Protein AF-A0A9W8V872-F1 (afdb_monomer_lite)

pLDDT: mean 75.43, std 20.85, range [24.31, 98.62]

Sequence (753 aa):
MRGVEAVGLILSAVPIFLGGSGSAHVAAKWCKRWFFRNIEVLFTDGIFVMLLLNIIPGGHAAMQRIEKAISSSDEELSRLREPLSSSLNMVAVAGAIVAQIAITGLSLNSMTQAHWTAPAFLVASLVFGTISVYVSFVLQQEINGLFKPVDFVGWLSRLNSDEASRVPVWVPRRFAPPLRRIATGLSVSTVQQATSNTQLEQGMVNREPSPVAAIMLAAPSGLLGLSLNAFLIGFGIYLGCVHGGNLIPEYGKRGSLGILIFYIVAVIVVRRVKCDEARPACTRCTSTGRKCDGYQMNIPSPDSSSPKSAISSPASIISTYTTGPEARSFQFFIEKTLVNFQTFFPDDLWNTRVLQVAQSAECIKNAVVALAYYHELYLSHQQWQQLESVPALKHYNLAIKELLSPSSETLSQGHILVLSCLIFICIELLQGKTDSAISLFKYGCNMIQQFRKSAASTRKSGACRYSDAEVTLRLAEACLKRIAAQLLMLMGDVDPDLWLSFHTTFNDKLILPETSFASLADAREALVPILVKQASPGLKGKPTRDIMAHSAEIDKWGRSFDGLMTEYNRNERVLSDAESRAIALLQLHRRYLEVNVAKYIHGQGDPCFWDCFTAEFDEIVSYAVIAAGLDKNYTQRNWSTDSSPKAYFHVDLGFTSVLVSIIARCRDPFVRRRAIAVMLADRVQEGVFNGSQSARVAARVMELEEGRSGKEVKCSSDIPERARVRTIRVHLTGSENRMARIVYGFDRGCWEE

Radius of gyration: 34.21 Å; chains: 1; bounding box: 108×70×79 Å

InterPro domains:
  IPR001138 Zn(2)Cys(6) fungal-type DNA-binding domain [PF00172] (271-296)
  IPR001138 Zn(2)Cys(6) fungal-type DNA-binding domain [cd00067] (274-292)
  IPR021858 Fungal transcription factor [PF11951] (346-463)
  IPR036864 Zn(2)-C6 fungal-type DNA-binding domain superfamily [G3DSA:4.10.240.10] (270-322)
  IPR036864 Zn(2)-C6 fungal-type DNA-binding domain superfamily [SSF57701] (270-296)

Structure (mmCIF, N/CA/C/O backbone):
data_AF-A0A9W8V872-F1
#
_entry.id   AF-A0A9W8V872-F1
#
loop_
_atom_site.group_PDB
_atom_site.id
_atom_site.type_symbol
_atom_site.label_atom_id
_atom_site.label_alt_id
_atom_site.label_comp_id
_atom_site.label_asym_id
_atom_site.label_entity_id
_atom_site.label_seq_id
_atom_site.pdbx_PDB_ins_code
_atom_site.Cartn_x
_atom_site.Cartn_y
_atom_site.Cartn_z
_atom_site.occupancy
_atom_site.B_iso_or_equiv
_atom_site.auth_seq_id
_atom_site.auth_comp_id
_atom_site.auth_asym_id
_atom_site.auth_atom_id
_atom_site.pdbx_PDB_model_num
ATOM 1 N N . MET A 1 1 ? -68.019 9.175 -13.696 1.00 35.34 1 MET A N 1
ATOM 2 C CA . MET A 1 1 ? -67.177 8.033 -13.281 1.00 35.34 1 MET A CA 1
ATOM 3 C C . MET A 1 1 ? -66.368 8.476 -12.079 1.00 35.34 1 MET A C 1
ATOM 5 O O . MET A 1 1 ? -65.720 9.513 -12.143 1.00 35.34 1 MET A O 1
ATOM 9 N N . ARG A 1 2 ? -66.583 7.827 -10.932 1.00 33.34 2 ARG A N 1
ATOM 10 C CA . ARG A 1 2 ? -66.155 8.309 -9.607 1.00 33.34 2 ARG A CA 1
ATOM 11 C C . ARG A 1 2 ? -64.792 7.704 -9.271 1.00 33.34 2 ARG A C 1
ATOM 13 O O . ARG A 1 2 ? -64.582 6.524 -9.518 1.00 33.34 2 ARG A O 1
ATOM 20 N N . GLY A 1 3 ? -63.900 8.486 -8.655 1.00 35.06 3 GLY A N 1
ATOM 21 C CA . GLY A 1 3 ? -62.513 8.111 -8.315 1.00 35.06 3 GLY A CA 1
ATOM 22 C C . GLY A 1 3 ? -62.331 6.840 -7.468 1.00 35.06 3 GLY A C 1
ATOM 23 O O . GLY A 1 3 ? -61.211 6.373 -7.306 1.00 35.06 3 GLY A O 1
ATOM 24 N N . VAL A 1 4 ? -63.419 6.237 -6.989 1.00 36.41 4 VAL A N 1
ATOM 25 C CA . VAL A 1 4 ? -63.431 4.929 -6.322 1.00 36.41 4 VAL A CA 1
ATOM 26 C C . VAL A 1 4 ? -63.150 3.784 -7.310 1.00 36.41 4 VAL A C 1
ATOM 28 O O . VAL A 1 4 ? -62.477 2.826 -6.945 1.00 36.41 4 VAL A O 1
ATOM 31 N N . GLU A 1 5 ? -63.556 3.905 -8.580 1.00 36.28 5 GLU A N 1
ATOM 32 C CA . GLU A 1 5 ? -63.258 2.900 -9.618 1.00 36.28 5 GLU A CA 1
ATOM 33 C C . GLU A 1 5 ? -61.771 2.910 -10.011 1.00 36.28 5 GLU A C 1
ATOM 35 O O . GLU A 1 5 ? -61.194 1.859 -10.274 1.00 36.28 5 GLU A O 1
ATOM 40 N N . ALA A 1 6 ? -61.113 4.075 -9.955 1.00 39.91 6 ALA A N 1
ATOM 41 C CA . ALA A 1 6 ? -59.677 4.199 -10.213 1.00 39.91 6 ALA A CA 1
ATOM 42 C C . ALA A 1 6 ? -58.831 3.582 -9.085 1.00 39.91 6 ALA A C 1
ATOM 44 O O . ALA A 1 6 ? -57.831 2.920 -9.349 1.00 39.91 6 ALA A O 1
ATOM 45 N N . VAL A 1 7 ? -59.254 3.743 -7.828 1.00 37.81 7 VAL A N 1
ATOM 46 C CA . VAL A 1 7 ? -58.581 3.136 -6.667 1.00 37.81 7 VAL A CA 1
ATOM 47 C C . VAL A 1 7 ? -58.827 1.622 -6.615 1.00 37.81 7 VAL A C 1
ATOM 49 O O . VAL A 1 7 ? -57.908 0.869 -6.295 1.00 37.81 7 VAL A O 1
ATOM 52 N N . GLY A 1 8 ? -60.016 1.165 -7.024 1.00 33.62 8 GLY A N 1
ATOM 53 C CA . GLY A 1 8 ? -60.328 -0.255 -7.202 1.00 33.62 8 GLY A CA 1
ATOM 54 C C . GLY A 1 8 ? -59.460 -0.935 -8.266 1.00 33.62 8 GLY A C 1
ATOM 55 O O . GLY A 1 8 ? -58.935 -2.012 -8.008 1.00 33.62 8 GLY A O 1
ATOM 56 N N . LEU A 1 9 ? -59.224 -0.275 -9.407 1.00 38.53 9 LEU A N 1
ATOM 57 C CA . LEU A 1 9 ? -58.341 -0.762 -10.481 1.00 38.53 9 LEU A CA 1
ATOM 58 C C . LEU A 1 9 ? -56.862 -0.826 -10.066 1.00 38.53 9 LEU A C 1
ATOM 60 O O . LEU A 1 9 ? -56.135 -1.730 -10.478 1.00 38.53 9 LEU A O 1
ATOM 64 N N . ILE A 1 10 ? -56.416 0.116 -9.229 1.00 42.28 10 ILE A N 1
ATOM 65 C CA . ILE A 1 10 ? -55.046 0.140 -8.699 1.00 42.28 10 ILE A CA 1
ATOM 66 C C . ILE A 1 10 ? -54.851 -0.970 -7.656 1.00 42.28 10 ILE A C 1
ATOM 68 O O . ILE A 1 10 ? -53.816 -1.631 -7.665 1.00 42.28 10 ILE A O 1
ATOM 72 N N . LEU A 1 11 ? -55.846 -1.230 -6.801 1.00 41.88 11 LEU A N 1
ATOM 73 C CA . LEU A 1 11 ? -55.778 -2.281 -5.779 1.00 41.88 11 LEU A CA 1
ATOM 74 C C . LEU A 1 11 ? -56.014 -3.692 -6.341 1.00 41.88 11 LEU A C 1
ATOM 76 O O . LEU A 1 11 ? -55.416 -4.639 -5.835 1.00 41.88 11 LEU A O 1
ATOM 80 N N . SER A 1 12 ? -56.798 -3.852 -7.413 1.00 39.84 12 SER A N 1
ATOM 81 C CA . SER A 1 12 ? -56.994 -5.153 -8.072 1.00 39.84 12 SER A CA 1
ATOM 82 C C . SER A 1 12 ? -55.789 -5.603 -8.904 1.00 39.84 12 SER A C 1
ATOM 84 O O . SER A 1 12 ? -55.660 -6.787 -9.201 1.00 39.84 12 SER A O 1
ATOM 86 N N . ALA A 1 13 ? -54.891 -4.687 -9.282 1.00 39.47 13 ALA A N 1
ATOM 87 C CA . ALA A 1 13 ? -53.683 -5.020 -10.034 1.00 39.47 13 ALA A CA 1
ATOM 88 C C . ALA A 1 13 ? -52.567 -5.607 -9.146 1.00 39.47 13 ALA A C 1
ATOM 90 O O . ALA A 1 13 ? -51.764 -6.410 -9.617 1.00 39.47 13 ALA A O 1
ATOM 91 N N . VAL A 1 14 ? -52.520 -5.264 -7.855 1.00 41.81 14 VAL A N 1
ATOM 92 C CA . VAL A 1 14 ? -51.423 -5.668 -6.952 1.00 41.81 14 VAL A CA 1
ATOM 93 C C . VAL A 1 14 ? -51.333 -7.193 -6.744 1.00 41.81 14 VAL A C 1
ATOM 95 O O . VAL A 1 14 ? -50.216 -7.711 -6.779 1.00 41.81 14 VAL A O 1
ATOM 98 N N . PRO A 1 15 ? -52.440 -7.955 -6.627 1.00 38.81 15 PRO A N 1
ATOM 99 C CA . PRO A 1 15 ? -52.364 -9.414 -6.518 1.00 38.81 15 PRO A CA 1
ATOM 100 C C . PRO A 1 15 ? -52.105 -10.125 -7.857 1.00 38.81 15 PRO A C 1
ATOM 102 O O . PRO A 1 15 ? -51.553 -11.221 -7.862 1.00 38.81 15 PRO A O 1
ATOM 105 N N . ILE A 1 16 ? -52.455 -9.515 -8.998 1.00 40.69 16 ILE A N 1
ATOM 106 C CA . ILE A 1 16 ? -52.297 -10.133 -10.330 1.00 40.69 16 ILE A CA 1
ATOM 107 C C . ILE A 1 16 ? -50.828 -10.083 -10.800 1.00 40.69 16 ILE A C 1
ATOM 109 O O . ILE A 1 16 ? -50.376 -10.970 -11.521 1.00 40.69 16 ILE A O 1
ATOM 113 N N . PHE A 1 17 ? -50.034 -9.112 -10.334 1.00 38.41 17 PHE A N 1
ATOM 114 C CA . PHE A 1 17 ? -48.611 -8.992 -10.690 1.00 38.41 17 PHE A CA 1
ATOM 115 C C . PHE A 1 17 ? -47.646 -9.809 -9.815 1.00 38.41 17 PHE A C 1
ATOM 117 O O . PHE A 1 17 ? -46.477 -9.952 -10.175 1.00 38.41 17 PHE A O 1
ATOM 124 N N . LEU A 1 18 ? -48.113 -10.384 -8.701 1.00 40.47 18 LEU A N 1
ATOM 125 C CA . LEU A 1 18 ? -47.295 -11.232 -7.820 1.00 40.47 18 LEU A CA 1
ATOM 126 C C . LEU A 1 18 ? -47.223 -12.704 -8.275 1.00 40.47 18 LEU A C 1
ATOM 128 O O . LEU A 1 18 ? -46.506 -13.493 -7.668 1.00 40.47 18 LEU A O 1
ATOM 132 N N . GLY A 1 19 ? -47.897 -13.063 -9.375 1.00 35.84 19 GLY A N 1
ATOM 133 C CA . GLY A 1 19 ? -47.873 -14.408 -9.965 1.00 35.84 19 GLY A CA 1
ATOM 134 C C . GLY A 1 19 ? -46.786 -14.672 -11.021 1.00 35.84 19 GLY A C 1
ATOM 135 O O . GLY A 1 19 ? -46.760 -15.761 -11.584 1.00 35.84 19 GLY A O 1
ATOM 136 N N . GLY A 1 20 ? -45.893 -13.721 -11.325 1.00 36.81 20 GLY A N 1
ATOM 137 C CA . GLY A 1 20 ? -44.875 -13.887 -12.376 1.00 36.81 20 GLY A CA 1
ATOM 138 C C . GLY A 1 20 ? -43.500 -13.364 -11.963 1.00 36.81 20 GLY A C 1
ATOM 139 O O . GLY A 1 20 ? -43.292 -12.154 -11.868 1.00 36.81 20 GLY A O 1
ATOM 140 N N . SER A 1 21 ? -42.536 -14.267 -11.773 1.00 45.03 21 SER A N 1
ATOM 141 C CA . SER A 1 21 ? -41.204 -14.013 -11.191 1.00 45.03 21 SER A CA 1
ATOM 142 C C . SER A 1 21 ? -40.259 -13.092 -11.993 1.00 45.03 21 SER A C 1
ATOM 144 O O . SER A 1 21 ? -39.114 -12.906 -11.594 1.00 45.03 21 SER A O 1
ATOM 146 N N . GLY A 1 22 ? -40.715 -12.451 -13.078 1.00 45.28 22 GLY A N 1
ATOM 147 C CA . GLY A 1 22 ? -39.917 -11.517 -13.890 1.00 45.28 22 GLY A CA 1
ATOM 148 C C . GLY A 1 22 ? -40.335 -10.037 -13.843 1.00 45.28 22 GLY A C 1
ATOM 149 O O . GLY A 1 22 ? -39.565 -9.177 -14.265 1.00 45.28 22 GLY A O 1
ATOM 150 N N . SER A 1 23 ? -41.529 -9.693 -13.335 1.00 43.84 23 SER A N 1
ATOM 151 C CA . SER A 1 23 ? -42.115 -8.344 -13.520 1.00 43.84 23 SER A CA 1
ATOM 152 C C . SER A 1 23 ? -41.910 -7.367 -12.350 1.00 43.84 23 SER A C 1
ATOM 154 O O . SER A 1 23 ? -42.121 -6.160 -12.509 1.00 43.84 23 SER A O 1
ATOM 156 N N . ALA A 1 24 ? -41.483 -7.838 -11.175 1.00 45.00 24 ALA A N 1
ATOM 157 C CA . ALA A 1 24 ? -41.385 -7.006 -9.970 1.00 45.00 24 ALA A CA 1
ATOM 158 C C . ALA A 1 24 ? -40.355 -5.866 -10.106 1.00 45.00 24 ALA A C 1
ATOM 160 O O . ALA A 1 24 ? -40.574 -4.751 -9.631 1.00 45.00 24 ALA A O 1
ATOM 161 N N . HIS A 1 25 ? -39.251 -6.111 -10.818 1.00 44.12 25 HIS A N 1
ATOM 162 C CA . HIS A 1 25 ? -38.168 -5.137 -10.973 1.00 44.12 25 HIS A CA 1
ATOM 163 C C . HIS A 1 25 ? -38.536 -3.983 -11.923 1.00 44.12 25 HIS A C 1
ATOM 165 O O . HIS A 1 25 ? -38.169 -2.828 -11.693 1.00 44.12 25 HIS A O 1
ATOM 171 N N . VAL A 1 26 ? -39.311 -4.275 -12.973 1.00 46.44 26 VAL A N 1
ATOM 172 C CA . VAL A 1 26 ? -39.798 -3.272 -13.932 1.00 46.44 26 VAL A CA 1
ATOM 173 C C . VAL A 1 26 ? -40.909 -2.435 -13.304 1.00 46.44 26 VAL A C 1
ATOM 175 O O . VAL A 1 26 ? -40.857 -1.209 -13.398 1.00 46.44 26 VAL A O 1
ATOM 178 N N . ALA A 1 27 ? -41.844 -3.069 -12.588 1.00 43.53 27 ALA A N 1
ATOM 179 C CA . ALA A 1 27 ? -42.910 -2.386 -11.857 1.00 43.53 27 ALA A CA 1
ATOM 180 C C . ALA A 1 27 ? -42.353 -1.455 -10.766 1.00 43.53 27 ALA A C 1
ATOM 182 O O . ALA A 1 27 ? -42.753 -0.296 -10.696 1.00 43.53 27 ALA A O 1
ATOM 183 N N . ALA A 1 28 ? -41.350 -1.896 -9.996 1.00 44.94 28 ALA A N 1
ATOM 184 C CA . ALA A 1 28 ? -40.676 -1.056 -9.004 1.00 44.94 28 ALA A CA 1
ATOM 185 C C . ALA A 1 28 ? -39.990 0.165 -9.644 1.00 44.94 28 ALA A C 1
ATOM 187 O O . ALA A 1 28 ? -40.086 1.280 -9.133 1.00 44.94 28 ALA A O 1
ATOM 188 N N . LYS A 1 29 ? -39.343 -0.010 -10.803 1.00 45.91 29 LYS A N 1
ATOM 189 C CA . LYS A 1 29 ? -38.682 1.079 -11.543 1.00 45.91 29 LYS A CA 1
ATOM 190 C C . LYS A 1 29 ? -39.689 2.068 -12.143 1.00 45.91 29 LYS A C 1
ATOM 192 O O . LYS A 1 29 ? -39.406 3.267 -12.198 1.00 45.91 29 LYS A O 1
ATOM 197 N N . TRP A 1 30 ? -40.854 1.576 -12.564 1.00 46.50 30 TRP A N 1
ATOM 198 C CA . TRP A 1 30 ? -41.953 2.382 -13.098 1.00 46.50 30 TRP A CA 1
ATOM 199 C C . TRP A 1 30 ? -42.690 3.150 -11.998 1.00 46.50 30 TRP A C 1
ATOM 201 O O . TRP A 1 30 ? -42.836 4.361 -12.126 1.00 46.50 30 TRP A O 1
ATOM 211 N N . CYS A 1 31 ? -43.048 2.500 -10.884 1.00 42.91 31 CYS A N 1
ATOM 212 C CA . CYS A 1 31 ? -43.596 3.157 -9.692 1.00 42.91 31 CYS A CA 1
ATOM 213 C C . CYS A 1 31 ? -42.636 4.214 -9.153 1.00 42.91 31 CYS A C 1
ATOM 215 O O . CYS A 1 31 ? -43.066 5.329 -8.884 1.00 42.91 31 CYS A O 1
ATOM 217 N N . LYS A 1 32 ? -41.331 3.911 -9.082 1.00 45.72 32 LYS A N 1
ATOM 218 C CA . LYS A 1 32 ? -40.300 4.882 -8.699 1.00 45.72 32 LYS A CA 1
ATOM 219 C C . LYS A 1 32 ? -40.330 6.096 -9.634 1.00 45.72 32 LYS A C 1
ATOM 221 O O . LYS A 1 32 ? -40.511 7.215 -9.172 1.00 45.72 32 LYS A O 1
ATOM 226 N N . ARG A 1 33 ? -40.242 5.897 -10.956 1.00 43.12 33 ARG A N 1
ATOM 227 C CA . ARG A 1 33 ? -40.287 6.999 -11.942 1.00 43.12 33 ARG A CA 1
ATOM 228 C C . ARG A 1 33 ? -41.593 7.797 -11.915 1.00 43.12 33 ARG A C 1
ATOM 230 O O . ARG A 1 33 ? -41.545 9.015 -12.035 1.00 43.12 33 ARG A O 1
ATOM 237 N N . TRP A 1 34 ? -42.737 7.136 -11.778 1.00 46.38 34 TRP A N 1
ATOM 238 C CA . TRP A 1 34 ? -44.051 7.778 -11.746 1.00 46.38 34 TRP A CA 1
ATOM 239 C C . TRP A 1 34 ? -44.266 8.569 -10.450 1.00 46.38 34 TRP A C 1
ATOM 241 O O . TRP A 1 34 ? -44.738 9.701 -10.504 1.00 46.38 34 TRP A O 1
ATOM 251 N N . PHE A 1 35 ? -43.860 8.021 -9.303 1.00 44.03 35 PHE A N 1
ATOM 252 C CA . PHE A 1 35 ? -43.928 8.691 -8.003 1.00 44.03 35 PHE A CA 1
ATOM 253 C C . PHE A 1 35 ? -43.065 9.959 -7.985 1.00 44.03 35 PHE A C 1
ATOM 255 O O . PHE A 1 35 ? -43.566 11.025 -7.643 1.00 44.03 35 PHE A O 1
ATOM 262 N N . PHE A 1 36 ? -41.812 9.877 -8.452 1.00 43.28 36 PHE A N 1
ATOM 263 C CA . PHE A 1 36 ? -40.919 11.040 -8.526 1.00 43.28 36 PHE A CA 1
ATOM 264 C C . PHE A 1 36 ? -41.412 12.106 -9.515 1.00 43.28 36 PHE A C 1
ATOM 266 O O . PHE A 1 36 ? -41.433 13.282 -9.168 1.00 43.28 36 PHE A O 1
ATOM 273 N N . ARG A 1 37 ? -41.892 11.709 -10.704 1.00 41.09 37 ARG A N 1
ATOM 274 C CA . ARG A 1 37 ? -42.377 12.658 -11.721 1.00 41.09 37 ARG A CA 1
ATOM 275 C C . ARG A 1 37 ? -43.648 13.395 -11.292 1.00 41.09 37 ARG A C 1
ATOM 277 O O . ARG A 1 37 ? -43.801 14.563 -11.619 1.00 41.09 37 ARG A O 1
ATOM 284 N N . ASN A 1 38 ? -44.565 12.732 -10.587 1.00 40.91 38 ASN A N 1
ATOM 285 C CA . ASN A 1 38 ? -45.789 13.389 -10.120 1.00 40.91 38 ASN A CA 1
ATOM 286 C C . ASN A 1 38 ? -45.558 14.219 -8.855 1.00 40.91 38 ASN A C 1
ATOM 288 O O . ASN A 1 38 ? -46.161 15.274 -8.736 1.00 40.91 38 ASN A O 1
ATOM 292 N N . ILE A 1 39 ? -44.657 13.812 -7.955 1.00 46.28 39 ILE A N 1
ATOM 293 C CA . ILE A 1 39 ? -44.241 14.653 -6.824 1.00 46.28 39 ILE A CA 1
ATOM 294 C C . ILE A 1 39 ? -43.630 15.957 -7.340 1.00 46.28 39 ILE A C 1
ATOM 296 O O . ILE A 1 39 ? -44.093 17.026 -6.973 1.00 46.28 39 ILE A O 1
ATOM 300 N N . GLU A 1 40 ? -42.673 15.902 -8.261 1.00 41.56 40 GLU A N 1
ATOM 301 C CA . GLU A 1 40 ? -42.023 17.108 -8.787 1.00 41.56 40 GLU A CA 1
ATOM 302 C C . GLU A 1 40 ? -43.022 18.084 -9.442 1.00 41.56 40 GLU A C 1
ATOM 304 O O . GLU A 1 40 ? -42.952 19.284 -9.200 1.00 41.56 40 GLU A O 1
ATOM 309 N N . VAL A 1 41 ? -44.032 17.570 -10.158 1.00 44.91 41 VAL A N 1
ATOM 310 C CA . VAL A 1 41 ? -45.127 18.377 -10.730 1.00 44.91 41 VAL A CA 1
ATOM 311 C C . VAL A 1 41 ? -46.064 18.935 -9.647 1.00 44.91 41 VAL A C 1
ATOM 313 O O . VAL A 1 41 ? -46.418 20.108 -9.707 1.00 44.91 41 VAL A O 1
ATOM 316 N N . LEU A 1 42 ? -46.408 18.164 -8.609 1.00 43.75 42 LEU A N 1
ATOM 317 C CA . LEU A 1 42 ? -47.233 18.634 -7.482 1.00 43.75 42 LEU A CA 1
ATOM 318 C C . LEU A 1 42 ? -46.551 19.718 -6.620 1.00 43.75 42 LEU A C 1
ATOM 320 O O . LEU A 1 42 ? -47.241 20.472 -5.937 1.00 43.75 42 LEU A O 1
ATOM 324 N N . PHE A 1 43 ? -45.218 19.808 -6.635 1.00 45.78 43 PHE A N 1
ATOM 325 C CA . PHE A 1 43 ? -44.431 20.747 -5.821 1.00 45.78 43 PHE A CA 1
ATOM 326 C C . PHE A 1 43 ? -44.021 22.042 -6.553 1.00 45.78 43 PHE A C 1
ATOM 328 O O . PHE A 1 43 ? -43.358 22.892 -5.952 1.00 45.78 43 PHE A O 1
ATOM 335 N N . THR A 1 44 ? -44.425 22.216 -7.818 1.00 46.56 44 THR A N 1
ATOM 336 C CA . THR A 1 44 ? -44.165 23.446 -8.597 1.00 46.56 44 THR A CA 1
ATOM 337 C C . THR A 1 44 ? -45.138 24.591 -8.290 1.00 46.56 44 THR A C 1
ATOM 339 O O . THR A 1 44 ? -44.749 25.753 -8.403 1.00 46.56 44 THR A O 1
ATOM 342 N N . ASP A 1 45 ? -46.340 24.297 -7.780 1.00 49.38 45 ASP A N 1
ATOM 343 C CA . ASP A 1 45 ? -47.321 25.311 -7.373 1.00 49.38 45 ASP A CA 1
ATOM 344 C C . ASP A 1 45 ? -47.154 25.695 -5.891 1.00 49.38 45 ASP A C 1
ATOM 346 O O . ASP A 1 45 ? -47.460 24.922 -4.979 1.00 49.38 45 ASP A O 1
ATOM 350 N N . GLY A 1 46 ? -46.703 26.927 -5.624 1.00 54.03 46 GLY A N 1
ATOM 351 C CA . GLY A 1 46 ? -46.406 27.420 -4.268 1.00 54.03 46 GLY A CA 1
ATOM 352 C C . GLY A 1 46 ? -47.571 27.332 -3.266 1.00 54.03 46 GLY A C 1
ATOM 353 O O . GLY A 1 46 ? -47.341 27.182 -2.066 1.00 54.03 46 GLY A O 1
ATOM 354 N N . ILE A 1 47 ? -48.821 27.343 -3.742 1.00 57.22 47 ILE A N 1
ATOM 355 C CA . ILE A 1 47 ? -50.028 27.209 -2.908 1.00 57.22 47 ILE A CA 1
ATOM 356 C C . ILE A 1 47 ? -50.159 25.785 -2.347 1.00 57.22 47 ILE A C 1
ATOM 358 O O . ILE A 1 47 ? -50.506 25.603 -1.180 1.00 57.22 47 ILE A O 1
ATOM 362 N N . PHE A 1 48 ? -49.841 24.765 -3.147 1.00 57.66 48 PHE A N 1
ATOM 363 C CA . PHE A 1 48 ? -49.986 23.366 -2.745 1.00 57.66 48 PHE A CA 1
ATOM 364 C C . PHE A 1 48 ? -48.929 22.955 -1.710 1.00 57.66 48 PHE A C 1
ATOM 366 O O . PHE A 1 48 ? -49.224 22.234 -0.757 1.00 57.66 48 PHE A O 1
ATOM 373 N N . VAL A 1 49 ? -47.713 23.496 -1.834 1.00 62.28 49 VAL A N 1
ATOM 374 C CA . VAL A 1 49 ? -46.625 23.310 -0.860 1.00 62.28 49 VAL A CA 1
ATOM 375 C C . VAL A 1 49 ? -46.994 23.900 0.507 1.00 62.28 49 VAL A C 1
ATOM 377 O O . VAL A 1 49 ? -46.785 23.255 1.535 1.00 62.28 49 VAL A O 1
ATOM 380 N N . MET A 1 50 ? -47.615 25.083 0.532 1.00 59.97 50 MET A N 1
ATOM 381 C CA . MET A 1 50 ? -48.098 25.707 1.773 1.00 59.97 50 MET A CA 1
ATOM 382 C C . MET A 1 50 ? -49.283 24.952 2.392 1.00 59.97 50 MET A C 1
ATOM 384 O O . MET A 1 50 ? -49.394 24.855 3.616 1.00 59.97 50 MET A O 1
ATOM 388 N N . LEU A 1 51 ? -50.147 24.357 1.565 1.00 61.41 51 LEU A N 1
ATOM 389 C CA . LEU A 1 51 ? -51.234 23.498 2.031 1.00 61.41 51 LEU A CA 1
ATOM 390 C C . LEU A 1 51 ? -50.689 22.207 2.673 1.00 61.41 51 LEU A C 1
ATOM 392 O O . LEU A 1 51 ? -51.113 21.824 3.762 1.00 61.41 51 LEU A O 1
ATOM 396 N N . LEU A 1 52 ? -49.699 21.565 2.047 1.00 62.56 52 LEU A N 1
ATOM 397 C CA . LEU A 1 52 ? -49.062 20.351 2.566 1.00 62.56 52 LEU A CA 1
ATOM 398 C C . LEU A 1 52 ? -48.265 20.585 3.856 1.00 62.56 52 LEU A C 1
ATOM 400 O O . LEU A 1 52 ? -48.320 19.742 4.752 1.00 62.56 52 LEU A O 1
ATOM 404 N N . LEU A 1 53 ? -47.579 21.726 3.994 1.00 61.88 53 LEU A N 1
ATOM 405 C CA . LEU A 1 53 ? -46.911 22.114 5.247 1.00 61.88 53 LEU A CA 1
ATOM 406 C C . LEU A 1 53 ? -47.887 22.228 6.429 1.00 61.88 53 LEU A C 1
ATOM 408 O O . LEU A 1 53 ? -47.496 21.980 7.573 1.00 61.88 53 LEU A O 1
ATOM 412 N N . ASN A 1 54 ? -49.142 22.598 6.157 1.00 63.19 54 ASN A N 1
ATOM 413 C CA . ASN A 1 54 ? -50.212 22.673 7.153 1.00 63.19 54 ASN A CA 1
ATOM 414 C C . ASN A 1 54 ? -50.862 21.312 7.440 1.00 63.19 54 ASN A C 1
ATOM 416 O O . ASN A 1 54 ? -51.254 21.050 8.574 1.00 63.19 54 ASN A O 1
ATOM 420 N N . ILE A 1 55 ? -50.969 20.440 6.433 1.00 66.81 55 ILE A N 1
ATOM 421 C CA . ILE A 1 55 ? -51.614 19.124 6.568 1.00 66.81 55 ILE A CA 1
ATOM 422 C C . ILE A 1 55 ? -50.692 18.103 7.249 1.00 66.81 55 ILE A C 1
ATOM 424 O O . ILE A 1 55 ? -51.170 17.266 8.016 1.00 66.81 55 ILE A O 1
ATOM 428 N N . ILE A 1 56 ? -49.381 18.145 6.991 1.00 67.12 56 ILE A N 1
ATOM 429 C CA . ILE A 1 56 ? -48.429 17.182 7.560 1.00 67.12 56 ILE A CA 1
ATOM 430 C C . ILE A 1 56 ? -48.110 17.560 9.015 1.00 67.12 56 ILE A C 1
ATOM 432 O O . ILE A 1 56 ? -47.540 18.630 9.263 1.00 67.12 56 ILE A O 1
ATOM 436 N N . PRO A 1 57 ? -48.393 16.678 9.996 1.00 68.56 57 PRO A N 1
ATOM 437 C CA . PRO A 1 57 ? -48.072 16.943 11.392 1.00 68.56 57 PRO A CA 1
ATOM 438 C C . PRO A 1 57 ? -46.570 17.202 11.576 1.00 68.56 57 PRO A C 1
ATOM 440 O O . PRO A 1 57 ? -45.745 16.334 11.306 1.00 68.56 57 PRO A O 1
ATOM 443 N N . GLY A 1 58 ? -46.211 18.397 12.052 1.00 67.06 58 GLY A N 1
ATOM 444 C CA . GLY A 1 58 ? -44.817 18.783 12.304 1.00 67.06 58 GLY A CA 1
ATOM 445 C C . GLY A 1 58 ? -44.079 19.446 11.133 1.00 67.06 58 GLY A C 1
ATOM 446 O O . GLY A 1 58 ? -42.916 19.802 11.314 1.00 67.06 58 GLY A O 1
ATOM 447 N N . GLY A 1 59 ? -44.730 19.686 9.985 1.00 67.44 59 GLY A N 1
ATOM 448 C CA . GLY A 1 59 ? -44.118 20.362 8.826 1.00 67.44 59 GLY A CA 1
ATOM 449 C C . GLY A 1 59 ? -43.544 21.749 9.151 1.00 67.44 59 GLY A C 1
ATOM 450 O O . GLY A 1 59 ? -42.397 22.042 8.826 1.00 67.44 59 GLY A O 1
ATOM 451 N N . HIS A 1 60 ? -44.288 22.569 9.897 1.00 70.38 60 HIS A N 1
ATOM 452 C CA . HIS A 1 60 ? -43.836 23.897 10.338 1.00 70.38 60 HIS A CA 1
ATOM 453 C C . HIS A 1 60 ? -42.648 23.837 11.312 1.00 70.38 60 HIS A C 1
ATOM 455 O O . HIS A 1 60 ? -41.724 24.640 11.222 1.00 70.38 60 HIS A O 1
ATOM 461 N N . ALA A 1 61 ? -42.633 22.850 12.212 1.00 70.44 61 ALA A N 1
ATOM 462 C CA . ALA A 1 61 ? -41.521 22.652 13.139 1.00 70.44 61 ALA A CA 1
ATOM 463 C C . ALA A 1 61 ? -40.250 22.184 12.409 1.00 70.44 61 ALA A C 1
ATOM 465 O O . ALA A 1 61 ? -39.147 22.571 12.784 1.00 70.44 61 ALA A O 1
ATOM 466 N N . ALA A 1 62 ? -40.392 21.373 11.355 1.00 70.88 62 ALA A N 1
ATOM 467 C CA . ALA A 1 62 ? -39.277 21.001 10.487 1.00 70.88 62 ALA A CA 1
ATOM 468 C C . ALA A 1 62 ? -38.742 22.213 9.709 1.00 70.88 62 ALA A C 1
ATOM 470 O O . ALA A 1 62 ? -37.531 22.392 9.638 1.00 70.88 62 ALA A O 1
ATOM 471 N N . MET A 1 63 ? -39.625 23.085 9.214 1.00 73.75 63 MET A N 1
ATOM 472 C CA . MET A 1 63 ? -39.241 24.321 8.526 1.00 73.75 63 MET A CA 1
ATOM 473 C C . MET A 1 63 ? -38.425 25.257 9.433 1.00 73.75 63 MET A C 1
ATOM 475 O O . MET A 1 63 ? -37.329 25.661 9.060 1.00 73.75 63 MET A O 1
ATOM 479 N N . GLN A 1 64 ? -38.886 25.501 10.665 1.00 71.62 64 GLN A N 1
ATOM 480 C CA . GLN A 1 64 ? -38.157 26.311 11.656 1.00 71.62 64 GLN A CA 1
ATOM 481 C C . GLN A 1 64 ? -36.795 25.707 12.036 1.00 71.62 64 GLN A C 1
ATOM 483 O O . GLN A 1 64 ? -35.834 26.428 12.298 1.00 71.62 64 GLN A O 1
ATOM 488 N N . ARG A 1 65 ? -36.687 24.371 12.063 1.00 70.69 65 ARG A N 1
ATOM 489 C CA . ARG A 1 65 ? -35.412 23.678 12.306 1.00 70.69 65 ARG A CA 1
ATOM 490 C C . ARG A 1 65 ? -34.429 23.876 11.157 1.00 70.69 65 ARG A C 1
ATOM 492 O O . ARG A 1 65 ? -33.251 24.081 11.426 1.00 70.69 65 ARG A O 1
ATOM 499 N N . ILE A 1 66 ? -34.902 23.831 9.912 1.00 71.94 66 ILE A N 1
ATOM 500 C CA . ILE A 1 66 ? -34.073 24.075 8.724 1.00 71.94 66 ILE A CA 1
ATOM 501 C C . ILE A 1 66 ? -33.635 25.540 8.669 1.00 71.94 66 ILE A C 1
ATOM 503 O O . ILE A 1 66 ? -32.471 25.807 8.410 1.00 71.94 66 ILE A O 1
ATOM 507 N N . GLU A 1 67 ? -34.525 26.481 8.977 1.00 71.94 67 GLU A N 1
ATOM 508 C CA . GLU A 1 67 ? -34.209 27.913 9.036 1.00 71.94 67 GLU A CA 1
ATOM 509 C C . GLU A 1 67 ? -33.127 28.212 10.086 1.00 71.94 67 GLU A C 1
ATOM 511 O O . GLU A 1 67 ? -32.108 28.831 9.779 1.00 71.94 67 GLU A O 1
ATOM 516 N N . LYS A 1 68 ? -33.278 27.662 11.300 1.00 71.00 68 LYS A N 1
ATOM 517 C CA . LYS A 1 68 ? -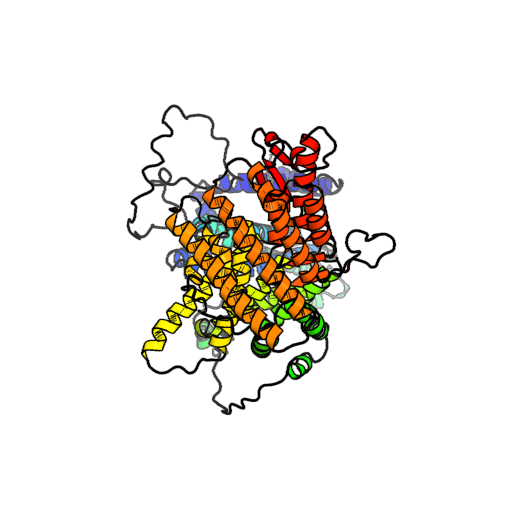32.259 27.770 12.353 1.00 71.00 68 LYS A CA 1
ATOM 518 C C . LYS A 1 68 ? -30.936 27.119 11.941 1.00 71.00 68 LYS A C 1
ATOM 520 O O . LYS A 1 68 ? -29.874 27.665 12.225 1.00 71.00 68 LYS A O 1
ATOM 525 N N . ALA A 1 69 ? -30.993 25.980 11.255 1.00 66.75 69 ALA A N 1
ATOM 526 C CA . ALA A 1 69 ? -29.812 25.293 10.753 1.00 66.75 69 ALA A CA 1
ATOM 527 C C . ALA A 1 69 ? -29.086 26.131 9.685 1.00 66.75 69 ALA A C 1
ATOM 529 O O . ALA A 1 69 ? -27.887 26.351 9.795 1.00 66.75 69 ALA A O 1
ATOM 530 N N . ILE A 1 70 ? -29.795 26.679 8.698 1.00 66.88 70 ILE A N 1
ATOM 531 C CA . ILE A 1 70 ? -29.196 27.492 7.625 1.00 66.88 70 ILE A CA 1
ATOM 532 C C . ILE A 1 70 ? -28.581 28.794 8.165 1.00 66.88 70 ILE A C 1
ATOM 534 O O . ILE A 1 70 ? -27.615 29.288 7.590 1.00 66.88 70 ILE A O 1
ATOM 538 N N . SER A 1 71 ? -29.087 29.316 9.290 1.00 61.50 71 SER A N 1
ATOM 539 C CA . SER A 1 71 ? -28.499 30.466 9.995 1.00 61.50 71 SER A CA 1
ATOM 540 C C . SER A 1 71 ? -27.252 30.145 10.843 1.00 61.50 71 SER A C 1
ATOM 542 O O . SER A 1 71 ? -26.616 31.063 11.356 1.00 61.50 71 SER A O 1
ATOM 544 N N . SER A 1 72 ? -26.908 28.861 11.012 1.00 61.94 72 SER A N 1
ATOM 545 C CA . SER A 1 72 ? -25.760 28.383 11.802 1.00 61.94 72 SER A CA 1
ATOM 546 C C . SER A 1 72 ? -24.529 28.079 10.931 1.00 61.94 72 SER A C 1
ATOM 548 O O . SER A 1 72 ? -24.627 28.049 9.705 1.00 61.94 72 SER A O 1
ATOM 550 N N . SER A 1 73 ? -23.349 27.887 11.536 1.00 59.25 73 SER A N 1
ATOM 551 C CA . SER A 1 73 ? -22.110 27.632 10.780 1.00 59.25 73 SER A CA 1
ATOM 552 C C . SER A 1 73 ? -22.177 26.310 9.992 1.00 59.25 73 SER A C 1
ATOM 554 O O . SER A 1 73 ? -22.819 25.349 10.421 1.00 59.25 73 SER A O 1
ATOM 556 N N . ASP A 1 74 ? -21.473 26.220 8.853 1.00 57.53 74 ASP A N 1
ATOM 557 C CA . ASP A 1 74 ? -21.452 25.012 7.999 1.00 57.53 74 ASP A CA 1
ATOM 558 C C . ASP A 1 74 ? -21.007 23.737 8.769 1.00 57.53 74 ASP A C 1
ATOM 560 O O . ASP A 1 74 ? -21.352 22.611 8.397 1.00 57.53 74 ASP A O 1
ATOM 564 N N . GLU A 1 75 ? -20.282 23.903 9.881 1.00 56.53 75 GLU A N 1
ATOM 565 C CA . GLU A 1 75 ? -19.829 22.827 10.766 1.00 56.53 75 GLU A CA 1
ATOM 566 C C . GLU A 1 75 ? -20.968 22.272 11.645 1.00 56.53 75 GLU A C 1
ATOM 568 O O . GLU A 1 75 ? -21.102 21.053 11.785 1.00 56.53 75 GLU A O 1
ATOM 573 N N . GLU A 1 76 ? -21.861 23.125 12.159 1.00 59.09 76 GLU A N 1
ATOM 574 C CA . GLU A 1 76 ? -23.060 22.699 12.897 1.00 59.09 76 GLU A CA 1
ATOM 575 C C . GLU A 1 76 ? -24.094 22.023 11.984 1.00 59.09 76 GLU A C 1
ATOM 577 O O . GLU A 1 76 ? -24.765 21.075 12.404 1.00 59.09 76 GLU A O 1
ATOM 582 N N . LEU A 1 77 ? -24.164 22.422 10.707 1.00 57.84 77 LEU A N 1
ATOM 583 C CA . LEU A 1 77 ? -25.068 21.810 9.730 1.00 57.84 77 LEU A CA 1
ATOM 584 C C . LEU A 1 77 ? -24.707 20.353 9.409 1.00 57.84 77 LEU A C 1
ATOM 586 O O . LEU A 1 77 ? -25.583 19.505 9.229 1.00 57.84 77 LEU A O 1
ATOM 590 N N . SER A 1 78 ? -23.408 20.050 9.366 1.00 58.97 78 SER A N 1
ATOM 591 C CA . SER A 1 78 ? -22.901 18.695 9.122 1.00 58.97 78 SER A CA 1
ATOM 592 C C . SER A 1 78 ? -23.271 17.724 10.253 1.00 58.97 78 SER A C 1
ATOM 594 O O . SER A 1 78 ? -23.625 16.571 9.999 1.00 58.97 78 SER A O 1
ATOM 596 N N . ARG A 1 79 ? -23.319 18.231 11.494 1.00 61.91 79 ARG A N 1
ATOM 597 C CA . ARG A 1 79 ? -23.723 17.484 12.695 1.00 61.91 79 ARG A CA 1
ATOM 598 C C . ARG A 1 79 ? -25.219 17.163 12.742 1.00 61.91 79 ARG A C 1
ATOM 600 O O . ARG A 1 79 ? -25.614 16.278 13.492 1.00 61.91 79 ARG A O 1
ATOM 607 N N . LEU A 1 80 ? -26.063 17.831 11.948 1.00 62.84 80 LEU A N 1
ATOM 608 C CA . LEU A 1 80 ? -27.506 17.546 11.887 1.00 62.84 80 LEU A CA 1
ATOM 609 C C . LEU A 1 80 ? -27.844 16.289 11.073 1.00 62.84 80 LEU A C 1
ATOM 611 O O . LEU A 1 80 ? -28.917 15.713 11.259 1.00 62.84 80 LEU A O 1
ATOM 615 N N . ARG A 1 81 ? -26.939 15.831 10.201 1.00 69.25 81 ARG A N 1
ATOM 616 C CA . ARG A 1 81 ? -27.165 14.683 9.310 1.00 69.25 81 ARG A CA 1
ATOM 617 C C . ARG A 1 81 ? -27.289 13.356 10.062 1.00 69.25 81 ARG A C 1
ATOM 619 O O . ARG A 1 81 ? -28.180 12.562 9.761 1.00 69.25 81 ARG A O 1
ATOM 626 N N . GLU A 1 82 ? -26.418 13.111 11.037 1.00 68.06 82 GLU A N 1
ATOM 627 C CA . GLU A 1 82 ? -26.394 11.855 11.801 1.00 68.06 82 GLU A CA 1
ATOM 628 C C . GLU A 1 82 ? -27.644 11.664 12.686 1.00 68.06 82 GLU A C 1
ATOM 630 O O . GLU A 1 82 ? -28.280 10.607 12.588 1.00 68.06 82 GLU A O 1
ATOM 635 N N . PRO A 1 83 ? -28.096 12.668 13.472 1.00 72.69 83 PRO A N 1
ATOM 636 C CA . PRO A 1 83 ? -29.357 12.589 14.210 1.00 72.69 83 PRO A CA 1
ATOM 637 C C . PRO A 1 83 ? -30.572 12.366 13.303 1.00 72.69 83 PRO A C 1
ATOM 639 O O . PRO A 1 83 ? -31.490 11.625 13.658 1.00 72.69 83 PRO A O 1
ATOM 642 N N . LEU A 1 84 ? -30.577 12.988 12.120 1.00 70.12 84 LEU A N 1
ATOM 643 C CA . LEU A 1 84 ? -31.665 12.888 11.150 1.00 70.12 84 LEU A CA 1
ATOM 644 C C . LEU A 1 84 ? -31.766 11.479 10.551 1.00 70.12 84 LEU A C 1
ATOM 646 O O . LEU A 1 84 ? -32.845 10.892 10.535 1.00 70.12 84 LEU A O 1
ATOM 650 N N . SER A 1 85 ? -30.628 10.916 10.145 1.00 74.25 85 SER A N 1
ATOM 651 C CA . SER A 1 85 ? -30.488 9.543 9.644 1.00 74.25 85 SER A CA 1
ATOM 652 C C . SER A 1 85 ? -30.922 8.499 10.687 1.00 74.25 85 SER A C 1
ATOM 654 O O . SER A 1 85 ? -31.700 7.588 10.396 1.00 74.25 85 SER A O 1
ATOM 656 N N . SER A 1 86 ? -30.509 8.675 11.947 1.00 74.62 86 SER A N 1
ATOM 657 C CA . SER A 1 86 ? -30.923 7.806 13.059 1.00 74.62 86 SER A CA 1
ATOM 658 C C . SER A 1 86 ? -32.436 7.871 13.327 1.00 74.62 86 SER A C 1
ATOM 660 O O . SER A 1 86 ? -33.096 6.838 13.478 1.00 74.62 86 SER A O 1
ATOM 662 N N . SER A 1 87 ? -33.018 9.076 13.300 1.00 78.81 87 SER A N 1
ATOM 663 C CA . SER A 1 87 ? -34.463 9.287 13.466 1.00 78.81 87 SER A CA 1
ATOM 664 C C . SER A 1 87 ? -35.283 8.600 12.366 1.00 78.81 87 SER A C 1
ATOM 666 O O . SER A 1 87 ? -36.272 7.925 12.660 1.00 78.81 87 SER A O 1
ATOM 668 N N . LEU A 1 88 ? -34.850 8.695 11.102 1.00 78.88 88 LEU A N 1
ATOM 669 C CA . LEU A 1 88 ? -35.537 8.066 9.968 1.00 78.88 88 LEU A CA 1
ATOM 670 C C . LEU A 1 88 ? -35.549 6.538 10.061 1.00 78.88 88 LEU A C 1
ATOM 672 O O . LEU A 1 88 ? -36.583 5.926 9.775 1.00 78.88 88 LEU A O 1
ATOM 676 N N . ASN A 1 89 ? -34.451 5.936 10.528 1.00 80.25 89 ASN A N 1
ATOM 677 C CA . ASN A 1 89 ? -34.371 4.495 10.774 1.00 80.25 89 ASN A CA 1
ATOM 678 C C . ASN A 1 89 ? -35.331 4.054 11.886 1.00 80.25 89 ASN A C 1
ATOM 680 O O . ASN A 1 89 ? -36.072 3.087 11.706 1.00 80.25 89 ASN A O 1
ATOM 684 N N . MET A 1 90 ? -35.384 4.778 13.010 1.00 86.00 90 MET A N 1
ATOM 685 C CA . MET A 1 90 ? -36.332 4.459 14.085 1.00 86.00 90 MET A CA 1
ATOM 686 C C . MET A 1 90 ? -37.792 4.594 13.631 1.00 86.00 90 MET A C 1
ATOM 688 O O . MET A 1 90 ? -38.614 3.732 13.945 1.00 86.00 90 MET A O 1
ATOM 692 N N . VAL A 1 91 ? -38.118 5.628 12.847 1.00 84.50 91 VAL A N 1
ATOM 693 C CA . VAL A 1 91 ? -39.464 5.821 12.276 1.00 84.50 91 VAL A CA 1
ATOM 694 C C . VAL A 1 91 ? -39.816 4.713 11.278 1.00 84.50 91 VAL A C 1
ATOM 696 O O . VAL A 1 91 ? -40.953 4.245 11.279 1.00 84.50 91 VAL A O 1
ATOM 699 N N . ALA A 1 92 ? -38.857 4.243 10.472 1.00 84.06 92 ALA A N 1
ATOM 700 C CA . ALA A 1 92 ? -39.068 3.117 9.560 1.00 84.06 92 ALA A CA 1
ATOM 701 C C . ALA A 1 92 ? -39.376 1.821 10.325 1.00 84.06 92 ALA A C 1
ATOM 703 O O . ALA A 1 92 ? -40.350 1.137 10.018 1.00 84.06 92 ALA A O 1
ATOM 704 N N . VAL A 1 93 ? -38.598 1.503 11.363 1.00 88.19 93 VAL A N 1
ATOM 705 C CA . VAL A 1 93 ? -38.843 0.314 12.194 1.00 88.19 93 VAL A CA 1
ATOM 706 C C . VAL A 1 93 ? -40.214 0.402 12.872 1.00 88.19 93 VAL A C 1
ATOM 708 O O . VAL A 1 93 ? -40.998 -0.543 12.803 1.00 88.19 93 VAL A O 1
ATOM 711 N N . ALA A 1 94 ? -40.553 1.553 13.458 1.00 85.88 94 ALA A N 1
ATOM 712 C CA . ALA A 1 94 ? -41.853 1.761 14.090 1.00 85.88 94 ALA A CA 1
ATOM 713 C C . ALA A 1 94 ? -43.021 1.651 13.090 1.00 85.88 94 ALA A C 1
ATOM 715 O O . ALA A 1 94 ? -44.026 1.013 13.396 1.00 85.88 94 ALA A O 1
ATOM 716 N N . GLY A 1 95 ? -42.887 2.210 11.883 1.00 88.19 95 GLY A N 1
ATOM 717 C CA . GLY A 1 95 ? -43.902 2.107 10.830 1.00 88.19 95 GLY A CA 1
ATOM 718 C C . GLY A 1 95 ? -44.143 0.674 10.364 1.00 88.19 95 GLY A C 1
ATOM 719 O O . GLY A 1 95 ? -45.295 0.282 10.177 1.00 88.19 95 GLY A O 1
ATOM 720 N N . ALA A 1 96 ? -43.083 -0.132 10.251 1.00 87.06 96 ALA A N 1
ATOM 721 C CA . ALA A 1 96 ? -43.193 -1.546 9.903 1.00 87.06 96 ALA A CA 1
ATOM 722 C C . ALA A 1 96 ? -43.913 -2.344 11.002 1.00 87.06 96 ALA A C 1
ATOM 724 O O . ALA A 1 96 ? -44.784 -3.159 10.702 1.00 87.06 96 ALA A O 1
ATOM 725 N N . ILE A 1 97 ? -43.607 -2.060 12.273 1.00 90.94 97 ILE A N 1
ATOM 726 C CA . ILE A 1 97 ? -44.283 -2.680 13.421 1.00 90.94 97 ILE A CA 1
ATOM 727 C C . ILE A 1 97 ? -45.777 -2.333 13.417 1.00 90.94 97 ILE A C 1
ATOM 729 O O . ILE A 1 97 ? -46.607 -3.232 13.513 1.00 90.94 97 ILE A O 1
ATOM 733 N N . VAL A 1 98 ? -46.142 -1.055 13.261 1.00 89.88 98 VAL A N 1
ATOM 734 C CA . VAL A 1 98 ? -47.556 -0.634 13.253 1.00 89.88 98 VAL A CA 1
ATOM 735 C C . VAL A 1 98 ? -48.311 -1.233 12.063 1.00 89.88 98 VAL A C 1
ATOM 737 O O . VAL A 1 98 ? -49.426 -1.716 12.239 1.00 89.88 98 VAL A O 1
ATOM 740 N N . ALA A 1 99 ? -47.699 -1.283 10.876 1.00 87.50 99 ALA A N 1
ATOM 741 C CA . ALA A 1 99 ? -48.280 -1.944 9.708 1.00 87.50 99 ALA A CA 1
ATOM 742 C C . ALA A 1 99 ? -48.538 -3.439 9.964 1.00 87.50 99 ALA A C 1
ATOM 744 O O . ALA A 1 99 ? -49.630 -3.934 9.684 1.00 87.50 99 ALA A O 1
ATOM 745 N N . GLN A 1 100 ? -47.575 -4.146 10.561 1.00 90.56 100 GLN A N 1
ATOM 746 C CA . GLN A 1 100 ? -47.733 -5.558 10.906 1.00 90.56 100 GLN A CA 1
ATOM 747 C C . GLN A 1 100 ? -48.847 -5.775 11.940 1.00 90.56 100 GLN A C 1
ATOM 749 O O . GLN A 1 100 ? -49.645 -6.700 11.800 1.00 90.56 100 GLN A O 1
ATOM 754 N N . ILE A 1 101 ? -48.941 -4.904 12.948 1.00 89.00 101 ILE A N 1
ATOM 755 C CA . ILE A 1 101 ? -50.005 -4.955 13.959 1.00 89.00 101 ILE A CA 1
ATOM 756 C C . ILE A 1 101 ? -51.379 -4.633 13.336 1.00 89.00 101 ILE A C 1
ATOM 758 O O . ILE A 1 101 ? -52.392 -5.210 13.724 1.00 89.00 101 ILE A O 1
ATOM 762 N N . ALA A 1 102 ? -51.450 -3.753 12.336 1.00 90.56 102 ALA A N 1
ATOM 763 C CA . ALA A 1 102 ? -52.691 -3.492 11.610 1.00 90.56 102 ALA A CA 1
ATOM 764 C C . ALA A 1 102 ? -53.150 -4.713 10.788 1.00 90.56 102 ALA A C 1
ATOM 766 O O . ALA A 1 102 ? -54.345 -5.009 10.757 1.00 90.56 102 ALA A O 1
ATOM 767 N N . ILE A 1 103 ? -52.214 -5.461 10.183 1.00 88.88 103 ILE A N 1
ATOM 768 C CA . ILE A 1 103 ? -52.504 -6.726 9.481 1.00 88.88 103 ILE A CA 1
ATOM 769 C C . ILE A 1 103 ? -53.063 -7.765 10.455 1.00 88.88 103 ILE A C 1
ATOM 771 O O . ILE A 1 103 ? -54.091 -8.379 10.170 1.00 88.88 103 ILE A O 1
ATOM 775 N N . THR A 1 104 ? -52.431 -7.941 11.619 1.00 90.38 104 THR A N 1
ATOM 776 C CA . THR A 1 104 ? -52.940 -8.879 12.630 1.00 90.38 104 THR A CA 1
ATOM 777 C C . THR A 1 104 ? -54.295 -8.429 13.176 1.00 90.38 104 THR A C 1
ATOM 779 O O . THR A 1 104 ? -55.181 -9.261 13.365 1.00 90.38 104 THR A O 1
ATOM 782 N N . GLY A 1 105 ? -54.508 -7.119 13.328 1.00 86.19 105 GLY A N 1
ATOM 783 C CA . GLY A 1 105 ? -55.805 -6.537 13.660 1.00 86.19 105 GLY A CA 1
ATOM 784 C C . GLY A 1 105 ? -56.899 -6.929 12.665 1.00 86.19 105 GLY A C 1
ATOM 785 O O . GLY A 1 105 ? -57.964 -7.369 13.081 1.00 86.19 105 GLY A O 1
ATOM 786 N N . LEU A 1 106 ? -56.632 -6.850 11.357 1.00 87.44 106 LEU A N 1
ATOM 787 C CA . LEU A 1 106 ? -57.582 -7.260 10.311 1.00 87.44 106 LEU A CA 1
ATOM 788 C C . LEU A 1 106 ? -57.891 -8.766 10.320 1.00 87.44 106 LEU A C 1
ATOM 790 O O . LEU A 1 106 ? -58.950 -9.164 9.841 1.00 87.44 106 LEU A O 1
ATOM 794 N N . SER A 1 107 ? -56.997 -9.586 10.878 1.00 86.12 107 SER A N 1
ATOM 795 C CA . SER A 1 107 ? -57.166 -11.041 11.000 1.00 86.12 107 SER A CA 1
ATOM 796 C C . SER A 1 107 ? -57.911 -11.500 12.261 1.00 86.12 107 SER A C 1
ATOM 798 O O . SER A 1 107 ? -58.045 -12.701 12.482 1.00 86.12 107 SER A O 1
ATOM 800 N N . LEU A 1 108 ? -58.386 -10.575 13.104 1.00 85.00 108 LEU A N 1
ATOM 801 C CA . LEU A 1 108 ? -59.130 -10.928 14.316 1.00 85.00 108 LEU A CA 1
ATOM 802 C C . LEU A 1 108 ? -60.464 -11.619 13.988 1.00 85.00 108 LEU A C 1
ATOM 804 O O . LEU A 1 108 ? -61.144 -11.300 13.009 1.00 85.00 108 LEU A O 1
ATOM 808 N N . ASN A 1 109 ? -60.858 -12.555 14.852 1.00 77.44 109 ASN A N 1
ATOM 809 C CA . ASN A 1 109 ? -62.109 -13.298 14.718 1.00 77.44 109 ASN A CA 1
ATOM 810 C C . ASN A 1 109 ? -63.323 -12.356 14.720 1.00 77.44 109 ASN A C 1
ATOM 812 O O . ASN A 1 109 ? -63.345 -11.348 15.421 1.00 77.44 109 ASN A O 1
ATOM 816 N N . SER A 1 110 ? -64.352 -12.696 13.942 1.00 75.88 110 SER A N 1
ATOM 817 C CA . SER A 1 110 ? -65.601 -11.921 13.853 1.00 75.88 110 SER A CA 1
ATOM 818 C C . SER A 1 110 ? -65.444 -10.476 13.331 1.00 75.88 110 SER A C 1
ATOM 820 O O . SER A 1 110 ? -66.365 -9.673 13.477 1.00 75.88 110 SER A O 1
ATOM 822 N N . MET A 1 111 ? -64.335 -10.134 12.653 1.00 80.12 111 MET A N 1
ATOM 823 C CA . MET A 1 111 ? -64.122 -8.803 12.051 1.00 80.12 111 MET A CA 1
ATOM 824 C C . MET A 1 111 ? -65.174 -8.435 10.987 1.00 80.12 111 MET A C 1
ATOM 826 O O . MET A 1 111 ? -65.519 -7.267 10.834 1.00 80.12 111 MET A O 1
ATOM 830 N N . THR A 1 112 ? -65.740 -9.420 10.284 1.00 76.69 112 THR A N 1
ATOM 831 C CA . THR A 1 112 ? -66.819 -9.224 9.293 1.00 76.69 112 THR A CA 1
ATOM 832 C C . THR A 1 112 ? -68.152 -8.806 9.914 1.00 76.69 112 THR A C 1
ATOM 834 O O . THR A 1 112 ? -69.005 -8.267 9.214 1.00 76.69 112 THR A O 1
ATOM 837 N N . GLN A 1 113 ? -68.334 -9.047 11.215 1.00 79.00 113 GLN A N 1
ATOM 838 C CA . GLN A 1 113 ? -69.529 -8.665 11.971 1.00 79.00 113 GLN A CA 1
ATOM 839 C C . GLN A 1 113 ? -69.365 -7.304 12.668 1.00 79.00 113 GLN A C 1
ATOM 841 O O . GLN A 1 113 ? -70.342 -6.744 13.166 1.00 79.00 113 GLN A O 1
ATOM 846 N N . ALA A 1 114 ? -68.146 -6.754 12.709 1.00 80.12 114 ALA A N 1
ATOM 847 C CA . ALA A 1 114 ? -67.898 -5.407 13.208 1.00 80.12 114 ALA A CA 1
ATOM 848 C C . ALA A 1 114 ? -68.371 -4.350 12.195 1.00 80.12 114 ALA A C 1
ATOM 850 O O . ALA A 1 114 ? -68.445 -4.595 10.989 1.00 80.12 114 ALA A O 1
ATOM 851 N N . HIS A 1 115 ? -68.676 -3.141 12.677 1.00 85.75 115 HIS A N 1
ATOM 852 C CA . HIS A 1 115 ? -69.047 -2.036 11.794 1.00 85.75 115 HIS A CA 1
ATOM 853 C C . HIS A 1 115 ? -67.915 -1.751 10.794 1.00 85.75 115 HIS A C 1
ATOM 855 O O . HIS A 1 115 ? -66.749 -1.706 11.184 1.00 85.75 115 HIS A O 1
ATOM 861 N N . TRP A 1 116 ? -68.252 -1.503 9.524 1.00 85.44 116 TRP A N 1
ATOM 862 C CA . TRP A 1 116 ? -67.293 -1.356 8.414 1.00 85.44 116 TRP A CA 1
ATOM 863 C C . TRP A 1 116 ? -66.207 -0.289 8.645 1.00 85.44 116 TRP A C 1
ATOM 865 O O . TRP A 1 116 ? -65.139 -0.339 8.035 1.00 85.44 116 TRP A O 1
ATOM 875 N N . THR A 1 117 ? -66.446 0.666 9.548 1.00 86.62 117 THR A N 1
ATOM 876 C CA . THR A 1 117 ? -65.452 1.677 9.930 1.00 86.62 117 THR A CA 1
ATOM 877 C C . THR A 1 117 ? -64.242 1.076 10.646 1.00 86.62 117 THR A C 1
ATOM 879 O O . THR A 1 117 ? -63.139 1.574 10.446 1.00 86.62 117 THR A O 1
ATOM 882 N N . ALA A 1 118 ? -64.397 0.003 11.429 1.00 86.19 118 ALA A N 1
ATOM 883 C CA . ALA A 1 118 ? -63.283 -0.654 12.119 1.00 86.19 118 ALA A CA 1
ATOM 884 C C . ALA A 1 118 ? -62.227 -1.215 11.141 1.00 86.19 118 ALA A C 1
ATOM 886 O O . ALA A 1 118 ? -61.070 -0.789 11.225 1.00 86.19 118 ALA A O 1
ATOM 887 N N . PRO A 1 119 ? -62.580 -2.077 10.162 1.00 85.50 119 PRO A N 1
ATOM 888 C CA . PRO A 1 119 ? -61.618 -2.528 9.163 1.00 85.50 119 PRO A CA 1
ATOM 889 C C . PRO A 1 119 ? -61.129 -1.380 8.269 1.00 85.50 119 PRO A C 1
ATOM 891 O O . PRO A 1 119 ? -59.952 -1.361 7.924 1.00 85.50 119 PRO A O 1
ATOM 894 N N . ALA A 1 120 ? -61.958 -0.375 7.951 1.00 86.56 120 ALA A N 1
ATOM 895 C CA . ALA A 1 120 ? -61.514 0.780 7.163 1.00 86.56 120 ALA A CA 1
ATOM 896 C C . ALA A 1 120 ? -60.385 1.576 7.852 1.00 86.56 120 ALA A C 1
ATOM 898 O O . ALA A 1 120 ? -59.397 1.929 7.207 1.00 86.56 120 ALA A O 1
ATOM 899 N N . PHE A 1 121 ? -60.485 1.814 9.164 1.00 90.06 121 PHE A N 1
ATOM 900 C CA . PHE A 1 121 ? -59.435 2.487 9.937 1.00 90.06 121 PHE A CA 1
ATOM 901 C C . PHE A 1 121 ? -58.170 1.628 10.108 1.00 90.06 121 PHE A C 1
ATOM 903 O O . PHE A 1 121 ? -57.064 2.168 10.080 1.00 90.06 121 PHE A O 1
ATOM 910 N N . LEU A 1 122 ? -58.299 0.301 10.213 1.00 88.94 122 LEU A N 1
ATOM 911 C CA . LEU A 1 122 ? -57.146 -0.610 10.243 1.00 88.94 122 LEU A CA 1
ATOM 912 C C . LEU A 1 122 ? -56.421 -0.671 8.888 1.00 88.94 122 LEU A C 1
ATOM 914 O O . LEU A 1 122 ? -55.193 -0.623 8.848 1.00 88.94 122 LEU A O 1
ATOM 918 N N . VAL A 1 123 ? -57.157 -0.681 7.772 1.00 89.88 123 VAL A N 1
ATOM 919 C CA . VAL A 1 123 ? -56.571 -0.567 6.424 1.00 89.88 123 VAL A CA 1
ATOM 920 C C . VAL A 1 123 ? -55.883 0.788 6.246 1.00 89.88 123 VAL A C 1
ATOM 922 O O . VAL A 1 123 ? -54.760 0.842 5.751 1.00 89.88 123 VAL A O 1
ATOM 925 N N . ALA A 1 124 ? -56.500 1.885 6.699 1.00 87.31 124 ALA A N 1
ATOM 926 C CA . ALA A 1 124 ? -55.870 3.204 6.665 1.00 87.31 124 ALA A CA 1
ATOM 927 C C . ALA A 1 124 ? -54.567 3.234 7.485 1.00 87.31 124 ALA A C 1
ATOM 929 O O . ALA A 1 124 ? -53.561 3.774 7.026 1.00 87.31 124 ALA A O 1
ATOM 930 N N . SER A 1 125 ? -54.551 2.598 8.661 1.00 92.44 125 SER A N 1
ATOM 931 C CA . SER A 1 125 ? -53.341 2.449 9.473 1.00 92.44 125 SER A CA 1
ATOM 932 C C . SER A 1 125 ? -52.227 1.700 8.737 1.00 92.44 125 SER A C 1
ATOM 934 O O . SER A 1 125 ? -51.095 2.190 8.690 1.00 92.44 125 SER A O 1
ATOM 936 N N . LEU A 1 126 ? -52.552 0.570 8.104 1.00 91.25 126 LEU A N 1
ATOM 937 C CA . LEU A 1 126 ? -51.619 -0.216 7.295 1.00 91.25 126 LEU A CA 1
ATOM 938 C C . LEU A 1 126 ? -51.037 0.605 6.133 1.00 91.25 126 LEU A C 1
ATOM 940 O O . LEU A 1 126 ? -49.824 0.615 5.914 1.00 91.25 126 LEU A O 1
ATOM 944 N N . VAL A 1 127 ? -51.888 1.333 5.407 1.00 90.06 127 VAL A N 1
ATOM 945 C CA . VAL A 1 127 ? -51.472 2.171 4.274 1.00 90.06 127 VAL A CA 1
ATOM 946 C C . VAL A 1 127 ? -50.547 3.296 4.740 1.00 90.06 127 VAL A C 1
ATOM 948 O O . VAL A 1 127 ? -49.454 3.452 4.202 1.00 90.06 127 VAL A O 1
ATOM 951 N N . PHE A 1 128 ? -50.909 4.049 5.781 1.00 88.12 128 PHE A N 1
ATOM 952 C CA . PHE A 1 128 ? -50.041 5.121 6.278 1.00 88.12 128 PHE A CA 1
ATOM 953 C C . PHE A 1 128 ? -48.730 4.592 6.877 1.00 88.12 128 PHE A C 1
ATOM 955 O O . PHE A 1 128 ? -47.682 5.206 6.677 1.00 88.12 128 PHE A O 1
ATOM 962 N N . GLY A 1 129 ? -48.758 3.436 7.550 1.00 87.44 129 GLY A N 1
ATOM 963 C CA . GLY A 1 129 ? -47.567 2.796 8.116 1.00 87.44 129 GLY A CA 1
ATOM 964 C C . GLY A 1 129 ? -46.588 2.344 7.032 1.00 87.44 129 GLY A C 1
ATOM 965 O O . GLY A 1 129 ? -45.403 2.659 7.095 1.00 87.44 129 GLY A O 1
ATOM 966 N N . THR A 1 130 ? -47.082 1.692 5.977 1.00 86.38 130 THR A N 1
ATOM 967 C CA . THR A 1 130 ? -46.249 1.247 4.843 1.00 86.38 130 THR A CA 1
ATOM 968 C C . THR A 1 130 ? -45.696 2.413 4.023 1.00 86.38 130 THR A C 1
ATOM 970 O O . THR A 1 130 ? -44.520 2.391 3.654 1.00 86.38 130 THR A O 1
ATOM 973 N N . ILE A 1 131 ? -46.485 3.472 3.799 1.00 83.00 131 ILE A N 1
ATOM 974 C CA . ILE A 1 131 ? -45.995 4.695 3.145 1.00 83.00 131 ILE A CA 1
ATOM 975 C C . ILE A 1 131 ? -44.923 5.369 4.015 1.00 83.00 131 ILE A C 1
ATOM 977 O O . ILE A 1 131 ? -43.896 5.782 3.483 1.00 83.00 131 ILE A O 1
ATOM 981 N N . SER A 1 132 ? -45.095 5.423 5.341 1.00 88.62 132 SER A N 1
ATOM 982 C CA . SER A 1 132 ? -44.074 5.953 6.259 1.00 88.62 132 SER A CA 1
ATOM 983 C C . SER A 1 132 ? -42.743 5.206 6.133 1.00 88.62 132 SER A C 1
ATOM 985 O O . SER A 1 132 ? -41.695 5.843 6.053 1.00 88.62 132 SER A O 1
ATOM 987 N N . VAL A 1 133 ? -42.775 3.869 6.083 1.00 87.94 133 VAL A N 1
ATOM 988 C CA . VAL A 1 133 ? -41.577 3.030 5.899 1.00 87.94 133 VAL A CA 1
ATOM 989 C C . VAL A 1 133 ? -40.899 3.344 4.569 1.00 87.94 133 VAL A C 1
ATOM 991 O O . VAL A 1 133 ? -39.695 3.595 4.524 1.00 87.94 133 VAL A O 1
ATOM 994 N N . TYR A 1 134 ? -41.677 3.369 3.486 1.00 85.94 134 TYR A N 1
ATOM 995 C CA . TYR A 1 134 ? -41.163 3.633 2.147 1.00 85.94 134 TYR A CA 1
ATOM 996 C C . TYR A 1 134 ? -40.501 5.014 2.046 1.00 85.94 134 TYR A C 1
ATOM 998 O O . TYR A 1 134 ? -39.375 5.119 1.560 1.00 85.94 134 TYR A O 1
ATOM 1006 N N . VAL A 1 135 ? -41.160 6.064 2.549 1.00 79.81 135 VAL A N 1
ATOM 1007 C CA . VAL A 1 135 ? -40.617 7.430 2.516 1.00 79.81 135 VAL A CA 1
ATOM 1008 C C . VAL A 1 135 ? -39.360 7.540 3.385 1.00 79.81 135 VAL A C 1
ATOM 1010 O O . VAL A 1 135 ? -38.389 8.142 2.930 1.00 79.81 135 VAL A O 1
ATOM 1013 N N . SER A 1 136 ? -39.314 6.907 4.568 1.00 84.00 136 SER A N 1
ATOM 1014 C CA . SER A 1 136 ? -38.092 6.853 5.388 1.00 84.00 136 SER A CA 1
ATOM 1015 C C . SER A 1 136 ? -36.909 6.243 4.633 1.00 84.00 136 SER A C 1
ATOM 1017 O O . SER A 1 136 ? -35.825 6.818 4.648 1.00 84.00 136 SER A O 1
ATOM 1019 N N . PHE A 1 137 ? -37.099 5.114 3.940 1.00 79.69 137 PHE A N 1
ATOM 1020 C CA . PHE A 1 137 ? -36.020 4.460 3.189 1.00 79.69 137 PHE A CA 1
ATOM 1021 C C . PHE A 1 137 ? -35.546 5.274 1.985 1.00 79.69 137 PHE A C 1
ATOM 1023 O O . PHE A 1 137 ? -34.343 5.363 1.734 1.00 79.69 137 PHE A O 1
ATOM 1030 N N . VAL A 1 138 ? -36.476 5.876 1.240 1.00 78.50 138 VAL A N 1
ATOM 1031 C CA . VAL A 1 138 ? -36.131 6.734 0.099 1.00 78.50 138 VAL A CA 1
ATOM 1032 C C . VAL A 1 138 ? -35.328 7.941 0.573 1.00 78.50 138 VAL A C 1
ATOM 1034 O O . VAL A 1 138 ? -34.275 8.235 0.014 1.00 78.50 138 VAL A O 1
ATOM 1037 N N . LEU A 1 139 ? -35.778 8.599 1.640 1.00 77.56 139 LEU A N 1
ATOM 1038 C CA . LEU A 1 139 ? -35.108 9.776 2.180 1.00 77.56 139 LEU A CA 1
ATOM 1039 C C . LEU A 1 139 ? -33.731 9.442 2.764 1.00 77.56 139 LEU A C 1
ATOM 1041 O O . LEU A 1 139 ? -32.779 10.190 2.567 1.00 77.56 139 LEU A O 1
ATOM 1045 N N . GLN A 1 140 ? -33.605 8.280 3.404 1.00 79.50 140 GLN A N 1
ATOM 1046 C CA . GLN A 1 140 ? -32.334 7.749 3.886 1.00 79.50 140 GLN A CA 1
ATOM 1047 C C . GLN A 1 140 ? -31.340 7.515 2.738 1.00 79.50 140 GLN A C 1
ATOM 1049 O O . GLN A 1 140 ? -30.163 7.852 2.859 1.00 79.50 140 GLN A O 1
ATOM 1054 N N . GLN A 1 141 ? -31.799 6.965 1.608 1.00 75.69 141 GLN A N 1
ATOM 1055 C CA . GLN A 1 141 ? -30.960 6.742 0.429 1.00 75.69 141 GLN A CA 1
ATOM 1056 C C . GLN A 1 141 ? -30.460 8.063 -0.175 1.00 75.69 141 GLN A C 1
ATOM 1058 O O . GLN A 1 141 ? -29.290 8.154 -0.544 1.00 75.69 141 GLN A O 1
ATOM 1063 N N . GLU A 1 142 ? -31.323 9.078 -0.244 1.00 70.69 142 GLU A N 1
ATOM 1064 C CA . GLU A 1 142 ? -30.962 10.405 -0.754 1.00 70.69 142 GLU A CA 1
ATOM 1065 C C . GLU A 1 142 ? -29.987 11.125 0.190 1.00 70.69 142 GLU A C 1
ATOM 1067 O O . GLU A 1 142 ? -28.930 11.575 -0.247 1.00 70.69 142 GLU A O 1
ATOM 1072 N N . ILE A 1 143 ? -30.262 11.149 1.502 1.00 72.44 143 ILE A N 1
ATOM 1073 C CA . ILE A 1 143 ? -29.367 11.770 2.494 1.00 72.44 143 ILE A CA 1
ATOM 1074 C C . ILE A 1 143 ? -28.002 11.076 2.509 1.00 72.44 143 ILE A C 1
ATOM 1076 O O . ILE A 1 143 ? -26.979 11.748 2.618 1.00 72.44 143 ILE A O 1
ATOM 1080 N N . ASN A 1 144 ? -27.943 9.750 2.364 1.00 71.12 144 ASN A N 1
ATOM 1081 C CA . ASN A 1 144 ? -26.677 9.013 2.306 1.00 71.12 144 ASN A CA 1
ATOM 1082 C C . ASN A 1 144 ? -25.902 9.251 0.999 1.00 71.12 144 ASN A C 1
ATOM 1084 O O . ASN A 1 144 ? -24.677 9.162 1.007 1.00 71.12 144 ASN A O 1
ATOM 1088 N N . GLY A 1 145 ? -26.584 9.612 -0.092 1.00 67.25 145 GLY A N 1
ATOM 1089 C CA . GLY A 1 145 ? -25.965 9.959 -1.375 1.00 67.25 145 GLY A CA 1
ATOM 1090 C C . GLY A 1 145 ? -25.322 11.352 -1.432 1.00 67.25 145 GLY A C 1
ATOM 1091 O O . GLY A 1 145 ? -24.556 11.628 -2.354 1.00 67.25 145 GLY A O 1
ATOM 1092 N N . LEU A 1 146 ? -25.599 12.228 -0.459 1.00 70.88 146 LEU A N 1
ATOM 1093 C CA . LEU A 1 146 ? -25.035 13.581 -0.376 1.00 70.88 146 LEU A CA 1
ATOM 1094 C C . LEU A 1 146 ? -23.704 13.550 0.393 1.00 70.88 146 LEU A C 1
ATOM 1096 O O . LEU A 1 146 ? -23.671 13.637 1.617 1.00 70.88 146 LEU A O 1
ATOM 1100 N N . PHE A 1 147 ? -22.582 13.358 -0.303 1.00 55.75 147 PHE A N 1
ATOM 1101 C CA . PHE A 1 147 ? -21.279 13.127 0.343 1.00 55.75 147 PHE A CA 1
ATOM 1102 C C . PHE A 1 147 ? -20.608 14.394 0.890 1.00 55.75 147 PHE A C 1
ATOM 1104 O O . PHE A 1 147 ? -19.841 14.292 1.846 1.00 55.75 147 PHE A O 1
ATOM 1111 N N . LYS A 1 148 ? -20.893 15.580 0.333 1.00 61.28 148 LYS A N 1
ATOM 1112 C CA . LYS A 1 148 ? -20.294 16.844 0.789 1.00 61.28 148 LYS A CA 1
ATOM 1113 C C . LYS A 1 148 ? -21.276 17.662 1.638 1.00 61.28 148 LYS A C 1
ATOM 1115 O O . LYS A 1 148 ? -22.464 17.694 1.316 1.00 61.28 148 LYS A O 1
ATOM 1120 N N . PRO A 1 149 ? -20.796 18.398 2.661 1.00 58.78 149 PRO A N 1
ATOM 1121 C CA . PRO A 1 149 ? -21.634 19.298 3.457 1.00 58.78 149 PRO A CA 1
ATOM 1122 C C . PRO A 1 149 ? -22.378 20.326 2.597 1.00 58.78 149 PRO A C 1
ATOM 1124 O O . PRO A 1 149 ? -23.559 20.568 2.812 1.00 58.78 149 PRO A O 1
ATOM 1127 N N . VAL A 1 150 ? -21.713 20.853 1.563 1.00 63.47 150 VAL A N 1
ATOM 1128 C CA . VAL A 1 150 ? -22.276 21.834 0.621 1.00 63.47 150 VAL A CA 1
ATOM 1129 C C . VAL A 1 150 ? -23.471 21.272 -0.157 1.00 63.47 150 VAL A C 1
ATOM 1131 O O . VAL A 1 150 ? -24.449 21.986 -0.360 1.00 63.47 150 VAL A O 1
ATOM 1134 N N . ASP A 1 151 ? -23.443 19.989 -0.529 1.00 66.56 151 ASP A N 1
ATOM 1135 C CA . ASP A 1 151 ? -24.540 19.344 -1.265 1.00 66.56 151 ASP A CA 1
ATOM 1136 C C . ASP A 1 151 ? -25.769 19.146 -0.361 1.00 66.56 151 ASP A C 1
ATOM 1138 O O . ASP A 1 151 ? -26.909 19.312 -0.792 1.00 66.56 151 ASP A O 1
ATOM 1142 N N . PHE A 1 152 ? -25.538 18.843 0.920 1.00 70.31 152 PHE A N 1
ATOM 1143 C CA . PHE A 1 152 ? -26.590 18.737 1.932 1.00 70.31 152 PHE A CA 1
ATOM 1144 C C . PHE A 1 152 ? -27.220 20.099 2.253 1.00 70.31 152 PHE A C 1
ATOM 1146 O O . PHE A 1 152 ? -28.444 20.205 2.330 1.00 70.31 152 PHE A O 1
ATOM 1153 N N . VAL A 1 153 ? -26.408 21.159 2.353 1.00 69.69 153 VAL A N 1
ATOM 1154 C CA . VAL A 1 153 ? -26.911 22.538 2.479 1.00 69.69 153 VAL A CA 1
ATOM 1155 C C . VAL A 1 153 ? -27.724 22.933 1.244 1.00 69.69 153 VAL A C 1
ATOM 1157 O O . VAL A 1 153 ? -28.801 23.514 1.371 1.00 69.69 153 VAL A O 1
ATOM 1160 N N . GLY A 1 154 ? -27.234 22.599 0.047 1.00 68.50 154 GLY A N 1
ATOM 1161 C CA . GLY A 1 154 ? -27.916 22.881 -1.215 1.00 68.50 154 GLY A CA 1
ATOM 1162 C C . GLY A 1 154 ? -29.264 22.171 -1.334 1.00 68.50 154 GLY A C 1
ATOM 1163 O O . GLY A 1 154 ? -30.212 22.742 -1.852 1.00 68.50 154 GLY A O 1
ATOM 1164 N N . TRP A 1 155 ? -29.387 20.959 -0.791 1.00 76.75 155 TRP A N 1
ATOM 1165 C CA . TRP A 1 155 ? -30.662 20.242 -0.715 1.00 76.75 155 TRP A CA 1
ATOM 1166 C C . TRP A 1 155 ? -31.652 20.887 0.275 1.00 76.75 155 TRP A C 1
ATOM 1168 O O . TRP A 1 155 ? -32.859 20.915 0.026 1.00 76.75 155 TRP A O 1
ATOM 1178 N N . LEU A 1 156 ? -31.147 21.445 1.383 1.00 72.50 156 LEU A N 1
ATOM 1179 C CA . LEU A 1 156 ? -31.948 22.139 2.399 1.00 72.50 156 LEU A CA 1
ATOM 1180 C C . LEU A 1 156 ? -32.355 23.570 2.014 1.00 72.50 156 LEU A C 1
ATOM 1182 O O . LEU A 1 156 ? -33.259 24.115 2.648 1.00 72.50 156 LEU A O 1
ATOM 1186 N N . SER A 1 157 ? -31.733 24.172 0.996 1.00 72.94 157 SER A N 1
ATOM 1187 C CA . SER A 1 157 ? -31.925 25.575 0.599 1.00 72.94 157 SER A CA 1
ATOM 1188 C C . SER A 1 157 ? -32.448 25.744 -0.834 1.00 72.94 157 SER A C 1
ATOM 1190 O O . SER A 1 157 ? -32.370 24.835 -1.657 1.00 72.94 157 SER A O 1
ATOM 1192 N N . ARG A 1 158 ? -33.020 26.913 -1.146 1.00 65.38 158 ARG A N 1
ATOM 1193 C CA . ARG A 1 158 ? -33.321 27.348 -2.521 1.00 65.38 158 ARG A CA 1
ATOM 1194 C C . ARG A 1 158 ? -32.338 28.453 -2.922 1.00 65.38 158 ARG A C 1
ATOM 1196 O O . ARG A 1 158 ? -32.081 29.358 -2.133 1.00 65.38 158 ARG A O 1
ATOM 1203 N N . LEU A 1 159 ? -31.788 28.376 -4.136 1.00 50.16 159 LEU A N 1
ATOM 1204 C CA . LEU A 1 159 ? -30.985 29.452 -4.731 1.00 50.16 159 LEU A CA 1
ATOM 1205 C C . LEU A 1 159 ? -31.915 30.454 -5.427 1.00 50.16 159 LEU A C 1
ATOM 1207 O O . LEU A 1 159 ? -32.838 30.048 -6.134 1.00 50.16 159 LEU A O 1
ATOM 1211 N N . ASN A 1 160 ? -31.676 31.747 -5.202 1.00 42.53 160 ASN A N 1
ATOM 1212 C CA . ASN A 1 160 ? -32.522 32.830 -5.699 1.00 42.53 160 ASN A CA 1
ATOM 1213 C C . ASN A 1 160 ? -32.442 32.942 -7.237 1.00 42.53 160 ASN A C 1
ATOM 1215 O O . ASN A 1 160 ? -31.382 32.739 -7.835 1.00 42.53 160 ASN A O 1
ATOM 1219 N N . SER A 1 161 ? -33.567 33.232 -7.892 1.00 38.88 161 SER A N 1
ATOM 1220 C CA . SER A 1 161 ? -33.760 33.036 -9.339 1.00 38.88 161 SER A CA 1
ATOM 1221 C C . SER A 1 161 ? -32.967 33.971 -10.264 1.00 38.88 161 SER A C 1
ATOM 1223 O O . SER A 1 161 ? -32.869 33.669 -11.451 1.00 38.88 161 SER A O 1
ATOM 1225 N N . ASP A 1 162 ? -32.359 35.046 -9.757 1.00 38.47 162 ASP A N 1
ATOM 1226 C CA . ASP A 1 162 ? -31.612 36.014 -10.583 1.00 38.47 162 ASP A CA 1
ATOM 1227 C C . ASP A 1 162 ? -30.143 35.624 -10.857 1.00 38.47 162 ASP A C 1
ATOM 1229 O O . ASP A 1 162 ? -29.503 36.200 -11.737 1.00 38.47 162 ASP A O 1
ATOM 1233 N N . GLU A 1 163 ? -29.600 34.601 -10.182 1.00 39.12 163 GLU A N 1
ATOM 1234 C CA . GLU A 1 163 ? -28.203 34.152 -10.368 1.00 39.12 163 GLU A CA 1
ATOM 1235 C C . GLU A 1 163 ? -28.050 32.734 -10.943 1.00 39.12 163 GLU A C 1
ATOM 1237 O O . GLU A 1 163 ? -26.931 32.285 -11.215 1.00 39.12 163 GLU A O 1
ATOM 1242 N N . ALA A 1 164 ? -29.158 32.049 -11.249 1.00 36.03 164 ALA A N 1
ATOM 1243 C CA . ALA A 1 164 ? -29.152 30.720 -11.875 1.00 36.03 164 ALA A CA 1
ATOM 1244 C C . ALA A 1 164 ? -28.451 30.688 -13.254 1.00 36.03 164 ALA A C 1
ATOM 1246 O O . ALA A 1 164 ? -28.072 29.623 -13.738 1.00 36.03 164 ALA A O 1
ATOM 1247 N N . SER A 1 165 ? -28.235 31.849 -13.879 1.00 35.16 165 SER A N 1
ATOM 1248 C CA . SER A 1 165 ? -27.527 32.006 -15.153 1.00 35.16 165 SER A CA 1
ATOM 1249 C C . SER A 1 165 ? -26.001 32.158 -15.044 1.00 35.16 165 SER A C 1
ATOM 1251 O O . SER A 1 165 ? -25.345 32.226 -16.082 1.00 35.16 165 SER A O 1
ATOM 1253 N N . ARG A 1 166 ? -25.405 32.228 -13.840 1.00 31.98 166 ARG A N 1
ATOM 1254 C CA . ARG A 1 166 ? -23.953 32.483 -13.666 1.00 31.98 166 ARG A CA 1
ATOM 1255 C C . ARG A 1 166 ? -23.150 31.346 -13.027 1.00 31.98 166 ARG A C 1
ATOM 1257 O O . ARG A 1 166 ? -21.927 31.437 -12.977 1.00 31.98 166 ARG A O 1
ATOM 1264 N N . VAL A 1 167 ? -23.793 30.253 -12.619 1.00 28.83 167 VAL A N 1
ATOM 1265 C CA . VAL A 1 167 ? -23.115 29.078 -12.046 1.00 28.83 167 VAL A CA 1
ATOM 1266 C C . VAL A 1 167 ? -23.389 27.855 -12.928 1.00 28.83 167 VAL A C 1
ATOM 1268 O O . VAL A 1 167 ? -24.555 27.542 -13.169 1.00 28.83 167 VAL A O 1
ATOM 1271 N N . PRO A 1 168 ? -22.366 27.128 -13.423 1.00 27.92 168 PRO A N 1
ATOM 1272 C CA . PRO A 1 168 ? -22.593 25.873 -14.125 1.00 27.92 168 PRO A CA 1
ATOM 1273 C C . PRO A 1 168 ? -23.101 24.841 -13.113 1.00 27.92 168 PRO A C 1
ATOM 1275 O O . PRO A 1 168 ? -22.335 24.257 -12.349 1.00 27.92 168 PRO A O 1
ATOM 1278 N N . VAL A 1 169 ? -24.419 24.651 -13.079 1.00 31.20 169 VAL A N 1
ATOM 1279 C CA . VAL A 1 169 ? -25.082 23.689 -12.198 1.00 31.20 169 VAL A CA 1
ATOM 1280 C C . VAL A 1 169 ? -24.606 22.277 -12.549 1.00 31.20 169 VAL A C 1
ATOM 1282 O O . VAL A 1 169 ? -24.914 21.741 -13.615 1.00 31.20 169 VAL A O 1
ATOM 1285 N N . TRP A 1 170 ? -23.873 21.647 -11.632 1.00 27.12 170 TRP A N 1
ATOM 1286 C CA . TRP A 1 170 ? -23.583 20.218 -11.684 1.00 27.12 170 TRP A CA 1
ATOM 1287 C C . TRP A 1 170 ? -24.781 19.460 -11.105 1.00 27.12 170 TRP A C 1
ATOM 1289 O O . TRP A 1 170 ? -24.826 19.130 -9.924 1.00 27.12 170 TRP A O 1
ATOM 1299 N N . VAL A 1 171 ? -25.794 19.208 -11.937 1.00 28.89 171 VAL A N 1
ATOM 1300 C CA . VAL A 1 171 ? -26.846 18.240 -11.599 1.00 28.89 171 VAL A CA 1
ATOM 1301 C C . VAL A 1 171 ? -26.242 16.836 -11.743 1.00 28.89 171 VAL A C 1
ATOM 1303 O O . VAL A 1 171 ? -25.680 16.531 -12.803 1.00 28.89 171 VAL A O 1
ATOM 1306 N N . PRO A 1 172 ? -26.360 15.940 -10.744 1.00 25.91 172 PRO A N 1
ATOM 1307 C CA . PRO A 1 172 ? -26.024 14.532 -10.916 1.00 25.91 172 PRO A CA 1
ATOM 1308 C C . PRO A 1 172 ? -26.715 13.979 -12.172 1.00 25.91 172 PRO A C 1
ATOM 1310 O O . PRO A 1 172 ? -27.933 14.083 -12.321 1.00 25.91 172 PRO A O 1
ATOM 1313 N N . ARG A 1 173 ? -25.944 13.371 -13.085 1.00 30.02 173 ARG A N 1
ATOM 1314 C CA . ARG A 1 173 ? -26.353 12.917 -14.439 1.00 30.02 173 ARG A CA 1
ATOM 1315 C C . ARG A 1 173 ? -27.565 11.963 -14.528 1.00 30.02 173 ARG A C 1
ATOM 1317 O O . ARG A 1 173 ? -27.869 11.476 -15.613 1.00 30.02 173 ARG A O 1
ATOM 1324 N N . ARG A 1 174 ? -28.278 11.670 -13.438 1.00 32.59 174 ARG A N 1
ATOM 1325 C CA . ARG A 1 174 ? -29.531 10.896 -13.459 1.00 32.59 174 ARG A CA 1
ATOM 1326 C C . ARG A 1 174 ? -30.793 11.725 -13.725 1.00 32.59 174 ARG A C 1
ATOM 1328 O O . ARG A 1 174 ? -31.824 11.107 -13.977 1.00 32.59 174 ARG A O 1
ATOM 1335 N N . PHE A 1 175 ? -30.713 13.059 -13.737 1.00 36.53 175 PHE A N 1
ATOM 1336 C CA . PHE A 1 175 ? -31.886 13.940 -13.865 1.00 36.53 175 PHE A CA 1
ATOM 1337 C C . PHE A 1 175 ? -31.663 15.180 -14.758 1.00 36.53 175 PHE A C 1
ATOM 1339 O O . PHE A 1 175 ? -32.114 16.269 -14.428 1.00 36.53 175 PHE A O 1
ATOM 1346 N N . ALA A 1 176 ? -30.988 15.047 -15.905 1.00 27.53 176 ALA A N 1
ATOM 1347 C CA . ALA A 1 176 ? -31.000 16.109 -16.920 1.00 27.53 176 ALA A CA 1
ATOM 1348 C C . ALA A 1 176 ? -32.109 15.839 -17.965 1.00 27.53 176 ALA A C 1
ATOM 1350 O O . ALA A 1 176 ? -32.142 14.736 -18.522 1.00 27.53 176 ALA A O 1
ATOM 1351 N N . PRO A 1 177 ? -33.016 16.792 -18.259 1.00 26.19 177 PRO A N 1
ATOM 1352 C CA . PRO A 1 177 ? -33.957 16.666 -19.373 1.00 26.19 177 PRO A CA 1
ATOM 1353 C C . PRO A 1 177 ? -33.215 16.707 -20.725 1.00 26.19 177 PRO A C 1
ATOM 1355 O O . PRO A 1 177 ? -32.112 17.255 -20.806 1.00 26.19 177 PRO A O 1
ATOM 1358 N N . PRO A 1 178 ? -33.794 16.177 -21.822 1.00 27.81 178 PRO A N 1
ATOM 1359 C CA . PRO A 1 178 ? -33.228 16.345 -23.154 1.00 27.81 178 PRO A CA 1
ATOM 1360 C C . PRO A 1 178 ? -33.504 17.778 -23.628 1.00 27.81 178 PRO A C 1
ATOM 1362 O O . PRO A 1 178 ? -34.523 18.046 -24.266 1.00 27.81 178 PRO A O 1
ATOM 1365 N N . LEU A 1 179 ? -32.620 18.723 -23.305 1.00 29.77 179 LEU A N 1
ATOM 1366 C CA . LEU A 1 179 ? -32.702 20.065 -23.876 1.00 29.77 179 LEU A CA 1
ATOM 1367 C C . LEU A 1 179 ? -32.301 20.010 -25.355 1.00 29.77 179 LEU A C 1
ATOM 1369 O O . LEU A 1 179 ? -31.152 19.763 -25.722 1.00 29.77 179 LEU A O 1
ATOM 1373 N N . ARG A 1 180 ? -33.311 20.205 -26.208 1.00 25.17 180 ARG A N 1
ATOM 1374 C CA . ARG A 1 180 ? -33.178 20.485 -27.638 1.00 25.17 180 ARG A CA 1
ATOM 1375 C C . ARG A 1 180 ? -32.237 21.672 -27.867 1.00 25.17 180 ARG A C 1
ATOM 1377 O O . ARG A 1 180 ? -32.261 22.641 -27.118 1.00 25.17 180 ARG A O 1
ATOM 1384 N N . ARG A 1 181 ? -31.483 21.568 -28.969 1.00 30.81 181 ARG A N 1
ATOM 1385 C CA . ARG A 1 181 ? -30.769 22.627 -29.705 1.00 30.81 181 ARG A CA 1
ATOM 1386 C C . ARG A 1 181 ? -31.261 24.043 -29.379 1.00 30.81 181 ARG A C 1
ATOM 1388 O O . ARG A 1 181 ? -32.402 24.342 -29.699 1.00 30.81 181 ARG A O 1
ATOM 1395 N N . ILE A 1 182 ? -30.357 24.893 -28.897 1.00 27.92 182 ILE A N 1
ATOM 1396 C CA . ILE A 1 182 ? -29.969 26.184 -29.495 1.00 27.92 182 ILE A CA 1
ATOM 1397 C C . ILE A 1 182 ? -28.550 26.458 -28.971 1.00 27.92 182 ILE A C 1
ATOM 1399 O O . ILE A 1 182 ? -28.350 26.855 -27.831 1.00 27.92 182 ILE A O 1
ATOM 1403 N N . ALA A 1 183 ? -27.554 26.162 -29.798 1.00 25.86 183 ALA A N 1
ATOM 1404 C CA . ALA A 1 183 ? -26.194 26.659 -29.649 1.00 25.86 183 ALA A CA 1
ATOM 1405 C C . ALA A 1 183 ? -25.727 27.017 -31.059 1.00 25.86 183 ALA A C 1
ATOM 1407 O O . ALA A 1 183 ? -25.256 26.166 -31.810 1.00 25.86 183 ALA A O 1
ATOM 1408 N N . THR A 1 184 ? -25.938 28.269 -31.446 1.00 27.59 184 THR A N 1
ATOM 1409 C CA . THR A 1 184 ? -25.241 28.869 -32.581 1.00 27.59 184 THR A CA 1
ATOM 1410 C C . THR A 1 184 ? -24.379 29.989 -32.039 1.00 27.59 184 THR A C 1
ATOM 1412 O O . THR A 1 184 ? -24.899 31.013 -31.611 1.00 27.59 184 THR A O 1
ATOM 1415 N N . GLY A 1 185 ? -23.068 29.753 -32.085 1.00 35.34 185 GLY A N 1
ATOM 1416 C CA . GLY A 1 185 ? -22.031 30.773 -32.000 1.00 35.34 185 GLY A CA 1
ATOM 1417 C C . GLY A 1 185 ? -21.619 31.162 -30.587 1.00 35.34 185 GLY A C 1
ATOM 1418 O O . GLY A 1 185 ? -22.251 32.018 -29.992 1.00 35.34 185 GLY A O 1
ATOM 1419 N N . LEU A 1 186 ? -20.516 30.587 -30.098 1.00 26.64 186 LEU A N 1
ATOM 1420 C CA . LEU A 1 186 ? -19.390 31.332 -29.514 1.00 26.64 186 LEU A CA 1
ATOM 1421 C C . LEU A 1 186 ? -18.220 30.371 -29.233 1.00 26.64 186 LEU A C 1
ATOM 1423 O O . LEU A 1 186 ? -18.401 29.221 -28.843 1.00 26.64 186 LEU A O 1
ATOM 1427 N N . SER A 1 187 ? -17.020 30.840 -29.564 1.00 24.31 187 SER A N 1
ATOM 1428 C CA . SER A 1 187 ? -15.777 30.091 -29.757 1.00 24.31 187 SER A CA 1
ATOM 1429 C C . SER A 1 187 ? -15.074 29.667 -28.461 1.00 24.31 187 SER A C 1
ATOM 1431 O O . SER A 1 187 ? -15.083 30.371 -27.458 1.00 24.31 187 SER A O 1
ATOM 1433 N N . VAL A 1 188 ? -14.368 28.535 -28.546 1.00 29.06 188 VAL A N 1
ATOM 1434 C CA . VAL A 1 188 ? -13.647 27.802 -27.480 1.00 29.06 188 VAL A CA 1
ATOM 1435 C C . VAL A 1 188 ? -12.406 28.531 -26.916 1.00 29.06 188 VAL A C 1
ATOM 1437 O O . VAL A 1 188 ? -11.715 28.007 -26.052 1.00 29.06 188 VAL A O 1
ATOM 1440 N N . SER A 1 189 ? -12.114 29.766 -27.322 1.00 25.61 189 SER A N 1
ATOM 1441 C CA . SER A 1 189 ? -10.874 30.466 -26.947 1.00 25.61 189 SER A CA 1
ATOM 1442 C C . SER A 1 189 ? -10.978 31.439 -25.762 1.00 25.61 189 SER A C 1
ATOM 1444 O O . SER A 1 189 ? -9.950 31.958 -25.339 1.00 25.61 189 SER A O 1
ATOM 1446 N N . THR A 1 190 ? -12.156 31.668 -25.170 1.00 27.72 190 THR A N 1
ATOM 1447 C CA . THR A 1 190 ? -12.315 32.665 -24.079 1.00 27.72 190 THR A CA 1
ATOM 1448 C C . THR A 1 190 ? -12.486 32.049 -22.679 1.00 27.72 190 THR A C 1
ATOM 1450 O O . THR A 1 190 ? -12.465 32.761 -21.681 1.00 27.72 190 THR A O 1
ATOM 1453 N N . VAL A 1 191 ? -12.582 30.719 -22.557 1.00 30.84 191 VAL A N 1
ATOM 1454 C CA . VAL A 1 191 ? -12.793 30.039 -21.256 1.00 30.84 191 VAL A CA 1
ATOM 1455 C C . VAL A 1 191 ? -11.488 29.841 -20.459 1.00 30.84 191 VAL A C 1
ATOM 1457 O O . VAL A 1 191 ? -11.527 29.572 -19.264 1.00 30.84 191 VAL A O 1
ATOM 1460 N N . GLN A 1 192 ? -10.316 30.043 -21.070 1.00 27.73 192 GLN A N 1
ATOM 1461 C CA . GLN A 1 192 ? -9.023 29.765 -20.425 1.00 27.73 192 GLN A CA 1
ATOM 1462 C C . GLN A 1 192 ? -8.431 30.949 -19.629 1.00 27.73 192 GLN A C 1
ATOM 1464 O O . GLN A 1 192 ? -7.371 30.796 -19.029 1.00 27.73 192 GLN A O 1
ATOM 1469 N N . GLN A 1 193 ? -9.074 32.125 -19.616 1.00 25.81 193 GLN A N 1
ATOM 1470 C CA . GLN A 1 193 ? -8.462 33.356 -19.082 1.00 25.81 193 GLN A CA 1
ATOM 1471 C C . GLN A 1 193 ? -9.234 34.017 -17.924 1.00 25.81 193 GLN A C 1
ATOM 1473 O O . GLN A 1 193 ? -8.851 35.092 -17.477 1.00 25.81 193 GLN A O 1
ATOM 1478 N N . ALA A 1 194 ? -10.281 33.369 -17.397 1.00 26.36 194 ALA A N 1
ATOM 1479 C CA . ALA A 1 194 ? -11.106 33.903 -16.303 1.00 26.36 194 ALA A CA 1
ATOM 1480 C C . ALA A 1 194 ? -10.984 33.143 -14.961 1.00 26.36 194 ALA A C 1
ATOM 1482 O O . ALA A 1 194 ? -11.707 33.454 -14.023 1.00 26.36 194 ALA A O 1
ATOM 1483 N N . THR A 1 195 ? -10.081 32.162 -14.831 1.00 29.78 195 THR A N 1
ATOM 1484 C CA . THR A 1 195 ? -9.864 31.407 -13.572 1.00 29.78 195 THR A CA 1
ATOM 1485 C C . THR A 1 195 ? -8.658 31.865 -12.751 1.00 29.78 195 THR A C 1
ATOM 1487 O O . THR A 1 195 ? -8.356 31.277 -11.715 1.00 29.78 195 THR A O 1
ATOM 1490 N N . SER A 1 196 ? -7.996 32.949 -13.151 1.00 27.22 196 SER A N 1
ATOM 1491 C CA . SER A 1 196 ? -7.034 33.667 -12.315 1.00 27.22 196 SER A CA 1
ATOM 1492 C C . SER A 1 196 ? -7.640 35.011 -11.925 1.00 27.22 196 SER A C 1
ATOM 1494 O O . SER A 1 196 ? -7.825 35.855 -12.797 1.00 27.22 196 SER A O 1
ATOM 1496 N N . ASN A 1 197 ? -7.901 35.200 -10.630 1.00 27.06 197 ASN A N 1
ATOM 1497 C CA . ASN A 1 197 ? -8.429 36.410 -9.978 1.00 27.06 197 ASN A CA 1
ATOM 1498 C C . ASN A 1 197 ? -9.946 36.446 -9.749 1.00 27.06 197 ASN A C 1
ATOM 1500 O O . ASN A 1 197 ? -10.647 37.282 -10.302 1.00 27.06 197 ASN A O 1
ATOM 1504 N N . THR A 1 198 ? -10.418 35.641 -8.797 1.00 30.06 198 THR A N 1
ATOM 1505 C CA . THR A 1 198 ? -11.494 36.063 -7.883 1.00 30.06 198 THR A CA 1
ATOM 1506 C C . THR A 1 198 ? -11.192 35.543 -6.477 1.00 30.06 198 THR A C 1
ATOM 1508 O O . THR A 1 198 ? -11.801 34.598 -5.987 1.00 30.06 198 THR A O 1
ATOM 1511 N N . GLN A 1 199 ? -10.213 36.174 -5.824 1.00 30.39 199 GLN A N 1
ATOM 1512 C CA . GLN A 1 199 ? -10.367 36.512 -4.412 1.00 30.39 199 GLN A CA 1
ATOM 1513 C C . GLN A 1 199 ? -11.419 37.625 -4.369 1.00 30.39 199 GLN A C 1
ATOM 1515 O O . GLN A 1 199 ? -11.108 38.777 -4.647 1.00 30.39 199 GLN A O 1
ATOM 1520 N N . LEU A 1 200 ? -12.670 37.263 -4.111 1.00 29.02 200 LEU A N 1
ATOM 1521 C CA . LEU A 1 200 ? -13.752 38.201 -3.839 1.00 29.02 200 LEU A CA 1
ATOM 1522 C C . LEU A 1 200 ? -14.574 37.587 -2.711 1.00 29.02 200 LEU A C 1
ATOM 1524 O O . LEU A 1 200 ? -15.215 36.560 -2.893 1.00 29.02 200 LEU A O 1
ATOM 1528 N N . GLU A 1 201 ? -14.379 38.185 -1.539 1.00 29.45 201 GLU A N 1
ATOM 1529 C CA . GLU A 1 201 ? -15.300 38.323 -0.414 1.00 29.45 201 GLU A CA 1
ATOM 1530 C C . GLU A 1 201 ? -16.199 37.126 -0.062 1.00 29.45 201 GLU A C 1
ATOM 1532 O O . GLU A 1 201 ? -17.093 36.719 -0.798 1.00 29.45 201 GLU A O 1
ATOM 1537 N N . GLN A 1 202 ? -16.034 36.649 1.176 1.00 31.80 202 GLN A N 1
ATOM 1538 C CA . GLN A 1 202 ? -17.083 35.981 1.946 1.00 31.80 202 GLN A CA 1
ATOM 1539 C C . GLN A 1 202 ? -18.266 36.950 2.144 1.00 31.80 202 GLN A C 1
ATOM 1541 O O . GLN A 1 202 ? -18.478 37.487 3.227 1.00 31.80 202 GLN A O 1
ATOM 1546 N N . GLY A 1 203 ? -19.016 37.214 1.078 1.00 28.00 203 GLY A N 1
ATOM 1547 C CA . GLY A 1 203 ? -20.322 37.845 1.130 1.00 28.00 203 GLY A CA 1
ATOM 1548 C C . GLY A 1 203 ? -21.355 36.788 1.496 1.00 28.00 203 GLY A C 1
ATOM 1549 O O . GLY A 1 203 ? -21.435 35.742 0.853 1.00 28.00 203 GLY A O 1
ATOM 1550 N N . MET A 1 204 ? -22.116 37.046 2.558 1.00 37.28 204 MET A N 1
ATOM 1551 C CA . MET A 1 204 ? -23.274 36.258 2.979 1.00 37.28 204 MET A CA 1
ATOM 1552 C C . MET A 1 204 ? -24.183 35.950 1.780 1.00 37.28 204 MET A C 1
ATOM 1554 O O . MET A 1 204 ? -24.937 36.805 1.323 1.00 37.28 204 MET A O 1
ATOM 1558 N N . VAL A 1 205 ? -24.135 34.714 1.281 1.00 45.31 205 VAL A N 1
ATOM 1559 C CA . VAL A 1 205 ? -25.152 34.207 0.357 1.00 45.31 205 VAL A CA 1
ATOM 1560 C C . VAL A 1 205 ? -26.439 34.075 1.168 1.00 45.31 205 VAL A C 1
ATOM 1562 O O . VAL A 1 205 ? -26.504 33.244 2.074 1.00 45.31 205 VAL A O 1
ATOM 1565 N N . ASN A 1 206 ? -27.451 34.896 0.875 1.00 48.22 206 ASN A N 1
ATOM 1566 C CA . ASN A 1 206 ? -28.787 34.754 1.459 1.00 48.22 206 ASN A CA 1
ATOM 1567 C C . ASN A 1 206 ? -29.380 33.409 1.005 1.00 48.22 206 ASN A C 1
ATOM 1569 O O . ASN A 1 206 ? -29.892 33.280 -0.105 1.00 48.22 206 ASN A O 1
ATOM 1573 N N . ARG A 1 207 ? -29.252 32.384 1.852 1.00 62.12 207 ARG A N 1
ATOM 1574 C CA . ARG A 1 207 ? -29.802 31.041 1.640 1.00 62.12 207 ARG A CA 1
ATOM 1575 C C . ARG A 1 207 ? -31.212 31.000 2.232 1.00 62.12 207 ARG A C 1
ATOM 1577 O O . ARG A 1 207 ? -31.364 31.121 3.443 1.00 62.12 207 ARG A O 1
ATOM 1584 N N . GLU A 1 208 ? -32.237 30.802 1.406 1.00 68.75 208 GLU A N 1
ATOM 1585 C CA . GLU A 1 208 ? -33.608 30.607 1.899 1.00 68.75 208 GLU A CA 1
ATOM 1586 C C . GLU A 1 208 ? -33.890 29.118 2.184 1.00 68.75 208 GLU A C 1
ATOM 1588 O O . GLU A 1 208 ? -33.469 28.260 1.398 1.00 68.75 208 GLU A O 1
ATOM 1593 N N . PRO A 1 209 ? -34.604 28.773 3.276 1.00 70.50 209 PRO A N 1
ATOM 1594 C CA . PRO A 1 209 ? -34.963 27.393 3.601 1.00 70.50 209 PRO A CA 1
ATOM 1595 C C . PRO A 1 209 ? -35.911 26.782 2.562 1.00 70.50 209 PRO A C 1
ATOM 1597 O O . PRO A 1 209 ? -36.893 27.394 2.145 1.00 70.50 209 PRO A O 1
ATOM 1600 N N . SER A 1 210 ? -35.649 25.535 2.162 1.00 78.25 210 SER A N 1
ATOM 1601 C CA . SER A 1 210 ? -36.479 24.806 1.201 1.00 78.25 210 SER A CA 1
ATOM 1602 C C . SER A 1 210 ? -37.717 24.197 1.882 1.00 78.25 210 SER A C 1
ATOM 1604 O O . SER A 1 210 ? -37.589 23.234 2.649 1.00 78.25 210 SER A O 1
ATOM 1606 N N . PRO A 1 211 ? -38.945 24.658 1.564 1.00 69.06 211 PRO A N 1
ATOM 1607 C CA . PRO A 1 211 ? -40.171 24.079 2.121 1.00 69.06 211 PRO A CA 1
ATOM 1608 C C . PRO A 1 211 ? -40.408 22.634 1.654 1.00 69.06 211 PRO A C 1
ATOM 1610 O O . PRO A 1 211 ? -41.062 21.851 2.341 1.00 69.06 211 PRO A O 1
ATOM 1613 N N . VAL A 1 212 ? -39.834 22.249 0.510 1.00 70.69 212 VAL A N 1
ATOM 1614 C CA . VAL A 1 212 ? -39.896 20.875 -0.014 1.00 70.69 212 VAL A CA 1
ATOM 1615 C C . VAL A 1 212 ? -39.061 19.939 0.856 1.00 70.69 212 VAL A C 1
ATOM 1617 O O . VAL A 1 212 ? -39.531 18.864 1.227 1.00 70.69 212 VAL A O 1
ATOM 1620 N N . ALA A 1 213 ? -37.856 20.367 1.245 1.00 73.62 213 ALA A N 1
ATOM 1621 C CA . ALA A 1 213 ? -37.015 19.607 2.163 1.00 73.62 213 ALA A CA 1
ATOM 1622 C C . ALA A 1 213 ? -37.681 19.477 3.544 1.00 73.62 213 ALA A C 1
ATOM 1624 O O . ALA A 1 213 ? -37.719 18.383 4.105 1.00 73.62 213 ALA A O 1
ATOM 1625 N N . ALA A 1 214 ? -38.301 20.551 4.050 1.00 75.12 214 ALA A N 1
ATOM 1626 C CA . ALA A 1 214 ? -39.055 20.528 5.307 1.00 75.12 214 ALA A CA 1
ATOM 1627 C C . ALA A 1 214 ? -40.189 19.491 5.299 1.00 75.12 214 ALA A C 1
ATOM 1629 O O . ALA A 1 214 ? -40.328 18.711 6.245 1.00 75.12 214 ALA A O 1
ATOM 1630 N N . ILE A 1 215 ? -40.971 19.443 4.216 1.00 72.19 215 ILE A N 1
ATOM 1631 C CA . ILE A 1 215 ? -42.042 18.458 4.042 1.00 72.19 215 ILE A CA 1
ATOM 1632 C C . ILE A 1 215 ? -41.479 17.037 3.998 1.00 72.19 215 ILE A C 1
ATOM 1634 O O . ILE A 1 215 ? -41.988 16.165 4.702 1.00 72.19 215 ILE A O 1
ATOM 1638 N N . MET A 1 216 ? -40.424 16.801 3.215 1.00 76.56 216 MET A N 1
ATOM 1639 C CA . MET A 1 216 ? -39.820 15.473 3.086 1.00 76.56 216 MET A CA 1
ATOM 1640 C C . MET A 1 216 ? -39.283 14.957 4.425 1.00 76.56 216 MET A C 1
ATOM 1642 O O . MET A 1 216 ? -39.498 13.793 4.752 1.00 76.56 216 MET A O 1
ATOM 1646 N N . LEU A 1 217 ? -38.658 15.819 5.235 1.00 79.12 217 LEU A N 1
ATOM 1647 C CA . LEU A 1 217 ? -38.150 15.449 6.562 1.00 79.12 217 LEU A CA 1
ATOM 1648 C C . LEU A 1 217 ? -39.263 15.220 7.598 1.00 79.12 217 LEU A C 1
ATOM 1650 O O . LEU A 1 217 ? -39.104 14.389 8.491 1.00 79.12 217 LEU A O 1
ATOM 1654 N N . ALA A 1 218 ? -40.391 15.928 7.496 1.00 79.94 218 ALA A N 1
ATOM 1655 C CA . ALA A 1 218 ? -41.517 15.767 8.419 1.00 79.94 218 ALA A CA 1
ATOM 1656 C C . ALA A 1 218 ? -42.426 14.574 8.068 1.00 79.94 218 ALA A C 1
ATOM 1658 O O . ALA A 1 218 ? -42.991 13.943 8.970 1.00 79.94 218 ALA A O 1
ATOM 1659 N N . ALA A 1 219 ? -42.555 14.250 6.776 1.00 81.38 219 ALA A N 1
ATOM 1660 C CA . ALA A 1 219 ? -43.534 13.299 6.254 1.00 81.38 219 ALA A CA 1
ATOM 1661 C C . ALA A 1 219 ? -43.497 11.907 6.918 1.00 81.38 219 ALA A C 1
ATOM 1663 O O . ALA A 1 219 ? -44.570 11.445 7.311 1.00 81.38 219 ALA A O 1
ATOM 1664 N N . PRO A 1 220 ? -42.339 11.249 7.137 1.00 84.88 220 PRO A N 1
ATOM 1665 C CA . PRO A 1 220 ? -42.312 9.930 7.771 1.00 84.88 220 PRO A CA 1
ATOM 1666 C C . PRO A 1 220 ? -42.911 9.940 9.180 1.00 84.88 220 PRO A C 1
ATOM 1668 O O . PRO A 1 220 ? -43.806 9.165 9.503 1.00 84.88 220 PRO A O 1
ATOM 1671 N N . SER A 1 221 ? -42.482 10.884 10.019 1.00 81.88 221 SER A N 1
ATOM 1672 C CA . SER A 1 221 ? -42.970 10.977 11.398 1.00 81.88 221 SER A CA 1
ATOM 1673 C C . SER A 1 221 ? -44.460 11.342 11.479 1.00 81.88 221 SER A C 1
ATOM 1675 O O . SER A 1 221 ? -45.182 10.824 12.334 1.00 81.88 221 SER A O 1
ATOM 1677 N N . GLY A 1 222 ? -44.945 12.183 10.557 1.00 80.94 222 GLY A N 1
ATOM 1678 C CA . GLY A 1 222 ? -46.354 12.560 10.466 1.00 80.94 222 GLY A CA 1
ATOM 1679 C C . GLY A 1 222 ? -47.246 11.397 10.026 1.00 80.94 222 GLY A C 1
ATOM 1680 O O . GLY A 1 222 ? -48.287 11.152 10.639 1.00 80.94 222 GLY A O 1
ATOM 1681 N N . LEU A 1 223 ? -46.817 10.639 9.012 1.00 84.06 223 LEU A N 1
ATOM 1682 C CA . LEU A 1 223 ? -47.523 9.453 8.518 1.00 84.06 223 LEU A CA 1
ATOM 1683 C C . LEU A 1 223 ? -47.571 8.334 9.561 1.00 84.06 223 LEU A C 1
ATOM 1685 O O . LEU A 1 223 ? -48.619 7.715 9.735 1.00 84.06 223 LEU A O 1
ATOM 1689 N N . LEU A 1 224 ? -46.485 8.123 10.311 1.00 87.62 224 LEU A N 1
ATOM 1690 C CA . LEU A 1 224 ? -46.473 7.198 11.444 1.00 87.62 224 LEU A CA 1
ATOM 1691 C C . LEU A 1 224 ? -47.494 7.603 12.520 1.00 87.62 224 LEU A C 1
ATOM 1693 O O . LEU A 1 224 ? -48.232 6.758 13.026 1.00 87.62 224 LEU A O 1
ATOM 1697 N N . GLY A 1 225 ? -47.583 8.897 12.841 1.00 84.12 225 GLY A N 1
ATOM 1698 C CA . GLY A 1 225 ? -48.581 9.413 13.780 1.00 84.12 225 GLY A CA 1
ATOM 1699 C C . GLY A 1 225 ? -50.021 9.185 13.307 1.00 84.12 225 GLY A C 1
ATOM 1700 O O . GLY A 1 225 ? -50.871 8.760 14.091 1.00 84.12 225 GLY A O 1
ATOM 1701 N N . LEU A 1 226 ? -50.299 9.414 12.019 1.00 86.25 226 LEU A N 1
ATOM 1702 C CA . LEU A 1 226 ? -51.606 9.130 11.413 1.00 86.25 226 LEU A CA 1
ATOM 1703 C C . LEU A 1 226 ? -51.928 7.631 11.422 1.00 86.25 226 LEU A C 1
ATOM 1705 O O . LEU A 1 226 ? -53.048 7.251 11.761 1.00 86.25 226 LEU A O 1
ATOM 1709 N N . SER A 1 227 ? -50.941 6.788 11.116 1.00 90.12 227 SER A N 1
ATOM 1710 C CA . SER A 1 227 ? -51.062 5.329 11.143 1.00 90.12 227 SER A CA 1
ATOM 1711 C C . SER A 1 227 ? -51.430 4.815 12.537 1.00 90.12 227 SER A C 1
ATOM 1713 O O . SER A 1 227 ? -52.384 4.048 12.683 1.00 90.12 227 SER A O 1
ATOM 1715 N N . LEU A 1 228 ? -50.739 5.290 13.574 1.00 88.44 228 LEU A N 1
ATOM 1716 C CA . LEU A 1 228 ? -50.976 4.876 14.954 1.00 88.44 228 LEU A CA 1
ATOM 1717 C C . LEU A 1 228 ? -52.341 5.359 15.471 1.00 88.44 228 LEU A C 1
ATOM 1719 O O . LEU A 1 228 ? -53.066 4.595 16.103 1.00 88.44 228 LEU A O 1
ATOM 1723 N N . ASN A 1 229 ? -52.742 6.590 15.145 1.00 86.75 229 ASN A N 1
ATOM 1724 C CA . ASN A 1 229 ? -54.068 7.100 15.506 1.00 86.75 229 ASN A CA 1
ATOM 1725 C C . ASN A 1 229 ? -55.194 6.326 14.805 1.00 86.75 229 ASN A C 1
ATOM 1727 O O . ASN A 1 229 ? -56.176 5.963 15.451 1.00 86.75 229 ASN A O 1
ATOM 1731 N N . ALA A 1 230 ? -55.048 6.036 13.508 1.00 87.94 230 ALA A N 1
ATOM 1732 C CA . ALA A 1 230 ? -56.017 5.237 12.762 1.00 87.94 230 ALA A CA 1
ATOM 1733 C C . ALA A 1 230 ? -56.139 3.816 13.337 1.00 87.94 230 ALA A C 1
ATOM 1735 O O . ALA A 1 230 ? -57.254 3.324 13.502 1.00 87.94 230 ALA A O 1
ATOM 1736 N N . PHE A 1 231 ? -55.021 3.195 13.731 1.00 92.62 231 PHE A N 1
ATOM 1737 C CA . PHE A 1 231 ? -55.031 1.886 14.386 1.00 92.62 231 PHE A CA 1
ATOM 1738 C C . PHE A 1 231 ? -55.832 1.914 15.689 1.00 92.62 231 PHE A C 1
ATOM 1740 O O . PHE A 1 231 ? -56.735 1.101 15.879 1.00 92.62 231 PHE A O 1
ATOM 1747 N N . LEU A 1 232 ? -55.537 2.878 16.568 1.00 90.81 232 LEU A N 1
ATOM 1748 C CA . LEU A 1 232 ? -56.197 2.979 17.868 1.00 90.81 232 LEU A CA 1
ATOM 1749 C C . LEU A 1 232 ? -57.705 3.251 17.733 1.00 90.81 232 LEU A C 1
ATOM 1751 O O . LEU A 1 232 ? -58.511 2.711 18.494 1.00 90.81 232 LEU A O 1
ATOM 1755 N N . ILE A 1 233 ? -58.114 4.055 16.751 1.00 88.69 233 ILE A N 1
ATOM 1756 C CA . ILE A 1 233 ? -59.536 4.295 16.479 1.00 88.69 233 ILE A CA 1
ATOM 1757 C C . ILE A 1 233 ? -60.198 3.015 15.950 1.00 88.69 233 ILE A C 1
ATOM 1759 O O . ILE A 1 233 ? -61.226 2.600 16.483 1.00 88.69 233 ILE A O 1
ATOM 1763 N N . GLY A 1 234 ? -59.598 2.354 14.955 1.00 88.00 234 GLY A N 1
ATOM 1764 C CA . GLY A 1 234 ? -60.141 1.126 14.366 1.00 88.00 234 GLY A CA 1
ATOM 1765 C C . GLY A 1 234 ? -60.280 -0.009 15.380 1.00 88.00 234 GLY A C 1
ATOM 1766 O O . GLY A 1 234 ? -61.334 -0.640 15.469 1.00 88.00 234 GLY A O 1
ATOM 1767 N N . PHE A 1 235 ? -59.258 -0.211 16.212 1.00 90.19 235 PHE A N 1
ATOM 1768 C CA . PHE A 1 235 ? -59.269 -1.224 17.264 1.00 90.19 235 PHE A CA 1
ATOM 1769 C C . PHE A 1 235 ? -60.257 -0.887 18.393 1.00 90.19 235 PHE A C 1
ATOM 1771 O O . PHE A 1 235 ? -60.950 -1.771 18.896 1.00 90.19 235 PHE A O 1
ATOM 1778 N N . GLY A 1 236 ? -60.405 0.396 18.742 1.00 88.62 236 GLY A N 1
ATOM 1779 C CA . GLY A 1 236 ? -61.408 0.848 19.709 1.00 88.62 236 GLY A CA 1
ATOM 1780 C C . GLY A 1 236 ? -62.846 0.611 19.241 1.00 88.62 236 GLY A C 1
ATOM 1781 O O . GLY A 1 236 ? -63.671 0.132 20.017 1.00 88.62 236 GLY A O 1
ATOM 1782 N N . ILE A 1 237 ? -63.142 0.884 17.964 1.00 88.31 237 ILE A N 1
ATOM 1783 C CA . ILE A 1 237 ? -64.458 0.603 17.365 1.00 88.31 237 ILE A CA 1
ATOM 1784 C C . ILE A 1 237 ? -64.724 -0.908 17.359 1.00 88.31 237 ILE A C 1
ATOM 1786 O O . ILE A 1 237 ? -65.814 -1.331 17.741 1.00 88.31 237 ILE A O 1
ATOM 1790 N N . TYR A 1 238 ? -63.726 -1.723 16.996 1.00 88.81 238 TYR A N 1
ATOM 1791 C CA . TYR A 1 238 ? -63.830 -3.184 17.046 1.00 88.81 238 TYR A CA 1
ATOM 1792 C C . TYR A 1 238 ? -64.180 -3.685 18.457 1.00 88.81 238 TYR A C 1
ATOM 1794 O O . TYR A 1 238 ? -65.165 -4.405 18.620 1.00 88.81 238 TYR A O 1
ATOM 1802 N N . LEU A 1 239 ? -63.456 -3.247 19.495 1.00 87.44 239 LEU A N 1
ATOM 1803 C CA . LEU A 1 239 ? -63.751 -3.623 20.885 1.00 87.44 239 LEU A CA 1
ATOM 1804 C C . LEU A 1 239 ? -65.138 -3.142 21.348 1.00 87.44 239 LEU A C 1
ATOM 1806 O O . LEU A 1 239 ? -65.827 -3.854 22.081 1.00 87.44 239 LEU A O 1
ATOM 1810 N N . GLY A 1 240 ? -65.580 -1.969 20.884 1.00 84.50 240 GLY A N 1
ATOM 1811 C CA . GLY A 1 240 ? -66.935 -1.466 21.114 1.00 84.50 240 GLY A CA 1
ATOM 1812 C C . GLY A 1 240 ? -68.014 -2.376 20.518 1.00 84.50 240 GLY A C 1
ATOM 1813 O O . GLY A 1 240 ? -68.995 -2.691 21.192 1.00 84.50 240 GLY A O 1
ATOM 1814 N N . CYS A 1 241 ? -67.810 -2.866 19.291 1.00 82.75 241 CYS A N 1
ATOM 1815 C CA . CYS A 1 241 ? -68.701 -3.838 18.651 1.00 82.75 241 CYS A CA 1
ATOM 1816 C C . CYS A 1 241 ? -68.680 -5.200 19.359 1.00 82.75 241 CYS A C 1
ATOM 1818 O O . CYS A 1 241 ? -69.738 -5.801 19.543 1.00 82.75 241 CYS A O 1
ATOM 1820 N N . VAL A 1 242 ? -67.509 -5.669 19.808 1.00 82.19 242 VAL A N 1
ATOM 1821 C CA . VAL A 1 242 ? -67.375 -6.926 20.569 1.00 82.19 242 VAL A CA 1
ATOM 1822 C C . VAL A 1 242 ? -68.186 -6.875 21.861 1.00 82.19 242 VAL A C 1
ATOM 1824 O O . VAL A 1 242 ? -68.883 -7.839 22.179 1.00 82.19 242 VAL A O 1
ATOM 1827 N N . HIS A 1 243 ? -68.167 -5.741 22.565 1.00 81.25 243 HIS A N 1
ATOM 1828 C CA . HIS A 1 243 ? -69.001 -5.535 23.746 1.00 81.25 243 HIS A CA 1
ATOM 1829 C C . HIS A 1 243 ? -70.498 -5.407 23.405 1.00 81.25 243 HIS A C 1
ATOM 1831 O O . HIS A 1 243 ? -71.332 -6.064 24.031 1.00 81.25 243 HIS A O 1
ATOM 1837 N N . GLY A 1 244 ? -70.848 -4.578 22.415 1.00 77.88 244 GLY A N 1
ATOM 1838 C CA . GLY A 1 244 ? -72.240 -4.284 22.059 1.00 77.88 244 GLY A CA 1
ATOM 1839 C C . GLY A 1 244 ? -73.004 -5.478 21.477 1.00 77.88 244 GLY A C 1
ATOM 1840 O O . GLY A 1 244 ? -74.182 -5.651 21.783 1.00 77.88 244 GLY A O 1
ATOM 1841 N N . GLY A 1 245 ? -72.331 -6.316 20.683 1.00 72.19 245 GLY A N 1
ATOM 1842 C CA . GLY A 1 245 ? -72.911 -7.484 20.011 1.00 72.19 245 GLY A CA 1
ATOM 1843 C C . GLY A 1 245 ? -72.626 -8.834 20.679 1.00 72.19 245 GLY A C 1
ATOM 1844 O O . GLY A 1 245 ? -73.106 -9.848 20.186 1.00 72.19 245 GLY A O 1
ATOM 1845 N N . ASN A 1 246 ? -71.851 -8.871 21.773 1.00 71.88 246 ASN A N 1
ATOM 1846 C CA . ASN A 1 246 ? -71.364 -10.105 22.414 1.00 71.88 246 ASN A CA 1
ATOM 1847 C C . ASN A 1 246 ? -70.713 -11.084 21.410 1.00 71.88 246 ASN A C 1
ATOM 1849 O O . ASN A 1 246 ? -70.968 -12.287 21.438 1.00 71.88 246 ASN A O 1
ATOM 1853 N N . LEU A 1 247 ? -69.878 -10.549 20.511 1.00 65.81 247 LEU A N 1
ATOM 1854 C CA . LEU A 1 247 ? -69.307 -11.263 19.355 1.00 65.81 247 LEU A CA 1
ATOM 1855 C C . LEU A 1 247 ? -68.341 -12.404 19.733 1.00 65.81 247 LEU A C 1
ATOM 1857 O O . LEU A 1 247 ? -67.989 -13.212 18.875 1.00 65.81 247 LEU A O 1
ATOM 1861 N N . ILE A 1 248 ? -67.906 -12.467 20.997 1.00 70.19 248 ILE A N 1
ATOM 1862 C CA . ILE A 1 248 ? -67.068 -13.540 21.547 1.00 70.19 248 ILE A CA 1
ATOM 1863 C C . ILE A 1 248 ? -67.720 -14.039 22.849 1.00 70.19 248 ILE A C 1
ATOM 1865 O O . ILE A 1 248 ? -67.543 -13.412 23.899 1.00 70.19 248 ILE A O 1
ATOM 1869 N N . PRO A 1 249 ? -68.484 -15.148 22.805 1.00 65.19 249 PRO A N 1
ATOM 1870 C CA . PRO A 1 249 ? -69.259 -15.636 23.949 1.00 65.19 249 PRO A CA 1
ATOM 1871 C C . PRO A 1 249 ? -68.410 -16.017 25.171 1.00 65.19 249 PRO A C 1
ATOM 1873 O O . PRO A 1 249 ? -68.901 -15.947 26.296 1.00 65.19 249 PRO A O 1
ATOM 1876 N N . GLU A 1 250 ? -67.140 -16.378 24.961 1.00 69.69 250 GLU A N 1
ATOM 1877 C CA . GLU A 1 250 ? -66.217 -16.888 25.988 1.00 69.69 250 GLU A CA 1
ATOM 1878 C C . GLU A 1 250 ? -65.925 -15.892 27.122 1.00 69.69 250 GLU A C 1
ATOM 1880 O O . GLU A 1 250 ? -65.699 -16.300 28.258 1.00 69.69 250 GLU A O 1
ATOM 1885 N N . TYR A 1 251 ? -65.967 -14.584 26.852 1.00 66.69 251 TYR A N 1
ATOM 1886 C CA . TYR A 1 251 ? -65.618 -13.552 27.841 1.00 66.69 251 TYR A CA 1
ATOM 1887 C C . TYR A 1 251 ? -66.823 -13.002 28.620 1.00 66.69 251 TYR A C 1
ATOM 1889 O O . TYR A 1 251 ? -66.658 -12.272 29.602 1.00 66.69 251 TYR A O 1
ATOM 1897 N N . GLY A 1 252 ? -68.047 -13.322 28.187 1.00 70.88 252 GLY A N 1
ATOM 1898 C CA . GLY A 1 252 ? -69.282 -12.750 28.720 1.00 70.88 252 GLY A CA 1
ATOM 1899 C C . GLY A 1 252 ? -69.402 -11.220 28.554 1.00 70.88 252 GLY A C 1
ATOM 1900 O O . GLY A 1 252 ? -68.451 -10.485 28.269 1.00 70.88 252 GLY A O 1
ATOM 1901 N N . LYS A 1 253 ? -70.609 -10.687 28.787 1.00 72.56 253 LYS A N 1
ATOM 1902 C CA . LYS A 1 253 ? -70.909 -9.250 28.599 1.00 72.56 253 LYS A CA 1
ATOM 1903 C C . LYS A 1 253 ? -70.133 -8.326 29.554 1.00 72.56 253 LYS A C 1
ATOM 1905 O O . LYS A 1 253 ? -69.837 -7.186 29.209 1.00 72.56 253 LYS A O 1
ATOM 1910 N N . ARG A 1 254 ? -69.794 -8.812 30.757 1.00 73.81 254 ARG A N 1
ATOM 1911 C CA . ARG A 1 254 ? -69.015 -8.060 31.762 1.00 73.81 254 ARG A CA 1
ATOM 1912 C C . ARG A 1 254 ? -67.506 -8.097 31.492 1.00 73.81 254 ARG A C 1
ATOM 1914 O O . ARG A 1 254 ? -66.844 -7.091 31.724 1.00 73.81 254 ARG A O 1
ATOM 1921 N N . GLY A 1 255 ? -66.972 -9.205 30.968 1.00 77.31 255 GLY A N 1
ATOM 1922 C CA . GLY A 1 255 ? -65.549 -9.317 30.627 1.00 77.31 255 GLY A CA 1
ATOM 1923 C C . GLY A 1 255 ? -65.174 -8.465 29.415 1.00 77.31 255 GLY A C 1
ATOM 1924 O O . GLY A 1 255 ? -64.210 -7.706 29.473 1.00 77.31 255 GLY A O 1
ATOM 1925 N N . SER A 1 256 ? -65.998 -8.486 28.361 1.00 80.19 256 SER A N 1
ATOM 1926 C CA . SER A 1 256 ? -65.819 -7.612 27.186 1.00 80.19 256 SER A CA 1
ATOM 1927 C C . SER A 1 256 ? -65.883 -6.115 27.530 1.00 80.19 256 SER A C 1
ATOM 1929 O O . SER A 1 256 ? -65.107 -5.329 26.989 1.00 80.19 256 SER A O 1
ATOM 1931 N N . LEU A 1 257 ? -66.743 -5.719 28.481 1.00 81.62 257 LEU A N 1
ATOM 1932 C CA . LEU A 1 257 ? -66.803 -4.343 28.992 1.00 81.62 257 LEU A CA 1
ATOM 1933 C C . LEU A 1 257 ? -65.514 -3.944 29.724 1.00 81.62 257 LEU A C 1
ATOM 1935 O O . LEU A 1 257 ? -65.005 -2.845 29.518 1.00 81.62 257 LEU A O 1
ATOM 1939 N N . GLY A 1 258 ? -64.969 -4.837 30.557 1.00 82.88 258 GLY A N 1
ATOM 1940 C CA . GLY A 1 258 ? -63.709 -4.606 31.268 1.00 82.88 258 GLY A CA 1
ATOM 1941 C C . GLY A 1 258 ? -62.529 -4.380 30.318 1.00 82.88 258 GLY A C 1
ATOM 1942 O O . GLY A 1 258 ? -61.735 -3.468 30.538 1.00 82.88 258 GLY A O 1
ATOM 1943 N N . ILE A 1 259 ? -62.462 -5.142 29.219 1.00 84.56 259 ILE A N 1
ATOM 1944 C CA . ILE A 1 259 ? -61.434 -4.988 28.176 1.00 84.56 259 ILE A CA 1
ATOM 1945 C C . ILE A 1 259 ? -61.557 -3.625 27.479 1.00 84.56 259 ILE A C 1
ATOM 1947 O O . ILE A 1 259 ? -60.553 -2.936 27.297 1.00 84.56 259 ILE A O 1
ATOM 1951 N N . LEU A 1 260 ? -62.778 -3.199 27.133 1.00 85.44 260 LEU A N 1
ATOM 1952 C CA . LEU A 1 260 ? -63.018 -1.897 26.505 1.00 85.44 260 LEU A CA 1
ATOM 1953 C C . LEU A 1 260 ? -62.656 -0.729 27.438 1.00 85.44 260 LEU A C 1
ATOM 1955 O O . LEU A 1 260 ? -62.010 0.223 27.003 1.00 85.44 260 LEU A O 1
ATOM 1959 N N . ILE A 1 261 ? -63.024 -0.807 28.721 1.00 84.94 261 ILE A N 1
ATOM 1960 C CA . ILE A 1 261 ? -62.677 0.219 29.718 1.00 84.94 261 ILE A CA 1
ATOM 1961 C C . ILE A 1 261 ? -61.161 0.292 29.897 1.00 84.94 261 ILE A C 1
ATOM 1963 O O . ILE A 1 261 ? -60.596 1.384 29.859 1.00 84.94 261 ILE A O 1
ATOM 1967 N N . PHE A 1 262 ? -60.491 -0.854 30.043 1.00 86.75 262 PHE A N 1
ATOM 1968 C CA . PHE A 1 262 ? -59.037 -0.901 30.170 1.00 86.75 262 PHE A CA 1
ATOM 1969 C C . PHE A 1 262 ? -58.346 -0.290 28.947 1.00 86.75 262 PHE A C 1
ATOM 1971 O O . PHE A 1 262 ? -57.428 0.512 29.099 1.00 86.75 262 PHE A O 1
ATOM 1978 N N . TYR A 1 263 ? -58.832 -0.600 27.743 1.00 88.38 263 TYR A N 1
ATOM 1979 C CA . TYR A 1 263 ? -58.333 -0.013 26.504 1.00 88.38 263 TYR A CA 1
ATOM 1980 C C . TYR A 1 263 ? -58.494 1.515 26.471 1.00 88.38 263 TYR A C 1
ATOM 1982 O O . TYR A 1 263 ? -57.529 2.229 26.203 1.00 88.38 263 TYR A O 1
ATOM 1990 N N . ILE A 1 264 ? -59.683 2.034 26.796 1.00 84.62 264 ILE A N 1
ATOM 1991 C CA . ILE A 1 264 ? -59.953 3.480 26.823 1.00 84.62 264 ILE A CA 1
ATOM 1992 C C . ILE A 1 264 ? -59.052 4.181 27.848 1.00 84.62 264 ILE A C 1
ATOM 1994 O O . ILE A 1 264 ? -58.434 5.198 27.530 1.00 84.62 264 ILE A O 1
ATOM 1998 N N . VAL A 1 265 ? -58.923 3.624 29.056 1.00 83.25 265 VAL A N 1
ATOM 1999 C CA . VAL A 1 265 ? -58.048 4.170 30.103 1.00 83.25 265 VAL A CA 1
ATOM 2000 C C . VAL A 1 265 ? -56.587 4.143 29.655 1.00 83.25 265 VAL A C 1
ATOM 2002 O O . VAL A 1 265 ? -55.904 5.157 29.777 1.00 83.25 265 VAL A O 1
ATOM 2005 N N . ALA A 1 266 ? -56.111 3.041 29.074 1.00 80.31 266 ALA A N 1
ATOM 2006 C CA . ALA A 1 266 ? -54.743 2.934 28.575 1.00 80.31 266 ALA A CA 1
ATOM 2007 C C . ALA A 1 266 ? -54.452 3.968 27.475 1.00 80.31 266 ALA A C 1
ATOM 2009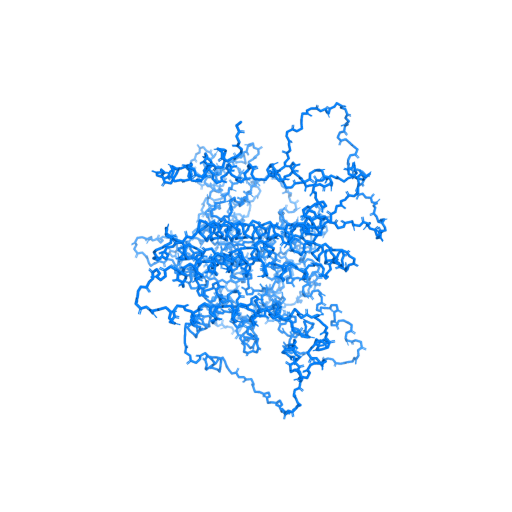 O O . ALA A 1 266 ? -53.443 4.667 27.544 1.00 80.31 266 ALA A O 1
ATOM 2010 N N . VAL A 1 267 ? -55.350 4.143 26.501 1.00 79.94 267 VAL A N 1
ATOM 2011 C CA . VAL A 1 267 ? -55.181 5.129 25.418 1.00 79.94 267 VAL A CA 1
ATOM 2012 C C . VAL A 1 267 ? -55.184 6.571 25.946 1.00 79.94 267 VAL A C 1
ATOM 2014 O O . VAL A 1 267 ? -54.413 7.401 25.461 1.00 79.94 267 VAL A O 1
ATOM 2017 N N . ILE A 1 268 ? -56.002 6.878 26.959 1.00 75.75 268 ILE A N 1
ATOM 2018 C CA . ILE A 1 268 ? -56.058 8.213 27.578 1.00 75.75 268 ILE A CA 1
ATOM 2019 C C . ILE A 1 268 ? -54.810 8.486 28.435 1.00 75.75 268 ILE A C 1
ATOM 2021 O O . ILE A 1 268 ? -54.229 9.567 28.338 1.00 75.75 268 ILE A O 1
ATOM 2025 N N . VAL A 1 269 ? -54.360 7.512 29.233 1.00 67.81 269 VAL A N 1
ATOM 2026 C CA . VAL A 1 269 ? -53.216 7.650 30.157 1.00 67.81 269 VAL A CA 1
ATOM 2027 C C . VAL A 1 269 ? -51.867 7.666 29.417 1.00 67.81 269 VAL A C 1
ATOM 2029 O O . VAL A 1 269 ? -50.920 8.306 29.875 1.00 67.81 269 VAL A O 1
ATOM 2032 N N . VAL A 1 270 ? -51.760 7.022 28.248 1.00 57.59 270 VAL A N 1
ATOM 2033 C CA . VAL A 1 270 ? -50.507 6.914 27.470 1.00 57.59 270 VAL A CA 1
ATOM 2034 C C . VAL A 1 270 ? -50.182 8.167 26.634 1.00 57.59 270 VAL A C 1
ATOM 2036 O O . VAL A 1 270 ? -49.078 8.272 26.096 1.00 57.59 270 VAL A O 1
ATOM 2039 N N . ARG A 1 271 ? -51.045 9.197 26.586 1.00 46.53 271 ARG A N 1
ATOM 2040 C CA . ARG A 1 271 ? -50.677 10.510 26.012 1.00 46.53 271 ARG A CA 1
ATOM 2041 C C . ARG A 1 271 ? -49.661 11.242 26.907 1.00 46.53 271 ARG A C 1
ATOM 2043 O O . ARG A 1 271 ? -50.002 12.157 27.651 1.00 46.53 271 ARG A O 1
ATOM 2050 N N . ARG A 1 272 ? -48.385 10.844 26.836 1.00 47.81 272 ARG A N 1
ATOM 2051 C CA . ARG A 1 272 ? -47.273 11.521 27.518 1.00 47.81 272 ARG A CA 1
ATOM 2052 C C . ARG A 1 272 ? -47.035 12.913 26.930 1.00 47.81 272 ARG A C 1
ATOM 2054 O O . ARG A 1 272 ? -47.028 13.122 25.719 1.00 47.81 272 ARG A O 1
ATOM 2061 N N . VAL A 1 273 ? -46.819 13.860 27.835 1.00 49.94 273 VAL A N 1
ATOM 2062 C CA . VAL A 1 273 ? -46.519 15.267 27.561 1.00 49.94 273 VAL A CA 1
ATOM 2063 C C . VAL A 1 273 ? -45.143 15.386 26.887 1.00 49.94 273 VAL A C 1
ATOM 2065 O O . VAL A 1 273 ? -44.169 14.805 27.361 1.00 49.94 273 VAL A O 1
ATOM 2068 N N . LYS A 1 274 ? -45.060 16.139 25.783 1.00 45.28 274 LYS A N 1
ATOM 2069 C CA . LYS A 1 274 ? -43.819 16.385 25.023 1.00 45.28 274 LYS A CA 1
ATOM 2070 C C . LYS A 1 274 ? -42.813 17.203 25.856 1.00 45.28 274 LYS A C 1
ATOM 2072 O O . LYS A 1 274 ? -43.213 18.182 26.491 1.00 45.28 274 LYS A O 1
ATOM 2077 N N . CYS A 1 275 ? -41.542 16.791 25.837 1.00 57.09 275 CYS A N 1
ATOM 2078 C CA . CYS A 1 275 ? -40.407 17.496 26.446 1.00 57.09 275 CYS A CA 1
ATOM 2079 C C . CYS A 1 275 ? -40.116 18.798 25.683 1.00 57.09 275 CYS A C 1
ATOM 2081 O O . CYS A 1 275 ? -40.251 18.833 24.461 1.00 57.09 275 CYS A O 1
ATOM 2083 N N . ASP A 1 276 ? -39.737 19.853 26.400 1.00 61.56 276 ASP A N 1
ATOM 2084 C CA . ASP A 1 276 ? -39.399 21.177 25.859 1.00 61.56 276 ASP A CA 1
ATOM 2085 C C . ASP A 1 276 ? -37.885 21.382 25.640 1.00 61.56 276 ASP A C 1
ATOM 2087 O O . ASP A 1 276 ? -37.460 22.473 25.280 1.00 61.56 276 ASP A O 1
ATOM 2091 N N . GLU A 1 277 ? -37.078 20.326 25.815 1.00 59.03 277 GLU A N 1
ATOM 2092 C CA . GLU A 1 277 ? -35.643 20.231 25.473 1.00 59.03 277 GLU A CA 1
ATOM 2093 C C . GLU A 1 277 ? -34.700 21.262 26.141 1.00 59.03 277 GLU A C 1
ATOM 2095 O O . GLU A 1 277 ? -33.510 21.306 25.819 1.00 59.03 277 GLU A O 1
ATOM 2100 N N . ALA A 1 278 ? -35.171 22.037 27.125 1.00 53.03 278 ALA A N 1
ATOM 2101 C CA . ALA A 1 278 ? -34.335 22.947 27.911 1.00 53.03 278 ALA A CA 1
ATOM 2102 C C . ALA A 1 278 ? -33.267 22.189 28.738 1.00 53.03 278 ALA A C 1
ATOM 2104 O O . ALA A 1 278 ? -33.540 21.132 29.315 1.00 53.03 278 ALA A O 1
ATOM 2105 N N . ARG A 1 279 ? -32.039 22.730 28.807 1.00 52.44 279 ARG A N 1
ATOM 2106 C CA . ARG A 1 279 ? -30.905 22.174 29.578 1.00 52.44 279 ARG A CA 1
ATOM 2107 C C . ARG A 1 279 ? -30.605 23.049 30.806 1.00 52.44 279 ARG A C 1
ATOM 2109 O O . ARG A 1 279 ? -30.697 24.268 30.677 1.00 52.44 279 ARG A O 1
ATOM 2116 N N . PRO A 1 280 ? -30.204 22.479 31.965 1.00 52.94 280 PRO A N 1
ATOM 2117 C CA . PRO A 1 280 ? -29.894 21.065 32.234 1.00 52.94 280 PRO A CA 1
ATOM 2118 C C . PRO A 1 280 ? -31.109 20.174 32.576 1.00 52.94 280 PRO A C 1
ATOM 2120 O O . PRO A 1 280 ? -30.967 18.954 32.594 1.00 52.94 280 PRO A O 1
ATOM 2123 N N . ALA A 1 281 ? -32.298 20.741 32.802 1.00 61.16 281 ALA A N 1
ATOM 2124 C CA . ALA A 1 281 ? -33.542 19.995 33.009 1.00 61.16 281 ALA A CA 1
ATOM 2125 C C . ALA A 1 281 ? -34.733 20.703 32.341 1.00 61.16 281 ALA A C 1
ATOM 2127 O O . ALA A 1 281 ? -34.783 21.931 32.292 1.00 61.16 281 ALA A O 1
ATOM 2128 N N . CYS A 1 282 ? -35.701 19.915 31.866 1.00 78.06 282 CYS A N 1
ATOM 2129 C CA . CYS A 1 282 ? -36.899 20.399 31.182 1.00 78.06 282 CYS A CA 1
ATOM 2130 C C . CYS A 1 282 ? -37.794 21.223 32.129 1.00 78.06 282 CYS A C 1
ATOM 2132 O O . CYS A 1 282 ? -38.039 20.796 33.260 1.00 78.06 282 CYS A O 1
ATOM 2134 N N . THR A 1 283 ? -38.328 22.370 31.692 1.00 68.38 283 THR A N 1
ATOM 2135 C CA . THR A 1 283 ? -39.094 23.310 32.549 1.00 68.38 283 THR A CA 1
ATOM 2136 C C . THR A 1 283 ? -40.358 22.672 33.136 1.00 68.38 283 THR A C 1
ATOM 2138 O O . THR A 1 283 ? -40.803 22.979 34.247 1.00 68.38 283 THR A O 1
ATOM 2141 N N . ARG A 1 284 ? -40.939 21.715 32.408 1.00 64.62 284 ARG A N 1
ATOM 2142 C CA . ARG A 1 284 ? -42.095 20.925 32.865 1.00 64.62 284 ARG A CA 1
ATOM 2143 C C . ARG A 1 284 ? -41.739 19.852 33.898 1.00 64.62 284 ARG A C 1
ATOM 2145 O O . ARG A 1 284 ? -42.593 19.459 34.691 1.00 64.62 284 ARG A O 1
ATOM 2152 N N . CYS A 1 285 ? -40.493 19.392 33.909 1.00 71.94 285 CYS A N 1
ATOM 2153 C CA . CYS A 1 285 ? -39.973 18.416 34.861 1.00 71.94 285 CYS A CA 1
ATOM 2154 C C . CYS A 1 285 ? -39.702 19.100 36.210 1.00 71.94 285 CYS A C 1
ATOM 2156 O O . CYS A 1 285 ? -40.132 18.609 37.253 1.00 71.94 285 CYS A O 1
ATOM 2158 N N . THR A 1 286 ? -39.095 20.291 36.173 1.00 67.06 286 THR A N 1
ATOM 2159 C CA . THR A 1 286 ? -38.833 21.129 37.354 1.00 67.06 286 THR A CA 1
ATOM 2160 C C . THR A 1 286 ? -40.109 21.660 37.999 1.00 67.06 286 THR A C 1
ATOM 2162 O O . THR A 1 286 ? -40.237 21.599 39.217 1.00 67.06 286 THR A O 1
ATOM 2165 N N . SER A 1 287 ? -41.089 22.116 37.215 1.00 59.97 287 SER A N 1
ATOM 2166 C CA . SER A 1 287 ? -42.353 22.648 37.762 1.00 59.97 287 SER A CA 1
ATOM 2167 C C . SER A 1 287 ? -43.269 21.593 38.392 1.00 59.97 287 SER A C 1
ATOM 2169 O O . SER A 1 287 ? -44.121 21.939 39.204 1.00 59.97 287 SER A O 1
ATOM 2171 N N . THR A 1 288 ? -43.102 20.309 38.055 1.00 54.78 288 THR A N 1
ATOM 2172 C CA . THR A 1 288 ? -43.942 19.215 38.581 1.00 54.78 288 THR A CA 1
ATOM 2173 C C . THR A 1 288 ? -43.245 18.344 39.630 1.00 54.78 288 THR A C 1
ATOM 2175 O O . THR A 1 288 ? -43.806 17.333 40.047 1.00 54.78 288 THR A O 1
ATOM 2178 N N . GLY A 1 289 ? -42.033 18.714 40.064 1.00 55.81 289 GLY A N 1
ATOM 2179 C CA . GLY A 1 289 ? -41.273 17.983 41.086 1.00 55.81 289 GLY A CA 1
ATOM 2180 C C . GLY A 1 289 ? -40.797 16.589 40.656 1.00 55.81 289 GLY A C 1
ATOM 2181 O O . GLY A 1 289 ? -40.432 15.775 41.501 1.00 55.81 289 GLY A O 1
ATOM 2182 N N . ARG A 1 290 ? -40.807 16.282 39.351 1.00 60.34 290 ARG A N 1
ATOM 2183 C CA . ARG A 1 290 ? -40.366 14.987 38.809 1.00 60.34 290 ARG A CA 1
ATOM 2184 C C . ARG A 1 290 ? -38.878 15.028 38.470 1.00 60.34 290 ARG A C 1
ATOM 2186 O O . ARG A 1 290 ? -38.389 16.010 37.914 1.00 60.34 290 ARG A O 1
ATOM 2193 N N . LYS A 1 291 ? -38.161 13.932 38.739 1.00 54.41 291 LYS A N 1
ATOM 2194 C CA . LYS A 1 291 ? -36.762 13.777 38.318 1.00 54.41 291 LYS A CA 1
ATOM 2195 C C . LYS A 1 291 ? -36.707 13.727 36.789 1.00 54.41 291 LYS A C 1
ATOM 2197 O O . LYS A 1 291 ? -37.300 12.846 36.176 1.00 54.41 291 LYS A O 1
ATOM 2202 N N . CYS A 1 292 ? -36.041 14.705 36.183 1.00 63.03 292 CYS A N 1
ATOM 2203 C CA . CYS A 1 292 ? -35.787 14.719 34.748 1.00 63.03 292 CYS A CA 1
ATOM 2204 C C . CYS A 1 292 ? -34.685 13.699 34.450 1.00 63.03 292 CYS A C 1
ATOM 2206 O O . CYS A 1 292 ? -33.593 13.823 35.005 1.00 63.03 292 CYS A O 1
ATOM 2208 N N . ASP A 1 293 ? -34.928 12.754 33.544 1.00 51.78 293 ASP A N 1
ATOM 2209 C CA . ASP A 1 293 ? -33.916 11.806 33.042 1.00 51.78 293 ASP A CA 1
ATOM 2210 C C . ASP A 1 293 ? -32.895 12.497 32.110 1.00 51.78 293 ASP A C 1
ATOM 2212 O O . ASP A 1 293 ? -32.485 11.928 31.106 1.00 51.78 293 ASP A O 1
ATOM 2216 N N . GLY A 1 294 ? -32.563 13.767 32.375 1.00 56.06 294 GLY A N 1
ATOM 2217 C CA . GLY A 1 294 ? -31.825 14.658 31.479 1.00 56.06 294 GLY A CA 1
ATOM 2218 C C . GLY A 1 294 ? -30.514 14.082 30.927 1.00 56.06 294 GLY A C 1
ATOM 2219 O O . GLY A 1 294 ? -29.969 13.100 31.423 1.00 56.06 294 GLY A O 1
ATOM 2220 N N . TYR A 1 295 ? -30.013 14.737 29.874 1.00 47.56 295 TYR A N 1
ATOM 2221 C CA . TYR A 1 295 ? -28.797 14.378 29.139 1.00 47.56 295 TYR A CA 1
ATOM 2222 C C . TYR A 1 295 ? -27.615 14.060 30.070 1.00 47.56 295 TYR A C 1
ATOM 2224 O O . TYR A 1 295 ? -27.331 14.832 30.985 1.00 47.56 295 TYR A O 1
ATOM 2232 N N . GLN A 1 296 ? -26.933 12.935 29.812 1.00 36.34 296 GLN A N 1
ATOM 2233 C CA . GLN A 1 296 ? -25.787 12.457 30.590 1.00 36.34 296 GLN A CA 1
ATOM 2234 C C . GLN A 1 296 ? -24.720 13.550 30.720 1.00 36.34 296 GLN A C 1
ATOM 2236 O O . GLN A 1 296 ? -24.017 13.878 29.766 1.00 36.34 296 GLN A O 1
ATOM 2241 N N . MET A 1 297 ? -24.614 14.107 31.923 1.00 31.89 297 MET A N 1
ATOM 2242 C CA . MET A 1 297 ? -23.500 14.945 32.338 1.00 31.89 297 MET A CA 1
ATOM 2243 C C . MET A 1 297 ? -22.448 14.032 32.966 1.00 31.89 297 MET A C 1
ATOM 2245 O O . MET A 1 297 ? -22.686 13.451 34.025 1.00 31.89 297 MET A O 1
ATOM 2249 N N . ASN A 1 298 ? -21.290 13.906 32.316 1.00 34.03 298 ASN A N 1
ATOM 2250 C CA . ASN A 1 298 ? -20.100 13.327 32.933 1.00 34.03 298 ASN A CA 1
ATOM 2251 C C . ASN A 1 298 ? -19.631 14.269 34.046 1.00 34.03 298 ASN A C 1
ATOM 2253 O O . ASN A 1 298 ? -19.097 15.342 33.773 1.00 34.03 298 ASN A O 1
ATOM 2257 N N . ILE A 1 299 ? -19.847 13.874 35.299 1.00 28.97 299 ILE A N 1
ATOM 2258 C CA . ILE A 1 299 ? -19.243 14.526 36.463 1.00 28.97 299 ILE A CA 1
ATOM 2259 C C . ILE A 1 299 ? -17.910 13.808 36.737 1.00 28.97 299 ILE A C 1
ATOM 2261 O O . ILE A 1 299 ? -17.930 12.591 36.943 1.00 28.97 299 ILE A O 1
ATOM 2265 N N . PRO A 1 300 ? -16.758 14.504 36.750 1.00 29.06 300 PRO A N 1
ATOM 2266 C CA . PRO A 1 300 ? -15.487 13.910 37.153 1.00 29.06 300 PRO A CA 1
ATOM 2267 C C . PRO A 1 300 ? -15.531 13.571 38.646 1.00 29.06 300 PRO A C 1
ATOM 2269 O O . PRO A 1 300 ? -15.882 14.418 39.467 1.00 29.06 300 PRO A O 1
ATOM 2272 N N . SER A 1 301 ? -15.179 12.336 39.003 1.00 26.11 301 SER A N 1
ATOM 2273 C CA . SER A 1 301 ? -14.926 11.959 40.401 1.00 26.11 301 SER A CA 1
ATOM 2274 C C . SER A 1 301 ? -13.468 12.283 40.760 1.00 26.11 301 SER A C 1
ATOM 2276 O O . SER A 1 301 ? -12.614 12.170 39.879 1.00 26.11 301 SER A O 1
ATOM 2278 N N . PRO A 1 302 ? -13.158 12.687 42.006 1.00 32.16 302 PRO A N 1
ATOM 2279 C CA . PRO A 1 302 ? -11.844 13.200 42.364 1.00 32.16 302 PRO A CA 1
ATOM 2280 C C . PRO A 1 302 ? -10.822 12.081 42.588 1.00 32.16 302 PRO A C 1
ATOM 2282 O O . PRO A 1 302 ? -11.109 11.083 43.244 1.00 32.16 302 PRO A O 1
ATOM 2285 N N . ASP A 1 303 ? -9.636 12.316 42.033 1.00 28.06 303 ASP A N 1
ATOM 2286 C CA . ASP A 1 303 ? -8.301 11.831 42.382 1.00 28.06 303 ASP A CA 1
ATOM 2287 C C . ASP A 1 303 ? -8.167 10.656 43.368 1.00 28.06 303 ASP A C 1
ATOM 2289 O O . ASP A 1 303 ? -8.296 10.795 44.584 1.00 28.06 303 ASP A O 1
ATOM 2293 N N . SER A 1 304 ? -7.655 9.539 42.845 1.00 28.28 304 SER A N 1
ATOM 2294 C CA . SER A 1 304 ? -6.663 8.740 43.566 1.00 28.28 304 SER A CA 1
ATOM 2295 C C . SER A 1 304 ? -5.411 8.610 42.702 1.00 28.28 304 SER A C 1
ATOM 2297 O O . SER A 1 304 ? -5.338 7.823 41.757 1.00 28.28 304 SER A O 1
ATOM 2299 N N . SER A 1 305 ? -4.432 9.436 43.032 1.00 31.61 305 SER A N 1
ATOM 2300 C CA . SER A 1 305 ? -3.081 9.455 42.500 1.00 31.61 305 SER A CA 1
ATOM 2301 C C . SER A 1 305 ? -2.316 8.167 42.831 1.00 31.61 305 SER A C 1
ATOM 2303 O O . SER A 1 305 ? -2.135 7.806 43.989 1.00 31.61 305 SER A O 1
ATOM 2305 N N . SER A 1 306 ? -1.788 7.493 41.806 1.00 28.89 306 SER A N 1
ATOM 2306 C CA . SER A 1 306 ? -0.370 7.099 41.768 1.00 28.89 306 SER A CA 1
ATOM 2307 C C . SER A 1 306 ? 0.013 6.571 40.374 1.00 28.89 306 SER A C 1
ATOM 2309 O O . SER A 1 306 ? -0.604 5.625 39.884 1.00 28.89 306 SER A O 1
ATOM 2311 N N . PRO A 1 307 ? 1.035 7.139 39.709 1.00 34.53 307 PRO A N 1
ATOM 2312 C CA . PRO A 1 307 ? 1.575 6.574 38.485 1.00 34.53 307 PRO A CA 1
ATOM 2313 C C . PRO A 1 307 ? 2.611 5.510 38.857 1.00 34.53 307 PRO A C 1
ATOM 2315 O O . PRO A 1 307 ? 3.699 5.827 39.337 1.00 34.53 307 PRO A O 1
ATOM 2318 N N . LYS A 1 308 ? 2.297 4.234 38.627 1.00 31.64 308 LYS A N 1
ATOM 2319 C CA . LYS A 1 308 ? 3.327 3.194 38.541 1.00 31.64 308 LYS A CA 1
ATOM 2320 C C . LYS A 1 308 ? 3.636 2.953 37.074 1.00 31.64 308 LYS A C 1
ATOM 2322 O O . LYS A 1 308 ? 2.974 2.182 36.390 1.00 31.64 308 LYS A O 1
ATOM 2327 N N . SER A 1 309 ? 4.671 3.647 36.616 1.00 37.81 309 SER A N 1
ATOM 2328 C CA . SER A 1 309 ? 5.437 3.305 35.426 1.00 37.81 309 SER A CA 1
ATOM 2329 C C . SER A 1 309 ? 6.023 1.901 35.595 1.00 37.81 309 SER A C 1
ATOM 2331 O O . SER A 1 309 ? 7.087 1.725 36.187 1.00 37.81 309 SER A O 1
ATOM 2333 N N . ALA A 1 310 ? 5.316 0.894 35.099 1.00 33.94 310 ALA A N 1
ATOM 2334 C CA . ALA A 1 310 ? 5.866 -0.428 34.865 1.00 33.94 310 ALA A CA 1
ATOM 2335 C C . ALA A 1 310 ? 5.526 -0.801 33.424 1.00 33.94 310 ALA A C 1
ATOM 2337 O O . ALA A 1 310 ? 4.371 -1.041 33.079 1.00 33.94 310 ALA A O 1
ATOM 2338 N N . ILE A 1 311 ? 6.557 -0.777 32.582 1.00 40.50 311 ILE A N 1
ATOM 2339 C CA . ILE A 1 311 ? 6.536 -1.279 31.212 1.00 40.50 311 ILE A CA 1
ATOM 2340 C C . ILE A 1 311 ? 6.069 -2.734 31.295 1.00 40.50 311 ILE A C 1
ATOM 2342 O O . ILE A 1 311 ? 6.791 -3.587 31.809 1.00 40.50 311 ILE A O 1
ATOM 2346 N N . SER A 1 312 ? 4.839 -3.001 30.860 1.00 36.72 312 SER A N 1
ATOM 2347 C CA . SER A 1 312 ? 4.299 -4.356 30.838 1.00 36.72 312 SER A CA 1
ATOM 2348 C C . SER A 1 312 ? 4.604 -5.015 29.490 1.00 36.72 312 SER A C 1
ATOM 2350 O O . SER A 1 312 ? 4.525 -4.385 28.436 1.00 36.72 312 SER A O 1
ATOM 2352 N N . SER A 1 313 ? 5.051 -6.268 29.549 1.00 45.78 313 SER A N 1
ATOM 2353 C CA . SER A 1 313 ? 5.422 -7.096 28.400 1.00 45.78 313 SER A CA 1
ATOM 2354 C C . SER A 1 313 ? 4.192 -7.477 27.553 1.00 45.78 313 SER A C 1
ATOM 2356 O O . SER A 1 313 ? 3.082 -7.483 28.080 1.00 45.78 313 SER A O 1
ATOM 2358 N N . PRO A 1 314 ? 4.345 -7.874 26.271 1.00 47.00 314 PRO A N 1
ATOM 2359 C CA . PRO A 1 314 ? 3.221 -8.257 25.396 1.00 47.00 314 PRO A CA 1
ATOM 2360 C C . PRO A 1 314 ? 2.284 -9.328 25.988 1.00 47.00 314 PRO A C 1
ATOM 2362 O O . PRO A 1 314 ? 1.095 -9.370 25.672 1.00 47.00 314 PRO A O 1
ATOM 2365 N N . ALA A 1 315 ? 2.801 -10.160 26.899 1.00 49.00 315 ALA A N 1
ATOM 2366 C CA . ALA A 1 315 ? 2.052 -11.194 27.607 1.00 49.00 315 ALA A CA 1
ATOM 2367 C C . ALA A 1 315 ? 0.910 -10.650 28.495 1.00 49.00 315 ALA A C 1
ATOM 2369 O O . ALA A 1 315 ? -0.079 -11.353 28.693 1.00 49.00 315 ALA A O 1
ATOM 2370 N N . SER A 1 316 ? 0.994 -9.408 28.996 1.00 51.34 316 SER A N 1
ATOM 2371 C CA . SER A 1 316 ? -0.084 -8.789 29.791 1.00 51.34 316 SER A CA 1
ATOM 2372 C C . SER A 1 316 ? -1.293 -8.370 28.944 1.00 51.34 316 SER A C 1
ATOM 2374 O O . SER A 1 316 ? -2.400 -8.249 29.461 1.00 51.34 316 SER A O 1
ATOM 2376 N N . ILE A 1 317 ? -1.115 -8.177 27.631 1.00 51.44 317 ILE A N 1
ATOM 2377 C CA . ILE A 1 317 ? -2.219 -7.828 26.725 1.00 51.44 317 ILE A CA 1
ATOM 2378 C C . ILE A 1 317 ? -3.095 -9.052 26.483 1.00 51.44 317 ILE A C 1
ATOM 2380 O O . ILE A 1 317 ? -4.318 -8.964 26.545 1.00 51.44 317 ILE A O 1
ATOM 2384 N N . ILE A 1 318 ? -2.470 -10.214 26.268 1.00 54.50 318 ILE A N 1
ATOM 2385 C CA . ILE A 1 318 ? -3.178 -11.473 26.011 1.00 54.50 318 ILE A CA 1
ATOM 2386 C C . ILE A 1 318 ? -4.085 -11.829 27.198 1.00 54.50 318 ILE A C 1
ATOM 2388 O O . ILE A 1 318 ? -5.212 -12.264 26.981 1.00 54.50 318 ILE A O 1
ATOM 2392 N N . SER A 1 319 ? -3.668 -11.554 28.443 1.00 50.50 319 SER A N 1
ATOM 2393 C CA . SER A 1 319 ? -4.507 -11.797 29.629 1.00 50.50 319 SER A CA 1
ATOM 2394 C C . SER A 1 319 ? -5.720 -10.863 29.746 1.00 50.50 319 SER A C 1
ATOM 2396 O O . SER A 1 319 ? -6.664 -11.193 30.462 1.00 50.50 319 SER A O 1
ATOM 2398 N N . THR A 1 320 ? -5.734 -9.734 29.023 1.00 52.41 320 THR A N 1
ATOM 2399 C CA . THR A 1 320 ? -6.899 -8.833 28.931 1.00 52.41 320 THR A CA 1
ATOM 2400 C C . THR A 1 320 ? -7.982 -9.418 28.013 1.00 52.41 320 THR A C 1
ATOM 2402 O O . THR A 1 320 ? -9.164 -9.111 28.165 1.00 52.41 320 THR A O 1
ATOM 2405 N N . TYR A 1 321 ? -7.607 -10.309 27.088 1.00 57.72 321 TYR A N 1
ATOM 2406 C CA . TYR A 1 321 ? -8.538 -11.070 26.258 1.00 57.72 321 TYR A CA 1
ATOM 2407 C C . TYR A 1 321 ? -8.914 -12.368 26.977 1.00 57.72 321 TYR A C 1
ATOM 2409 O O . TYR A 1 321 ? -8.395 -13.446 26.699 1.00 57.72 321 TYR A O 1
ATOM 2417 N N . THR A 1 322 ? -9.809 -12.256 27.955 1.00 49.22 322 THR A N 1
ATOM 2418 C CA . THR A 1 322 ? -10.056 -13.317 28.940 1.00 49.22 322 THR A CA 1
ATOM 2419 C C . THR A 1 322 ? -10.736 -14.573 28.393 1.00 49.22 322 THR A C 1
ATOM 2421 O O . THR A 1 322 ? -10.712 -15.577 29.096 1.00 49.22 322 THR A O 1
ATOM 2424 N N . THR A 1 323 ? -11.304 -14.573 27.175 1.00 53.59 323 THR A N 1
ATOM 2425 C CA . THR A 1 323 ? -11.581 -15.752 26.308 1.00 53.59 323 THR A CA 1
ATOM 2426 C C . THR A 1 323 ? -12.451 -15.345 25.107 1.00 53.59 323 THR A C 1
ATOM 2428 O O . THR A 1 323 ? -13.501 -14.735 25.283 1.00 53.59 323 THR A O 1
ATOM 2431 N N . GLY A 1 324 ? -12.056 -15.695 23.873 1.00 69.44 324 GLY A N 1
ATOM 2432 C CA . GLY A 1 324 ? -12.888 -15.500 22.673 1.00 69.44 324 GLY A CA 1
ATOM 2433 C C . GLY A 1 324 ? -12.115 -15.466 21.342 1.00 69.44 324 GLY A C 1
ATOM 2434 O O . GLY A 1 324 ? -10.885 -15.554 21.343 1.00 69.44 324 GLY A O 1
ATOM 2435 N N . PRO A 1 325 ? -12.813 -15.308 20.197 1.00 72.44 325 PRO A N 1
ATOM 2436 C CA . PRO A 1 325 ? -12.204 -15.154 18.867 1.00 72.44 325 PRO A CA 1
ATOM 2437 C C . PRO A 1 325 ? -11.195 -13.996 18.777 1.00 72.44 325 PRO A C 1
ATOM 2439 O O . PRO A 1 325 ? -10.216 -14.081 18.045 1.00 72.44 325 PRO A O 1
ATOM 2442 N N . GLU A 1 326 ? -11.396 -12.940 19.568 1.00 78.00 326 GLU A N 1
ATOM 2443 C CA . GLU A 1 326 ? -10.535 -11.750 19.621 1.00 78.00 326 GLU A CA 1
ATOM 2444 C C . GLU A 1 326 ? -9.119 -12.059 20.134 1.00 78.00 326 GLU A C 1
ATOM 2446 O O . GLU A 1 326 ? -8.144 -11.567 19.568 1.00 78.00 326 GLU A O 1
ATOM 2451 N N . ALA A 1 327 ? -8.989 -12.934 21.143 1.00 81.81 327 ALA A N 1
ATOM 2452 C CA . ALA A 1 327 ? -7.692 -13.370 21.669 1.00 81.81 327 ALA A CA 1
ATOM 2453 C C . ALA A 1 327 ? -6.875 -14.102 20.593 1.00 81.81 327 ALA A C 1
ATOM 2455 O O . ALA A 1 327 ? -5.682 -13.855 20.430 1.00 81.81 327 ALA A O 1
ATOM 2456 N N . ARG A 1 328 ? -7.541 -14.973 19.817 1.00 87.00 328 ARG A N 1
ATOM 2457 C CA . ARG A 1 328 ? -6.931 -15.686 18.686 1.00 87.00 328 ARG A CA 1
ATOM 2458 C C . ARG A 1 328 ? -6.463 -14.709 17.614 1.00 87.00 328 ARG A C 1
ATOM 2460 O O . ARG A 1 328 ? -5.350 -14.857 17.125 1.00 87.00 328 ARG A O 1
ATOM 2467 N N . SER A 1 329 ? -7.280 -13.724 17.250 1.00 88.12 329 SER A N 1
ATOM 2468 C CA . SER A 1 329 ? -6.899 -12.714 16.257 1.00 88.12 329 SER A CA 1
ATOM 2469 C C . SER A 1 329 ? -5.712 -11.879 16.725 1.00 88.12 329 SER A C 1
ATOM 2471 O O . SER A 1 329 ? -4.796 -11.622 15.950 1.00 88.12 329 SER A O 1
ATOM 2473 N N . PHE A 1 330 ? -5.676 -11.497 18.001 1.00 87.50 330 PHE A N 1
ATOM 2474 C CA . PHE A 1 330 ? -4.533 -10.778 18.555 1.00 87.50 330 PHE A CA 1
ATOM 2475 C C . PHE A 1 330 ? -3.263 -11.644 18.574 1.00 87.50 330 PHE A C 1
ATOM 2477 O O . PHE A 1 330 ? -2.194 -11.177 18.188 1.00 87.50 330 PHE A O 1
ATOM 2484 N N . GLN A 1 331 ? -3.383 -12.928 18.924 1.00 89.62 331 GLN A N 1
ATOM 2485 C CA . GLN A 1 331 ? -2.270 -13.874 18.830 1.00 89.62 331 GLN A CA 1
ATOM 2486 C C . GLN A 1 331 ? -1.785 -14.027 17.385 1.00 89.62 331 GLN A C 1
ATOM 2488 O O . GLN A 1 331 ? -0.588 -13.968 17.123 1.00 89.62 331 GLN A O 1
ATOM 2493 N N . PHE A 1 332 ? -2.709 -14.147 16.430 1.00 92.19 332 PHE A N 1
ATOM 2494 C CA . PHE A 1 332 ? -2.391 -14.210 15.007 1.00 92.19 332 PHE A CA 1
ATOM 2495 C C . PHE A 1 332 ? -1.667 -12.944 14.530 1.00 92.19 332 PHE A C 1
ATOM 2497 O O . PHE A 1 332 ? -0.704 -13.031 13.767 1.00 92.19 332 PHE A O 1
ATOM 2504 N N . PHE A 1 333 ? -2.083 -11.764 15.002 1.00 93.06 333 PHE A N 1
ATOM 2505 C CA . PHE A 1 333 ? -1.377 -10.518 14.720 1.00 93.06 333 PHE A CA 1
ATOM 2506 C C . PHE A 1 333 ? 0.089 -10.599 15.155 1.00 93.06 333 PHE A C 1
ATOM 2508 O O . PHE A 1 333 ? 0.974 -10.296 14.357 1.00 93.06 333 PHE A O 1
ATOM 2515 N N . ILE A 1 334 ? 0.350 -11.068 16.377 1.00 90.94 334 ILE A N 1
ATOM 2516 C CA . ILE A 1 334 ? 1.709 -11.196 16.914 1.00 90.94 334 ILE A CA 1
ATOM 2517 C C . ILE A 1 334 ? 2.520 -12.251 16.149 1.00 90.94 334 ILE A C 1
ATOM 2519 O O . ILE A 1 334 ? 3.637 -11.983 15.718 1.00 90.94 334 ILE A O 1
ATOM 2523 N N . GLU A 1 335 ? 1.967 -13.446 15.951 1.00 91.56 335 GLU A N 1
ATOM 2524 C CA . GLU A 1 335 ? 2.708 -14.589 15.401 1.00 91.56 335 GLU A CA 1
ATOM 2525 C C . GLU A 1 335 ? 2.882 -14.557 13.880 1.00 91.56 335 GLU A C 1
ATOM 2527 O O . GLU A 1 335 ? 3.778 -15.217 13.352 1.00 91.56 335 GLU A O 1
ATOM 2532 N N . LYS A 1 336 ? 2.000 -13.858 13.156 1.00 92.00 336 LYS A N 1
ATOM 2533 C CA . LYS A 1 336 ? 1.978 -13.859 11.685 1.00 92.00 336 LYS A CA 1
ATOM 2534 C C . LYS A 1 336 ? 2.093 -12.463 11.099 1.00 92.00 336 LYS A C 1
ATOM 2536 O O . LYS A 1 336 ? 2.946 -12.242 10.244 1.00 92.00 336 LYS A O 1
ATOM 2541 N N . THR A 1 337 ? 1.257 -11.516 11.525 1.00 94.38 337 THR A N 1
ATOM 2542 C CA . THR A 1 337 ? 1.272 -10.161 10.944 1.00 94.38 337 THR A CA 1
ATOM 2543 C C . THR A 1 337 ? 2.571 -9.426 11.267 1.00 94.38 337 THR A C 1
ATOM 2545 O O . THR A 1 337 ? 3.214 -8.921 10.350 1.00 94.38 337 THR A O 1
ATOM 2548 N N . LEU A 1 338 ? 3.001 -9.415 12.533 1.00 92.94 338 LEU A N 1
ATOM 2549 C CA . LEU A 1 338 ? 4.241 -8.745 12.938 1.00 92.94 338 LEU A CA 1
ATOM 2550 C C . LEU A 1 338 ? 5.480 -9.391 12.320 1.00 92.94 338 LEU A C 1
ATOM 2552 O O . LEU A 1 338 ? 6.354 -8.674 11.840 1.00 92.94 338 LEU A O 1
ATOM 2556 N N . VAL A 1 339 ? 5.525 -10.725 12.264 1.00 91.81 339 VAL A N 1
ATOM 2557 C CA . VAL A 1 339 ? 6.623 -11.457 11.614 1.00 91.81 339 VAL A CA 1
ATOM 2558 C C . VAL A 1 339 ? 6.745 -11.049 10.145 1.00 91.81 339 VAL A C 1
ATOM 2560 O O . VAL A 1 339 ? 7.839 -10.723 9.691 1.00 91.81 339 VAL A O 1
ATOM 2563 N N . ASN A 1 340 ? 5.627 -10.966 9.416 1.00 93.62 340 ASN A N 1
ATOM 2564 C CA . ASN A 1 340 ? 5.656 -10.508 8.028 1.00 93.62 340 ASN A CA 1
ATOM 2565 C C . ASN A 1 340 ? 6.059 -9.027 7.918 1.00 93.62 340 ASN A C 1
ATOM 2567 O O . ASN A 1 340 ? 6.827 -8.662 7.030 1.00 93.62 340 ASN A O 1
ATOM 2571 N N . PHE A 1 341 ? 5.608 -8.157 8.824 1.00 93.12 341 PHE A N 1
ATOM 2572 C CA . PHE A 1 341 ? 5.990 -6.737 8.813 1.00 93.12 341 PHE A CA 1
ATOM 2573 C C . PHE A 1 341 ? 7.487 -6.523 9.067 1.00 93.12 341 PHE A C 1
ATOM 2575 O O . PHE A 1 341 ? 8.036 -5.511 8.638 1.00 93.12 341 PHE A O 1
ATOM 2582 N N . GLN A 1 342 ? 8.147 -7.500 9.688 1.00 90.12 342 GLN A N 1
ATOM 2583 C CA . GLN A 1 342 ? 9.580 -7.511 9.967 1.00 90.12 342 GLN A CA 1
ATOM 2584 C C . GLN A 1 342 ? 10.388 -8.370 8.982 1.00 90.12 342 GLN A C 1
ATOM 2586 O O . GLN A 1 342 ? 11.516 -8.749 9.284 1.00 90.12 342 GLN A O 1
ATOM 2591 N N . THR A 1 343 ? 9.847 -8.654 7.787 1.00 90.69 343 THR A N 1
ATOM 2592 C CA . THR A 1 343 ? 10.522 -9.478 6.757 1.00 90.69 343 THR A CA 1
ATOM 2593 C C . THR A 1 343 ? 11.940 -8.988 6.431 1.00 90.69 343 THR A C 1
ATOM 2595 O O . THR A 1 343 ? 12.822 -9.797 6.150 1.00 90.69 343 THR A O 1
ATOM 2598 N N . PHE A 1 344 ? 12.159 -7.670 6.454 1.00 93.00 344 PHE A N 1
ATOM 2599 C CA . PHE A 1 344 ? 13.446 -7.054 6.115 1.00 93.00 344 PHE A CA 1
ATOM 2600 C C . PHE A 1 344 ? 14.072 -6.314 7.295 1.00 93.00 344 PHE A C 1
ATOM 2602 O O . PHE A 1 344 ? 15.268 -6.423 7.544 1.00 93.00 344 PHE A O 1
ATOM 2609 N N . PHE A 1 345 ? 13.274 -5.541 8.027 1.00 92.50 345 PHE A N 1
ATOM 2610 C CA . PHE A 1 345 ? 13.785 -4.642 9.051 1.00 92.50 345 PHE A CA 1
ATOM 2611 C C . PHE A 1 345 ? 13.016 -4.834 10.355 1.00 92.50 345 PHE A C 1
ATOM 2613 O O . PHE A 1 345 ? 11.790 -4.970 10.315 1.00 92.50 345 PHE A O 1
ATOM 2620 N N . PRO A 1 346 ? 13.693 -4.779 11.515 1.00 87.00 346 PRO A N 1
ATOM 2621 C CA . PRO A 1 346 ? 12.991 -4.641 12.778 1.00 87.00 346 PRO A CA 1
ATOM 2622 C C . PRO A 1 346 ? 12.195 -3.329 12.773 1.00 87.00 346 PRO A C 1
ATOM 2624 O O . PRO A 1 346 ? 12.637 -2.314 12.228 1.00 87.00 346 PRO A O 1
ATOM 2627 N N . ASP A 1 347 ? 11.006 -3.356 13.370 1.00 83.31 347 ASP A N 1
ATOM 2628 C CA . ASP A 1 347 ? 10.102 -2.210 13.387 1.00 83.31 347 ASP A CA 1
ATOM 2629 C C . ASP A 1 347 ? 9.495 -2.025 14.788 1.00 83.31 347 ASP A C 1
ATOM 2631 O O . ASP A 1 347 ? 8.663 -2.814 15.249 1.00 83.31 347 ASP A O 1
ATOM 2635 N N . ASP A 1 348 ? 9.940 -0.965 15.468 1.00 88.69 348 ASP A N 1
ATOM 2636 C CA . ASP A 1 348 ? 9.504 -0.613 16.823 1.00 88.69 348 ASP A CA 1
ATOM 2637 C C . ASP A 1 348 ? 8.069 -0.074 16.869 1.00 88.69 348 ASP A C 1
ATOM 2639 O O . ASP A 1 348 ? 7.411 -0.156 17.915 1.00 88.69 348 ASP A O 1
ATOM 2643 N N . LEU A 1 349 ? 7.567 0.474 15.753 1.00 93.56 349 LEU A N 1
ATOM 2644 C CA . LEU A 1 349 ? 6.198 0.976 15.667 1.00 93.56 349 LEU A CA 1
ATOM 2645 C C . LEU A 1 349 ? 5.232 -0.179 15.891 1.00 93.56 349 LEU A C 1
ATOM 2647 O O . LEU A 1 349 ? 4.426 -0.136 16.817 1.00 93.56 349 LEU A O 1
ATOM 2651 N N . TRP A 1 350 ? 5.329 -1.212 15.058 1.00 92.94 350 TRP A N 1
ATOM 2652 C CA . TRP A 1 350 ? 4.374 -2.314 15.056 1.00 92.94 350 TRP A CA 1
ATOM 2653 C C . TRP A 1 350 ? 4.592 -3.274 16.224 1.00 92.94 350 TRP A C 1
ATOM 2655 O O . TRP A 1 350 ? 3.622 -3.697 16.851 1.00 92.94 350 TRP A O 1
ATOM 2665 N N . ASN A 1 351 ? 5.851 -3.575 16.557 1.00 88.75 351 ASN A N 1
ATOM 2666 C CA . ASN A 1 351 ? 6.178 -4.571 17.580 1.00 88.75 351 ASN A CA 1
ATOM 2667 C C . ASN A 1 351 ? 6.010 -4.070 19.013 1.00 88.75 351 ASN A C 1
ATOM 2669 O O . ASN A 1 351 ? 5.802 -4.861 19.926 1.00 88.75 351 ASN A O 1
ATOM 2673 N N . THR A 1 352 ? 6.125 -2.757 19.221 1.00 89.62 352 THR A N 1
ATOM 2674 C CA . THR A 1 352 ? 6.112 -2.181 20.568 1.00 89.62 352 THR A CA 1
ATOM 2675 C C . THR A 1 352 ? 5.017 -1.136 20.707 1.00 89.62 352 THR A C 1
ATOM 2677 O O . THR A 1 352 ? 4.127 -1.289 21.541 1.00 89.62 352 THR A O 1
ATOM 2680 N N . ARG A 1 353 ? 5.040 -0.071 19.895 1.00 92.06 353 ARG A N 1
ATOM 2681 C CA . ARG A 1 353 ? 4.162 1.091 20.119 1.00 92.06 353 ARG A CA 1
ATOM 2682 C C . ARG A 1 353 ? 2.696 0.808 19.823 1.00 92.06 353 ARG A C 1
ATOM 2684 O O . ARG A 1 353 ? 1.852 1.157 20.638 1.00 92.06 353 ARG A O 1
ATOM 2691 N N . VAL A 1 354 ? 2.379 0.149 18.711 1.00 93.38 354 VAL A N 1
ATOM 2692 C CA . VAL A 1 354 ? 0.996 -0.217 18.362 1.00 93.38 354 VAL A CA 1
ATOM 2693 C C . VAL A 1 354 ? 0.396 -1.124 19.432 1.00 93.38 354 VAL A C 1
ATOM 2695 O O . VAL A 1 354 ? -0.734 -0.892 19.852 1.00 93.38 354 VAL A O 1
ATOM 2698 N N . LEU A 1 355 ? 1.165 -2.095 19.936 1.00 90.69 355 LEU A N 1
ATOM 2699 C CA . LEU A 1 355 ? 0.725 -2.971 21.024 1.00 90.69 355 LEU A CA 1
ATOM 2700 C C . LEU A 1 355 ? 0.492 -2.196 22.332 1.00 90.69 355 LEU A C 1
ATOM 2702 O O . LEU A 1 355 ? -0.519 -2.410 22.995 1.00 90.69 355 LEU A O 1
ATOM 2706 N N . GLN A 1 356 ? 1.386 -1.267 22.684 1.00 88.50 356 GLN A N 1
ATOM 2707 C CA . GLN A 1 356 ? 1.242 -0.412 23.869 1.00 88.50 356 GLN A CA 1
ATOM 2708 C C . GLN A 1 356 ? 0.017 0.506 23.775 1.00 88.50 356 GLN A C 1
ATOM 2710 O O . GLN A 1 356 ? -0.738 0.625 24.734 1.00 88.50 356 GLN A O 1
ATOM 2715 N N . VAL A 1 357 ? -0.223 1.127 22.618 1.00 89.44 357 VAL A N 1
ATOM 2716 C CA . VAL A 1 357 ? -1.403 1.983 22.417 1.00 89.44 357 VAL A CA 1
ATOM 2717 C C . VAL A 1 357 ? -2.686 1.147 22.372 1.00 89.44 357 VAL A C 1
ATOM 2719 O O . VAL A 1 357 ? -3.716 1.589 22.868 1.00 89.44 357 VAL A O 1
ATOM 2722 N N . ALA A 1 358 ? -2.641 -0.088 21.864 1.00 89.56 358 ALA A N 1
ATOM 2723 C CA . ALA A 1 358 ? -3.783 -1.003 21.906 1.00 89.56 358 ALA A CA 1
ATOM 2724 C C . ALA A 1 358 ? -4.210 -1.381 23.339 1.00 89.56 358 ALA A C 1
ATOM 2726 O O . ALA A 1 358 ? -5.369 -1.737 23.539 1.00 89.56 358 ALA A O 1
ATOM 2727 N N . GLN A 1 359 ? -3.315 -1.300 24.336 1.00 83.56 359 GLN A N 1
ATOM 2728 C CA . GLN A 1 359 ? -3.674 -1.520 25.747 1.00 83.56 359 GLN A CA 1
ATOM 2729 C C . GLN A 1 359 ? -4.527 -0.385 26.322 1.00 83.56 359 GLN A C 1
ATOM 2731 O O . GLN A 1 359 ? -5.354 -0.628 27.196 1.00 83.56 359 GLN A O 1
ATOM 2736 N N . SER A 1 360 ? -4.298 0.853 25.880 1.00 80.94 360 SER A N 1
ATOM 2737 C CA . SER A 1 360 ? -4.938 2.046 26.443 1.00 80.94 360 SER A CA 1
ATOM 2738 C C . SER A 1 360 ? -6.072 2.603 25.581 1.00 80.94 360 SER A C 1
ATOM 2740 O O . SER A 1 360 ? -6.933 3.306 26.105 1.00 80.94 360 SER A O 1
ATOM 2742 N N . ALA A 1 361 ? -6.102 2.291 24.281 1.00 86.88 361 ALA A N 1
ATOM 2743 C CA . ALA A 1 361 ? -7.079 2.807 23.328 1.00 86.88 361 ALA A CA 1
ATOM 2744 C C . ALA A 1 361 ? -7.857 1.679 22.629 1.00 86.88 361 ALA A C 1
ATOM 2746 O O . ALA A 1 361 ? -7.337 0.974 21.757 1.00 86.88 361 ALA A O 1
ATOM 2747 N N . GLU A 1 362 ? -9.150 1.564 22.951 1.00 87.19 362 GLU A N 1
ATOM 2748 C CA . GLU A 1 362 ? -10.046 0.544 22.383 1.00 87.19 362 GLU A CA 1
ATOM 2749 C C . GLU A 1 362 ? -10.192 0.654 20.853 1.00 87.19 362 GLU A C 1
ATOM 2751 O O . GLU A 1 362 ? -10.381 -0.359 20.178 1.00 87.19 362 GLU A O 1
ATOM 2756 N N . CYS A 1 363 ? -10.051 1.849 20.267 1.00 91.19 363 CYS A N 1
ATOM 2757 C CA . CYS A 1 363 ? -10.079 2.021 18.810 1.00 91.19 363 CYS A CA 1
ATOM 2758 C C . CYS A 1 363 ? -8.911 1.294 18.118 1.00 91.19 363 CYS A C 1
ATOM 2760 O O . CYS A 1 363 ? -9.134 0.549 17.162 1.00 91.19 363 CYS A O 1
ATOM 2762 N N . ILE A 1 364 ? -7.685 1.424 18.638 1.00 93.00 364 ILE A N 1
ATOM 2763 C CA . ILE A 1 364 ? -6.495 0.741 18.105 1.00 93.00 364 ILE A CA 1
ATOM 2764 C C . ILE A 1 364 ? -6.590 -0.759 18.336 1.00 93.00 364 ILE A C 1
ATOM 2766 O O . ILE A 1 364 ? -6.300 -1.539 17.432 1.00 93.00 364 ILE A O 1
ATOM 2770 N N . LYS A 1 365 ? -7.063 -1.170 19.513 1.00 90.75 365 LYS A N 1
ATOM 2771 C CA . LYS A 1 365 ? -7.312 -2.574 19.838 1.00 90.75 365 LYS A CA 1
ATOM 2772 C C . LYS A 1 365 ? -8.232 -3.248 18.815 1.00 90.75 365 LYS A C 1
ATOM 2774 O O . LYS A 1 365 ? -7.862 -4.257 18.215 1.00 90.75 365 LYS A O 1
ATOM 2779 N N . ASN A 1 366 ? -9.399 -2.655 18.560 1.00 92.00 366 ASN A N 1
ATOM 2780 C CA . ASN A 1 366 ? -10.353 -3.160 17.571 1.00 92.00 366 ASN A CA 1
ATOM 2781 C C . ASN A 1 366 ? -9.782 -3.121 16.143 1.00 92.00 366 ASN A C 1
ATOM 2783 O O . ASN A 1 366 ? -9.984 -4.066 15.380 1.00 92.00 366 ASN A O 1
ATOM 2787 N N . ALA A 1 367 ? -9.024 -2.080 15.787 1.00 95.00 367 ALA A N 1
ATOM 2788 C CA . ALA A 1 367 ? -8.394 -1.974 14.472 1.00 95.00 367 ALA A CA 1
ATOM 2789 C C . ALA A 1 367 ? -7.343 -3.077 14.242 1.00 95.00 367 ALA A C 1
ATOM 2791 O O . ALA A 1 367 ? -7.319 -3.686 13.173 1.00 95.00 367 ALA A O 1
ATOM 2792 N N . VAL A 1 368 ? -6.511 -3.387 15.244 1.00 94.94 368 VAL A N 1
ATOM 2793 C CA . VAL A 1 368 ? -5.516 -4.475 15.183 1.00 94.94 368 VAL A CA 1
ATOM 2794 C C . VAL A 1 368 ? -6.195 -5.836 15.023 1.00 94.94 368 VAL A C 1
ATOM 2796 O O . VAL A 1 368 ? -5.778 -6.633 14.182 1.00 94.94 368 VAL A O 1
ATOM 2799 N N . VAL A 1 369 ? -7.273 -6.095 15.773 1.00 92.38 369 VAL A N 1
ATOM 2800 C CA . VAL A 1 369 ? -8.065 -7.329 15.633 1.00 92.38 369 VAL A CA 1
ATOM 2801 C C . VAL A 1 369 ? -8.659 -7.441 14.225 1.00 92.38 369 VAL A C 1
ATOM 2803 O O . VAL A 1 369 ? -8.567 -8.500 13.604 1.00 92.38 369 VAL A O 1
ATOM 2806 N N . ALA A 1 370 ? -9.216 -6.354 13.683 1.00 93.38 370 ALA A N 1
ATOM 2807 C CA . ALA A 1 370 ? -9.730 -6.335 12.315 1.00 93.38 370 ALA A CA 1
ATOM 2808 C C . ALA A 1 370 ? -8.623 -6.620 11.283 1.00 93.38 370 ALA A C 1
ATOM 2810 O O . ALA A 1 370 ? -8.813 -7.454 10.397 1.00 93.38 370 ALA A O 1
ATOM 2811 N N . LEU A 1 371 ? -7.452 -5.989 11.423 1.00 95.06 371 LEU A N 1
ATOM 2812 C CA . LEU A 1 371 ? -6.295 -6.228 10.558 1.00 95.06 371 LEU A CA 1
ATOM 2813 C C . LEU A 1 371 ? -5.847 -7.692 10.592 1.00 95.06 371 LEU A C 1
ATOM 2815 O O . LEU A 1 371 ? -5.572 -8.269 9.542 1.00 95.06 371 LEU A O 1
ATOM 2819 N N . ALA A 1 372 ? -5.821 -8.310 11.772 1.00 93.75 372 ALA A N 1
ATOM 2820 C CA . ALA A 1 372 ? -5.489 -9.722 11.908 1.00 93.75 372 ALA A CA 1
ATOM 2821 C C . ALA A 1 372 ? -6.449 -10.621 11.119 1.00 93.75 372 ALA A C 1
ATOM 2823 O O . ALA A 1 372 ? -5.991 -11.475 10.363 1.00 93.75 372 ALA A O 1
ATOM 2824 N N . TYR A 1 373 ? -7.762 -10.385 11.225 1.00 91.19 373 TYR A N 1
ATOM 2825 C CA . TYR A 1 373 ? -8.756 -11.130 10.449 1.00 91.19 373 TYR A CA 1
ATOM 2826 C C . TYR A 1 373 ? -8.559 -10.962 8.940 1.00 91.19 373 TYR A C 1
ATOM 2828 O O . TYR A 1 373 ? -8.542 -11.952 8.211 1.00 91.19 373 TYR A O 1
ATOM 2836 N N . TYR A 1 374 ? -8.394 -9.728 8.455 1.00 90.69 374 TYR A N 1
ATOM 2837 C CA . TYR A 1 374 ? -8.180 -9.490 7.024 1.00 90.69 374 TYR A CA 1
ATOM 2838 C C . TYR A 1 374 ? -6.876 -10.120 6.523 1.00 90.69 374 TYR A C 1
ATOM 2840 O O . TYR A 1 374 ? -6.840 -10.645 5.410 1.00 90.69 374 TYR A O 1
ATOM 2848 N N . HIS A 1 375 ? -5.825 -10.138 7.344 1.00 92.12 375 HIS A N 1
ATOM 2849 C CA . HIS A 1 375 ? -4.580 -10.816 7.002 1.00 92.12 375 HIS A CA 1
ATOM 2850 C C . HIS A 1 375 ? -4.751 -12.346 6.968 1.00 92.12 375 HIS A C 1
ATOM 2852 O O . HIS A 1 375 ? -4.289 -12.982 6.023 1.00 92.12 375 HIS A O 1
ATOM 2858 N N . GLU A 1 376 ? -5.474 -12.952 7.917 1.00 90.44 376 GLU A N 1
ATOM 2859 C CA . GLU A 1 376 ? -5.791 -14.393 7.903 1.00 90.44 376 GLU A CA 1
ATOM 2860 C C . GLU A 1 376 ? -6.603 -14.784 6.652 1.00 90.44 376 GLU A C 1
ATOM 2862 O O . GLU A 1 376 ? -6.308 -15.788 5.993 1.00 90.44 376 GLU A O 1
ATOM 2867 N N . LEU A 1 377 ? -7.572 -13.951 6.255 1.00 86.94 377 LEU A N 1
ATOM 2868 C CA . LEU A 1 377 ? -8.347 -14.128 5.019 1.00 86.94 377 LEU A CA 1
ATOM 2869 C C . LEU A 1 377 ? -7.481 -14.007 3.756 1.00 86.94 377 LEU A C 1
ATOM 2871 O O . LEU A 1 377 ? -7.683 -14.753 2.792 1.00 86.94 377 LEU A O 1
ATOM 2875 N N . TYR A 1 378 ? -6.504 -13.098 3.753 1.00 87.44 378 TYR A N 1
ATOM 2876 C CA . TYR A 1 378 ? -5.535 -12.967 2.665 1.00 87.44 378 TYR A CA 1
ATOM 2877 C C . TYR A 1 378 ? -4.675 -14.235 2.537 1.00 87.44 378 TYR A C 1
ATOM 2879 O O . TYR A 1 378 ? -4.591 -14.826 1.451 1.00 87.44 378 TYR A O 1
ATOM 2887 N N . LEU A 1 379 ? -4.095 -14.712 3.646 1.00 87.62 379 LEU A N 1
ATOM 2888 C CA . LEU A 1 379 ? -3.239 -15.905 3.651 1.00 87.62 379 LEU A CA 1
ATOM 2889 C C . LEU A 1 379 ? -3.999 -17.163 3.209 1.00 87.62 379 LEU A C 1
ATOM 2891 O O . LEU A 1 379 ? -3.491 -17.933 2.396 1.00 87.62 379 LEU A O 1
ATOM 2895 N N . SER A 1 380 ? -5.243 -17.328 3.660 1.00 82.88 380 SER A N 1
ATOM 2896 C CA . SER A 1 380 ? -6.107 -18.466 3.308 1.00 82.88 380 SER A CA 1
ATOM 2897 C C . SER A 1 380 ? -6.730 -18.391 1.906 1.00 82.88 380 SER A C 1
ATOM 2899 O O . SER A 1 380 ? -7.446 -19.307 1.510 1.00 82.88 380 SER A O 1
ATOM 2901 N N . HIS A 1 381 ? -6.471 -17.324 1.134 1.00 75.44 381 HIS A N 1
ATOM 2902 C CA . HIS A 1 381 ? -7.103 -17.067 -0.172 1.00 75.44 381 HIS A CA 1
ATOM 2903 C C . HIS A 1 381 ? -8.643 -16.907 -0.093 1.00 75.44 381 HIS A C 1
ATOM 2905 O O . HIS A 1 381 ? -9.348 -16.950 -1.105 1.00 75.44 381 HIS A O 1
ATOM 2911 N N . GLN A 1 382 ? -9.186 -16.671 1.102 1.00 64.75 382 GLN A N 1
ATOM 2912 C CA . GLN A 1 382 ? -10.622 -16.494 1.333 1.00 64.75 382 GLN A CA 1
ATOM 2913 C C . GLN A 1 382 ? -11.070 -15.030 1.254 1.00 64.75 382 GLN A C 1
ATOM 2915 O O . GLN A 1 382 ? -12.269 -14.760 1.317 1.00 64.75 382 GLN A O 1
ATOM 2920 N N . GLN A 1 383 ? -10.145 -14.087 1.030 1.00 62.09 383 GLN A N 1
ATOM 2921 C CA . GLN A 1 383 ? -10.434 -12.648 0.908 1.00 62.09 383 GLN A CA 1
ATOM 2922 C C . GLN A 1 383 ? -11.563 -12.314 -0.086 1.00 62.09 383 GLN A C 1
ATOM 2924 O O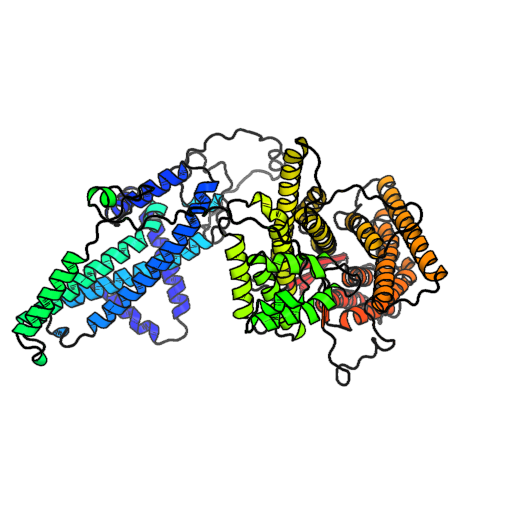 . GLN A 1 383 ? -12.298 -11.351 0.107 1.00 62.09 383 GLN A O 1
ATOM 2929 N N . TRP A 1 384 ? -11.727 -13.128 -1.136 1.00 55.69 384 TRP A N 1
ATOM 2930 C CA . TRP A 1 384 ? -12.757 -12.947 -2.166 1.00 55.69 384 TRP A CA 1
ATOM 2931 C C . TRP A 1 384 ? -14.025 -13.775 -1.929 1.00 55.69 384 TRP A C 1
ATOM 2933 O O . TRP A 1 384 ? -15.041 -13.527 -2.575 1.00 55.69 384 TRP A O 1
ATOM 2943 N N . GLN A 1 385 ? -13.969 -14.763 -1.032 1.00 52.94 385 GLN A N 1
ATOM 2944 C CA . GLN A 1 385 ? -15.070 -15.693 -0.764 1.00 52.94 385 GLN A CA 1
ATOM 2945 C C . GLN A 1 385 ? -15.993 -15.203 0.359 1.00 52.94 385 GLN A C 1
ATOM 2947 O O . GLN A 1 385 ? -17.151 -15.608 0.408 1.00 52.94 385 GLN A O 1
ATOM 2952 N N . GLN A 1 386 ? -15.528 -14.289 1.215 1.00 52.91 386 GLN A N 1
ATOM 2953 C CA . GLN A 1 386 ? -16.341 -13.649 2.252 1.00 52.91 386 GLN A CA 1
ATOM 2954 C C . GLN A 1 386 ? -16.063 -12.143 2.284 1.00 52.91 386 GLN A C 1
ATOM 2956 O O . GLN A 1 386 ? -15.321 -11.648 3.127 1.00 52.91 386 GLN A O 1
ATOM 2961 N N . LEU A 1 387 ? -16.684 -11.409 1.351 1.00 47.31 387 LEU A N 1
ATOM 2962 C CA . LEU A 1 387 ? -16.610 -9.940 1.245 1.00 47.31 387 LEU A CA 1
ATOM 2963 C C . LEU A 1 387 ? -17.113 -9.218 2.518 1.00 47.31 387 LEU A C 1
ATOM 2965 O O . LEU A 1 387 ? -16.884 -8.027 2.695 1.00 47.31 387 LEU A O 1
ATOM 2969 N N . GLU A 1 388 ? -17.762 -9.956 3.419 1.00 54.88 388 GLU A N 1
ATOM 2970 C CA . GLU A 1 388 ? -18.258 -9.510 4.715 1.00 54.88 388 GLU A CA 1
ATOM 2971 C C . GLU A 1 388 ? -17.985 -10.601 5.758 1.00 54.88 388 GLU A C 1
ATOM 2973 O O . GLU A 1 388 ? -18.900 -11.270 6.239 1.00 54.88 388 GLU A O 1
ATOM 2978 N N . SER A 1 389 ? -16.718 -10.833 6.114 1.00 61.00 389 SER A N 1
ATOM 2979 C CA . SER A 1 389 ? -16.448 -11.537 7.371 1.00 61.00 389 SER A CA 1
ATOM 2980 C C . SER A 1 389 ? -17.068 -10.705 8.495 1.00 61.00 389 SER A C 1
ATOM 2982 O O . SER A 1 389 ? -16.524 -9.672 8.895 1.00 61.00 389 SER A O 1
ATOM 2984 N N . VAL A 1 390 ? -18.254 -11.123 8.953 1.00 65.69 390 VAL A N 1
ATOM 2985 C CA . VAL A 1 390 ? -19.054 -10.423 9.968 1.00 65.69 390 VAL A CA 1
ATOM 2986 C C . VAL A 1 390 ? -18.198 -10.055 11.190 1.00 65.69 390 VAL A C 1
ATOM 2988 O O . VAL A 1 390 ? -18.317 -8.920 11.655 1.00 65.69 390 VAL A O 1
ATOM 2991 N N . PRO A 1 391 ? -17.275 -10.917 11.674 1.00 76.69 391 PRO A N 1
ATOM 2992 C CA . PRO A 1 391 ? -16.343 -10.542 12.737 1.00 76.69 391 PRO A CA 1
ATOM 2993 C C . PRO A 1 391 ? -15.369 -9.415 12.352 1.00 76.69 391 PRO A C 1
ATOM 2995 O O . PRO A 1 391 ? -15.226 -8.455 13.108 1.00 76.69 391 PRO A O 1
ATOM 2998 N N . ALA A 1 392 ? -14.726 -9.487 11.181 1.00 83.06 392 ALA A N 1
ATOM 2999 C CA . ALA A 1 392 ? -13.735 -8.495 10.749 1.00 83.06 392 ALA A CA 1
ATOM 3000 C C . ALA A 1 392 ? -14.364 -7.106 10.558 1.00 83.06 392 ALA A C 1
ATOM 3002 O O . ALA A 1 392 ? -13.856 -6.104 11.066 1.00 83.06 392 ALA A O 1
ATOM 3003 N N . LEU A 1 393 ? -15.514 -7.054 9.877 1.00 85.38 393 LEU A N 1
ATOM 3004 C CA . LEU A 1 393 ? -16.246 -5.813 9.626 1.00 85.38 393 LEU A CA 1
ATOM 3005 C C . LEU A 1 393 ? -16.817 -5.216 10.919 1.00 85.38 393 LEU A C 1
ATOM 3007 O O . LEU A 1 393 ? -16.811 -3.998 11.092 1.00 85.38 393 LEU A O 1
ATOM 3011 N N . LYS A 1 394 ? -17.261 -6.060 11.861 1.00 88.12 394 LYS A N 1
ATOM 3012 C CA . LYS A 1 394 ? -17.691 -5.617 13.192 1.00 88.12 394 LYS A CA 1
ATOM 3013 C C . LYS A 1 394 ? -16.565 -4.871 13.910 1.00 88.12 394 LYS A C 1
ATOM 3015 O O . LYS A 1 394 ? -16.800 -3.756 14.366 1.00 88.12 394 LYS A O 1
ATOM 3020 N N . HIS A 1 395 ? -15.363 -5.444 13.991 1.00 89.25 395 HIS A N 1
ATOM 3021 C CA . HIS A 1 395 ? -14.232 -4.792 14.666 1.00 89.25 395 HIS A CA 1
ATOM 3022 C C . HIS A 1 395 ? -13.748 -3.537 13.938 1.00 89.25 395 HIS A C 1
ATOM 3024 O O . HIS A 1 395 ? -13.447 -2.540 14.586 1.00 89.25 395 HIS A O 1
ATOM 3030 N N . TYR A 1 396 ? -13.759 -3.541 12.605 1.00 91.06 396 TYR A N 1
ATOM 3031 C CA . TYR A 1 396 ? -13.477 -2.348 11.808 1.00 91.06 396 TYR A CA 1
ATOM 3032 C C . TYR A 1 396 ? -14.446 -1.198 12.145 1.00 91.06 396 TYR A C 1
ATOM 3034 O O . TYR A 1 396 ? -14.021 -0.089 12.464 1.00 91.06 396 TYR A O 1
ATOM 3042 N N . ASN A 1 397 ? -15.754 -1.475 12.166 1.00 91.25 397 ASN A N 1
ATOM 3043 C CA . ASN A 1 397 ? -16.777 -0.477 12.488 1.00 91.25 397 ASN A CA 1
ATOM 3044 C C . ASN A 1 397 ? -16.739 -0.040 13.958 1.00 91.25 397 ASN A C 1
ATOM 3046 O O . ASN A 1 397 ? -16.979 1.130 14.252 1.00 91.25 397 ASN A O 1
ATOM 3050 N N . LEU A 1 398 ? -16.424 -0.953 14.883 1.00 89.19 398 LEU A N 1
ATOM 3051 C CA . LEU A 1 398 ? -16.203 -0.608 16.288 1.00 89.19 398 LEU A CA 1
ATOM 3052 C C . LEU A 1 398 ? -15.012 0.339 16.434 1.00 89.19 398 LEU A C 1
ATOM 3054 O O . LEU A 1 398 ? -15.142 1.354 17.107 1.00 89.19 398 LEU A O 1
ATOM 3058 N N . ALA A 1 399 ? -13.896 0.073 15.752 1.00 91.06 399 ALA A N 1
ATOM 3059 C CA . ALA A 1 399 ? -12.737 0.959 15.775 1.00 91.06 399 ALA A CA 1
ATOM 3060 C C . ALA A 1 399 ? -13.085 2.378 15.296 1.00 91.06 399 ALA A C 1
ATOM 3062 O O . ALA A 1 399 ? -12.704 3.348 15.948 1.00 91.06 399 ALA A O 1
ATOM 3063 N N . ILE A 1 400 ? -13.864 2.506 14.213 1.00 89.94 400 ILE A N 1
ATOM 3064 C CA . ILE A 1 400 ? -14.355 3.805 13.723 1.00 89.94 400 ILE A CA 1
ATOM 3065 C C . ILE A 1 400 ? -15.271 4.471 14.752 1.00 89.94 400 ILE A C 1
ATOM 3067 O O . ILE A 1 400 ? -15.103 5.650 15.047 1.00 89.94 400 ILE A O 1
ATOM 3071 N N . LYS A 1 401 ? -16.229 3.729 15.319 1.00 89.19 401 LYS A N 1
ATOM 3072 C CA . LYS A 1 401 ? -17.163 4.258 16.320 1.00 89.19 401 LYS A CA 1
ATOM 3073 C C . LYS A 1 401 ? -16.426 4.819 17.538 1.00 89.19 401 LYS A C 1
ATOM 3075 O O . LYS A 1 401 ? -16.759 5.911 17.988 1.00 89.19 401 LYS A O 1
ATOM 3080 N N . GLU A 1 402 ? -15.438 4.090 18.051 1.00 87.38 402 GLU A N 1
ATOM 3081 C CA . GLU A 1 402 ? -14.628 4.534 19.189 1.00 87.38 402 GLU A CA 1
ATOM 3082 C C . GLU A 1 402 ? -13.770 5.754 18.824 1.00 87.38 402 GLU A C 1
ATOM 3084 O O . GLU A 1 402 ? -13.670 6.690 19.614 1.00 87.38 402 GLU A O 1
ATOM 3089 N N . LEU A 1 403 ? -13.215 5.797 17.607 1.00 85.62 403 LEU A N 1
ATOM 3090 C CA . LEU A 1 403 ? -12.438 6.940 17.117 1.00 85.62 403 LEU A CA 1
ATOM 3091 C C . LEU A 1 403 ? -13.276 8.221 16.974 1.00 85.62 403 LEU A C 1
ATOM 3093 O O . LEU A 1 403 ? -12.765 9.316 17.185 1.00 85.62 403 LEU A O 1
ATOM 3097 N N . LEU A 1 404 ? -14.553 8.081 16.609 1.00 82.56 404 LEU A N 1
ATOM 3098 C CA . LEU A 1 404 ? -15.501 9.187 16.442 1.00 82.56 404 LEU A CA 1
ATOM 3099 C C . LEU A 1 404 ? -16.230 9.565 17.740 1.00 82.56 404 LEU A C 1
ATOM 3101 O O . LEU A 1 404 ? -17.010 10.519 17.751 1.00 82.56 404 LEU A O 1
ATOM 3105 N N . SER A 1 405 ? -16.012 8.826 18.831 1.00 78.38 405 SER A N 1
ATOM 3106 C CA . SER A 1 405 ? -16.618 9.154 20.117 1.00 78.38 405 SER A CA 1
ATOM 3107 C C . SER A 1 405 ? -16.098 10.515 20.617 1.00 78.38 405 SER A C 1
ATOM 3109 O O . SER A 1 405 ? -14.912 10.816 20.461 1.00 78.38 405 SER A O 1
ATOM 3111 N N . PRO A 1 406 ? -16.960 11.384 21.180 1.00 56.41 406 PRO A N 1
ATOM 3112 C CA . PRO A 1 406 ? -16.554 12.719 21.605 1.00 56.41 406 PRO A CA 1
ATOM 3113 C C . PRO A 1 406 ? -15.607 12.633 22.809 1.00 56.41 406 PRO A C 1
ATOM 3115 O O . PRO A 1 406 ? -16.043 12.593 23.958 1.00 56.41 406 PRO A O 1
ATOM 3118 N N . SER A 1 407 ? -14.302 12.615 22.543 1.00 56.81 407 SER A N 1
ATOM 3119 C CA . SER A 1 407 ? -13.263 12.794 23.551 1.00 56.81 407 SER A CA 1
ATOM 3120 C C . SER A 1 407 ? -12.964 14.288 23.696 1.00 56.81 407 SER A C 1
ATOM 3122 O O . SER A 1 407 ? -12.764 15.005 22.715 1.00 56.81 407 SER A O 1
ATOM 3124 N N . SER A 1 408 ? -12.934 14.788 24.932 1.00 46.41 408 SER A N 1
ATOM 3125 C CA . SER A 1 408 ? -12.655 16.199 25.249 1.00 46.41 408 SER A CA 1
ATOM 3126 C C . SER A 1 408 ? -11.221 16.641 24.916 1.00 46.41 408 SER A C 1
ATOM 3128 O O . SER A 1 408 ? -10.874 17.801 25.120 1.00 46.41 408 SER A O 1
ATOM 3130 N N . GLU A 1 409 ? -10.391 15.742 24.381 1.00 56.50 409 GLU A N 1
ATOM 3131 C CA . GLU A 1 409 ? -8.983 15.976 24.072 1.00 56.50 409 GLU A CA 1
ATOM 3132 C C . GLU A 1 409 ? -8.573 15.416 22.696 1.00 56.50 409 GLU A C 1
ATOM 3134 O O . GLU A 1 409 ? -7.562 14.733 22.549 1.00 56.50 409 GLU A O 1
ATOM 3139 N N . THR A 1 410 ? -9.321 15.716 21.633 1.00 53.16 410 THR A N 1
ATOM 3140 C CA . THR A 1 410 ? -8.954 15.287 20.264 1.00 53.16 410 THR A CA 1
ATOM 3141 C C . THR A 1 410 ? -7.532 15.738 19.862 1.00 53.16 410 THR A C 1
ATOM 3143 O O . THR A 1 410 ? -6.835 15.051 19.118 1.00 53.16 410 THR A O 1
ATOM 3146 N N . LEU A 1 411 ? -7.059 16.858 20.427 1.00 51.34 411 LEU A N 1
ATOM 3147 C CA . LEU A 1 411 ? -5.711 17.422 20.255 1.00 51.34 411 LEU A CA 1
ATOM 3148 C C . LEU A 1 411 ? -4.604 16.732 21.081 1.00 51.34 411 LEU A C 1
ATOM 3150 O O . LEU A 1 411 ? -3.435 17.032 20.855 1.00 51.34 411 LEU A O 1
ATOM 3154 N N . SER A 1 412 ? -4.914 15.825 22.016 1.00 59.06 412 SER A N 1
ATOM 3155 C CA . SER A 1 412 ? -3.905 15.012 22.728 1.00 59.06 412 SER A CA 1
ATOM 3156 C C . SER A 1 412 ? -3.714 13.620 22.092 1.00 59.06 412 SER A C 1
ATOM 3158 O O . SER A 1 412 ? -2.709 12.946 22.329 1.00 59.06 412 SER A O 1
ATOM 3160 N N . GLN A 1 413 ? -4.620 13.215 21.190 1.00 72.56 413 GLN A N 1
ATOM 3161 C CA . GLN A 1 413 ? -4.722 11.858 20.632 1.00 72.56 413 GLN A CA 1
ATOM 3162 C C . GLN A 1 413 ? -4.145 11.688 19.211 1.00 72.56 413 GLN A C 1
ATOM 3164 O O . GLN A 1 413 ? -4.476 10.739 18.505 1.00 72.56 413 GLN A O 1
ATOM 3169 N N . GLY A 1 414 ? -3.252 12.565 18.752 1.00 81.50 414 GLY A N 1
ATOM 3170 C CA . GLY A 1 414 ? -2.793 12.536 17.353 1.00 81.50 414 GLY A CA 1
ATOM 3171 C C . GLY A 1 414 ? -2.089 11.284 16.899 1.00 81.50 414 GLY A C 1
ATOM 3172 O O . GLY A 1 414 ? -2.330 10.791 15.799 1.00 81.50 414 GLY A O 1
ATOM 3173 N N . HIS A 1 415 ? -1.265 10.735 17.779 1.00 86.62 415 HIS A N 1
ATOM 3174 C CA . HIS A 1 415 ? -0.639 9.443 17.563 1.00 86.62 415 HIS A CA 1
ATOM 3175 C C . HIS A 1 415 ? -1.695 8.338 17.365 1.00 86.62 415 HIS A C 1
ATOM 3177 O O . HIS A 1 415 ? -1.533 7.523 16.467 1.00 86.62 415 HIS A O 1
ATOM 3183 N N . ILE A 1 416 ? -2.814 8.354 18.101 1.00 90.12 416 ILE A N 1
ATOM 3184 C CA . ILE A 1 416 ? -3.923 7.394 17.946 1.00 90.12 416 ILE A CA 1
ATOM 3185 C C . ILE A 1 416 ? -4.599 7.550 16.578 1.00 90.12 416 ILE A C 1
ATOM 3187 O O . ILE A 1 416 ? -4.833 6.556 15.892 1.00 90.12 416 ILE A O 1
ATOM 3191 N N . LEU A 1 417 ? -4.879 8.782 16.144 1.00 90.31 417 LEU A N 1
ATOM 3192 C CA . LEU A 1 417 ? -5.498 9.043 14.838 1.00 90.31 417 LEU A CA 1
ATOM 3193 C C . LEU A 1 417 ? -4.610 8.560 13.685 1.00 90.31 417 LEU A C 1
ATOM 3195 O O . LEU A 1 417 ? -5.079 7.846 12.799 1.00 90.31 417 LEU A O 1
ATOM 3199 N N . VAL A 1 418 ? -3.317 8.892 13.714 1.00 93.06 418 VAL A N 1
ATOM 3200 C CA . VAL A 1 418 ? -2.365 8.481 12.669 1.00 93.06 418 VAL A CA 1
ATOM 3201 C C . VAL A 1 418 ? -2.158 6.963 12.675 1.00 93.06 418 VAL A C 1
ATOM 3203 O O . VAL A 1 418 ? -2.157 6.352 11.607 1.00 93.06 418 VAL A O 1
ATOM 3206 N N . LEU A 1 419 ? -2.058 6.329 13.850 1.00 94.56 419 LEU A N 1
ATOM 3207 C CA . LEU A 1 419 ? -2.004 4.867 13.961 1.00 94.56 419 LEU A CA 1
ATOM 3208 C C . LEU A 1 419 ? -3.266 4.200 13.403 1.00 94.56 419 LEU A C 1
ATOM 3210 O O . LEU A 1 419 ? -3.161 3.220 12.669 1.00 94.56 419 LEU A O 1
ATOM 3214 N N . SER A 1 420 ? -4.446 4.751 13.697 1.00 94.50 420 SER A N 1
ATOM 3215 C CA . SER A 1 420 ? -5.713 4.255 13.146 1.00 94.50 420 SER A CA 1
ATOM 3216 C C . SER A 1 420 ? -5.700 4.325 11.619 1.00 94.50 420 SER A C 1
ATOM 3218 O O . SER A 1 420 ? -6.037 3.346 10.959 1.00 94.50 420 SER A O 1
ATOM 3220 N N . CYS A 1 421 ? -5.224 5.438 11.047 1.00 95.56 421 CYS A N 1
ATOM 3221 C CA . CYS A 1 421 ? -5.065 5.577 9.597 1.00 95.56 421 CYS A CA 1
ATOM 3222 C C . CYS A 1 421 ? -4.123 4.518 9.027 1.00 95.56 421 CYS A C 1
ATOM 3224 O O . CYS A 1 421 ? -4.465 3.894 8.032 1.00 95.56 421 CYS A O 1
ATOM 3226 N N . LEU A 1 422 ? -2.965 4.282 9.651 1.00 96.38 422 LEU A N 1
ATOM 3227 C CA . LEU A 1 422 ? -2.010 3.266 9.201 1.00 96.38 422 LEU A CA 1
ATOM 3228 C C . LEU A 1 422 ? -2.617 1.862 9.200 1.00 96.38 422 LEU A C 1
ATOM 3230 O O . LEU A 1 422 ? -2.484 1.137 8.215 1.00 96.38 422 LEU A O 1
ATOM 3234 N N . ILE A 1 423 ? -3.307 1.485 10.278 1.00 96.88 423 ILE A N 1
ATOM 3235 C CA . ILE A 1 423 ? -3.948 0.171 10.390 1.00 96.88 423 ILE A CA 1
ATOM 3236 C C . ILE A 1 423 ? -5.071 0.035 9.357 1.00 96.88 423 ILE A C 1
ATOM 3238 O O . ILE A 1 423 ? -5.143 -0.980 8.663 1.00 96.88 423 ILE A O 1
ATOM 3242 N N . PHE A 1 424 ? -5.912 1.061 9.196 1.00 96.31 424 PHE A N 1
ATOM 3243 C CA . PHE A 1 424 ? -6.962 1.045 8.181 1.00 96.31 424 PHE A CA 1
ATOM 3244 C C . PHE A 1 424 ? -6.393 1.021 6.765 1.00 96.31 424 PHE A C 1
ATOM 3246 O O . PHE A 1 424 ? -6.894 0.260 5.951 1.00 96.31 424 PHE A O 1
ATOM 3253 N N . ILE A 1 425 ? -5.304 1.739 6.475 1.00 96.38 425 ILE A N 1
ATOM 3254 C CA . ILE A 1 425 ? -4.597 1.626 5.194 1.00 96.38 425 ILE A CA 1
ATOM 3255 C C . ILE A 1 425 ? -4.193 0.169 4.956 1.00 96.38 425 ILE A C 1
ATOM 3257 O O . ILE A 1 425 ? -4.511 -0.367 3.903 1.00 96.38 425 ILE A O 1
ATOM 3261 N N . CYS A 1 426 ? -3.579 -0.512 5.930 1.00 96.19 426 CYS A N 1
ATOM 3262 C CA . CYS A 1 426 ? -3.226 -1.930 5.789 1.00 96.19 426 CYS A CA 1
ATOM 3263 C C . CYS A 1 426 ? -4.448 -2.801 5.443 1.00 96.19 426 CYS A C 1
ATOM 3265 O O . CYS A 1 426 ? -4.375 -3.651 4.557 1.00 96.19 426 CYS A O 1
ATOM 3267 N N . ILE A 1 427 ? -5.577 -2.563 6.115 1.00 94.25 427 ILE A N 1
ATOM 3268 C CA . ILE A 1 427 ? -6.843 -3.269 5.882 1.00 94.25 427 ILE A CA 1
ATOM 3269 C C . ILE A 1 427 ? -7.408 -2.979 4.481 1.00 94.25 427 ILE A C 1
ATOM 3271 O O . ILE A 1 427 ? -7.851 -3.902 3.798 1.00 94.25 427 ILE A O 1
ATOM 3275 N N . GLU A 1 428 ? -7.396 -1.724 4.032 1.00 92.25 428 GLU A N 1
ATOM 3276 C CA . GLU A 1 428 ? -7.858 -1.343 2.693 1.00 92.25 428 GLU A CA 1
ATOM 3277 C C . GLU A 1 428 ? -6.961 -1.939 1.598 1.00 92.25 428 GLU A C 1
ATOM 3279 O O . GLU A 1 428 ? -7.466 -2.408 0.579 1.00 92.25 428 GLU A O 1
ATOM 3284 N N . LEU A 1 429 ? -5.642 -1.989 1.817 1.00 91.19 429 LEU A N 1
ATOM 3285 C CA . LEU A 1 429 ? -4.686 -2.592 0.883 1.00 91.19 429 LEU A CA 1
ATOM 3286 C C . LEU A 1 429 ? -4.883 -4.107 0.757 1.00 91.19 429 LEU A C 1
ATOM 3288 O O . LEU A 1 429 ? -4.923 -4.618 -0.361 1.00 91.19 429 LEU A O 1
ATOM 3292 N N . LEU A 1 430 ? -5.099 -4.816 1.870 1.00 89.69 430 LEU A N 1
ATOM 3293 C CA . LEU A 1 430 ? -5.444 -6.246 1.859 1.00 89.69 430 LEU A CA 1
ATOM 3294 C C . LEU A 1 430 ? -6.767 -6.531 1.132 1.00 89.69 430 LEU A C 1
ATOM 3296 O O . LEU A 1 430 ? -6.923 -7.580 0.511 1.00 89.69 430 LEU A O 1
ATOM 3300 N N . GLN A 1 431 ? -7.709 -5.588 1.178 1.00 84.44 431 GLN A N 1
ATOM 3301 C CA . GLN A 1 431 ? -8.971 -5.660 0.439 1.00 84.44 431 GLN A CA 1
ATOM 3302 C C . GLN A 1 431 ? -8.861 -5.197 -1.026 1.00 84.44 431 GLN A C 1
ATOM 3304 O O . GLN A 1 431 ? -9.842 -5.289 -1.764 1.00 84.44 431 GLN A O 1
ATOM 3309 N N . GLY A 1 432 ? -7.710 -4.673 -1.463 1.00 81.88 432 GLY A N 1
ATOM 3310 C CA . GLY A 1 432 ? -7.524 -4.111 -2.806 1.00 81.88 432 GLY A CA 1
ATOM 3311 C C . GLY A 1 432 ? -8.238 -2.771 -3.046 1.00 81.88 432 GLY A C 1
ATOM 3312 O O . GLY A 1 432 ? -8.470 -2.391 -4.192 1.00 81.88 432 GLY A O 1
ATOM 3313 N N . LYS A 1 433 ? -8.612 -2.041 -1.988 1.00 83.81 433 LYS A N 1
ATOM 3314 C CA . LYS A 1 433 ? -9.311 -0.745 -2.047 1.00 83.81 433 LYS A CA 1
ATOM 3315 C C . LYS A 1 433 ? -8.321 0.429 -2.023 1.00 83.81 433 LYS A C 1
ATOM 3317 O O . LYS A 1 433 ? -8.305 1.240 -1.096 1.00 83.81 433 LYS A O 1
ATOM 3322 N N . THR A 1 434 ? -7.504 0.551 -3.069 1.00 84.69 434 THR A N 1
ATOM 3323 C CA . THR A 1 434 ? -6.426 1.558 -3.153 1.00 84.69 434 THR A CA 1
ATOM 3324 C C . THR A 1 434 ? -6.924 3.004 -3.021 1.00 84.69 434 THR A C 1
ATOM 3326 O O . THR A 1 434 ? -6.291 3.796 -2.330 1.00 84.69 434 THR A O 1
ATOM 3329 N N . ASP A 1 435 ? -8.085 3.353 -3.586 1.00 84.75 435 ASP A N 1
ATOM 3330 C CA . ASP A 1 435 ? -8.648 4.714 -3.477 1.00 84.75 435 ASP A CA 1
ATOM 3331 C C . ASP A 1 435 ? -9.003 5.095 -2.028 1.00 84.75 435 ASP A C 1
ATOM 3333 O O . ASP A 1 435 ? -8.814 6.238 -1.592 1.00 84.75 435 ASP A O 1
ATOM 3337 N N . SER A 1 436 ? -9.487 4.119 -1.251 1.00 89.44 436 SER A N 1
ATOM 3338 C CA . SER A 1 436 ? -9.769 4.300 0.179 1.00 89.44 436 SER A CA 1
ATOM 3339 C C . SER A 1 436 ? -8.468 4.444 0.969 1.00 89.44 436 SER A C 1
ATOM 3341 O O . SER A 1 436 ? -8.356 5.345 1.799 1.00 89.44 436 SER A O 1
ATOM 3343 N N . ALA A 1 437 ? -7.445 3.648 0.640 1.00 91.44 437 ALA A N 1
ATOM 3344 C CA . ALA A 1 437 ? -6.108 3.788 1.217 1.00 91.44 437 ALA A CA 1
ATOM 3345 C C . ALA A 1 437 ? -5.480 5.168 0.927 1.00 91.44 437 ALA A C 1
ATOM 3347 O O . ALA A 1 437 ? -4.909 5.777 1.830 1.00 91.44 437 ALA A O 1
ATOM 3348 N N . ILE A 1 438 ? -5.635 5.709 -0.290 1.00 90.50 438 ILE A N 1
ATOM 3349 C CA . ILE A 1 438 ? -5.179 7.068 -0.645 1.00 90.50 438 ILE A CA 1
ATOM 3350 C C . ILE A 1 438 ? -5.917 8.124 0.182 1.00 90.50 438 ILE A C 1
ATOM 3352 O O . ILE A 1 438 ? -5.299 9.057 0.696 1.00 90.50 438 ILE A O 1
ATOM 3356 N N . SER A 1 439 ? -7.231 7.976 0.344 1.00 91.38 439 SER A N 1
ATOM 3357 C CA . SER A 1 439 ? -8.042 8.905 1.137 1.00 91.38 439 SER A CA 1
ATOM 3358 C C . SER A 1 439 ? -7.620 8.905 2.614 1.00 91.38 439 SER A C 1
ATOM 3360 O O . SER A 1 439 ? -7.424 9.971 3.200 1.00 91.38 439 SER A O 1
ATOM 3362 N N . LEU A 1 440 ? -7.393 7.721 3.194 1.00 93.75 440 LEU A N 1
ATOM 3363 C CA . LEU A 1 440 ? -6.871 7.555 4.556 1.00 93.75 440 LEU A CA 1
ATOM 3364 C C . LEU A 1 440 ? -5.453 8.119 4.705 1.00 93.75 440 LEU A C 1
ATOM 3366 O O . LEU A 1 440 ? -5.150 8.755 5.712 1.00 93.75 440 LEU A O 1
ATOM 3370 N N . PHE A 1 441 ? -4.598 7.947 3.693 1.00 94.31 441 PHE A N 1
ATOM 3371 C CA . PHE A 1 441 ? -3.265 8.546 3.659 1.00 94.31 441 PHE A CA 1
ATOM 3372 C C . PHE A 1 441 ? -3.334 10.080 3.702 1.00 94.31 441 PHE A C 1
ATOM 3374 O O . PHE A 1 441 ? -2.698 10.700 4.557 1.00 94.31 441 PHE A O 1
ATOM 3381 N N . LYS A 1 442 ? -4.152 10.700 2.838 1.00 93.38 442 LYS A N 1
ATOM 3382 C CA . LYS A 1 442 ? -4.354 12.160 2.807 1.00 93.38 442 LYS A CA 1
ATOM 3383 C C . LYS A 1 442 ? -4.890 12.680 4.146 1.00 93.38 442 LYS A C 1
ATOM 3385 O O . LYS A 1 442 ? -4.422 13.706 4.644 1.00 93.38 442 LYS A O 1
ATOM 3390 N N . TYR A 1 443 ? -5.826 11.954 4.758 1.00 91.94 443 TYR A N 1
ATOM 3391 C CA . TYR A 1 443 ? -6.334 12.278 6.091 1.00 91.94 443 TYR A CA 1
ATOM 3392 C C . TYR A 1 443 ? -5.229 12.195 7.159 1.00 91.94 443 TYR A C 1
ATOM 3394 O O . TYR A 1 443 ? -5.046 13.146 7.920 1.00 91.94 443 TYR A O 1
ATOM 3402 N N . GLY A 1 444 ? -4.420 11.130 7.160 1.00 92.94 444 GLY A N 1
ATOM 3403 C CA . GLY A 1 444 ? -3.268 10.979 8.055 1.00 92.94 444 GLY A CA 1
ATOM 3404 C C . GLY A 1 444 ? -2.238 12.106 7.912 1.00 92.94 444 GLY A C 1
ATOM 3405 O O . GLY A 1 444 ? -1.777 12.653 8.914 1.00 92.94 444 GLY A O 1
ATOM 3406 N N . CYS A 1 445 ? -1.939 12.529 6.679 1.00 93.19 445 CYS A N 1
ATOM 3407 C CA . CYS A 1 445 ? -1.095 13.693 6.398 1.00 93.19 445 CYS A CA 1
ATOM 3408 C C . CYS A 1 445 ? -1.647 14.977 7.033 1.00 93.19 445 CYS A C 1
ATOM 3410 O O . CYS A 1 445 ? -0.903 15.700 7.696 1.00 93.19 445 CYS A O 1
ATOM 3412 N N . ASN A 1 446 ? -2.945 15.249 6.871 1.00 90.25 446 ASN A N 1
ATOM 3413 C CA . ASN A 1 446 ? -3.587 16.421 7.468 1.00 90.25 446 ASN A CA 1
ATOM 3414 C C . ASN A 1 446 ? -3.488 16.384 9.003 1.00 90.25 446 ASN A C 1
ATOM 3416 O O . ASN A 1 446 ? -3.106 17.379 9.617 1.00 90.25 446 ASN A O 1
ATOM 3420 N N . MET A 1 447 ? -3.725 15.221 9.619 1.00 88.94 447 MET A N 1
ATOM 3421 C CA . MET A 1 447 ? -3.568 15.054 11.066 1.00 88.94 447 MET A CA 1
ATOM 3422 C C . MET A 1 447 ? -2.146 15.397 11.515 1.00 88.94 447 MET A C 1
ATOM 3424 O O . MET A 1 447 ? -1.977 16.269 12.364 1.00 88.94 447 MET A O 1
ATOM 3428 N N . ILE A 1 448 ? -1.112 14.818 10.896 1.00 90.12 448 ILE A N 1
ATOM 3429 C CA . ILE A 1 448 ? 0.294 15.118 11.232 1.00 90.12 448 ILE A CA 1
ATOM 3430 C C . ILE A 1 448 ? 0.576 16.627 11.157 1.00 90.12 448 ILE A C 1
ATOM 3432 O O . ILE A 1 448 ? 1.196 17.196 12.060 1.00 90.12 448 ILE A O 1
ATOM 3436 N N . GLN A 1 449 ? 0.085 17.303 10.116 1.00 89.25 449 GLN A N 1
ATOM 3437 C CA . GLN A 1 449 ? 0.254 18.749 9.963 1.00 89.25 449 GLN A CA 1
ATOM 3438 C C . GLN A 1 449 ? -0.449 19.548 11.072 1.00 89.25 449 GLN A C 1
ATOM 3440 O O . GLN A 1 449 ? 0.121 20.517 11.580 1.00 89.25 449 GLN A O 1
ATOM 3445 N N . GLN A 1 450 ? -1.661 19.155 11.470 1.00 86.38 450 GLN A N 1
ATOM 3446 C CA . GLN A 1 450 ? -2.389 19.792 12.572 1.00 86.38 450 GLN A CA 1
ATOM 3447 C C . GLN A 1 450 ? -1.655 19.621 13.907 1.00 86.38 450 GLN A C 1
ATOM 3449 O O . GLN A 1 450 ? -1.456 20.605 14.625 1.00 86.38 450 GLN A O 1
ATOM 3454 N N . PHE A 1 451 ? -1.161 18.412 14.200 1.00 82.25 451 PHE A N 1
ATOM 3455 C CA . PHE A 1 451 ? -0.393 18.139 15.418 1.00 82.25 451 PHE A CA 1
ATOM 3456 C C . PHE A 1 451 ? 0.888 18.965 15.492 1.00 82.25 451 PHE A C 1
ATOM 3458 O O . PHE A 1 451 ? 1.184 19.550 16.533 1.00 82.25 451 PHE A O 1
ATOM 3465 N N . ARG A 1 452 ? 1.609 19.109 14.376 1.00 83.12 452 ARG A N 1
ATOM 3466 C CA . ARG A 1 452 ? 2.806 19.961 14.310 1.00 83.12 452 ARG A CA 1
ATOM 3467 C C . ARG A 1 452 ? 2.503 21.430 14.579 1.00 83.12 452 ARG A C 1
ATOM 3469 O O . ARG A 1 452 ? 3.235 22.068 15.335 1.00 83.12 452 ARG A O 1
ATOM 3476 N N . LYS A 1 453 ? 1.424 21.964 13.994 1.00 82.75 453 LYS A N 1
ATOM 3477 C CA . LYS A 1 453 ? 0.987 23.351 14.230 1.00 82.75 453 LYS A CA 1
ATOM 3478 C C . LYS A 1 453 ? 0.651 23.579 15.707 1.00 82.75 453 LYS A C 1
ATOM 3480 O O . LYS A 1 453 ? 1.115 24.560 16.282 1.00 82.75 453 LYS A O 1
ATOM 3485 N N . SER A 1 454 ? -0.063 22.640 16.327 1.00 76.81 454 SER A N 1
ATOM 3486 C CA . SER A 1 454 ? -0.405 22.694 17.754 1.00 76.81 454 SER A CA 1
ATOM 3487 C C . SER A 1 454 ? 0.831 22.579 18.663 1.00 76.81 454 SER A C 1
ATOM 3489 O O . SER A 1 454 ? 1.002 23.358 19.601 1.00 76.81 454 SER A O 1
ATOM 3491 N N . ALA A 1 455 ? 1.762 21.668 18.361 1.00 73.69 455 ALA A N 1
ATOM 3492 C CA . ALA A 1 455 ? 3.001 21.510 19.126 1.00 73.69 455 ALA A CA 1
ATOM 3493 C C . ALA A 1 455 ? 3.911 22.752 19.044 1.00 73.69 455 ALA A C 1
ATOM 3495 O O . ALA A 1 455 ? 4.563 23.118 20.027 1.00 73.69 455 ALA A O 1
ATOM 3496 N N . ALA A 1 456 ? 3.937 23.434 17.893 1.00 72.50 456 ALA A N 1
ATOM 3497 C CA . ALA A 1 456 ? 4.686 24.674 17.708 1.00 72.50 456 ALA A CA 1
ATOM 3498 C C . ALA A 1 456 ? 4.129 25.839 18.549 1.00 72.50 456 ALA A C 1
ATOM 3500 O O . ALA A 1 456 ? 4.912 26.657 19.037 1.00 72.50 456 ALA A O 1
ATOM 3501 N N . SER A 1 457 ? 2.810 25.903 18.778 1.00 67.50 457 SER A N 1
ATOM 3502 C CA . SER A 1 457 ? 2.221 26.879 19.707 1.00 67.50 457 SER A CA 1
ATOM 3503 C C . SER A 1 457 ? 2.582 26.606 21.172 1.00 67.50 457 SER A C 1
ATOM 3505 O O . SER A 1 457 ? 2.836 27.554 21.912 1.00 67.50 457 SER A O 1
ATOM 3507 N N . THR A 1 458 ? 2.688 25.339 21.585 1.00 63.44 458 THR A N 1
ATOM 3508 C CA . THR A 1 458 ? 2.962 24.953 22.984 1.00 63.44 458 THR A CA 1
ATOM 3509 C C . THR A 1 458 ? 4.445 25.075 23.373 1.00 63.44 458 THR A C 1
ATOM 3511 O O . THR A 1 458 ? 4.759 25.432 24.508 1.00 63.44 458 THR A O 1
ATOM 3514 N N . ARG A 1 459 ? 5.389 24.859 22.439 1.00 58.19 459 ARG A N 1
ATOM 3515 C CA . ARG A 1 459 ? 6.849 24.936 22.704 1.00 58.19 459 ARG A CA 1
ATOM 3516 C C . ARG A 1 459 ? 7.365 26.326 23.109 1.00 58.19 459 ARG A C 1
ATOM 3518 O O . ARG A 1 459 ? 8.488 26.423 23.597 1.00 58.19 459 ARG A O 1
ATOM 3525 N N . LYS A 1 460 ? 6.562 27.388 22.980 1.00 56.69 460 LYS A N 1
ATOM 3526 C CA . LYS A 1 460 ? 6.908 28.736 23.468 1.00 56.69 460 LYS A CA 1
ATOM 3527 C C . LYS A 1 460 ? 6.938 28.856 25.006 1.00 56.69 460 LYS A C 1
ATOM 3529 O O . LYS A 1 460 ? 7.365 29.892 25.498 1.00 56.69 460 LYS A O 1
ATOM 3534 N N . SER A 1 461 ? 6.543 27.818 25.755 1.00 52.25 461 SER A N 1
ATOM 3535 C CA . SER A 1 461 ? 6.451 27.836 27.229 1.00 52.25 461 SER A CA 1
ATOM 3536 C C . SER A 1 461 ? 7.532 27.034 27.991 1.00 52.25 461 SER A C 1
ATOM 3538 O O . SER A 1 461 ? 7.417 26.874 29.203 1.00 52.25 461 SER A O 1
ATOM 3540 N N . GLY A 1 462 ? 8.605 26.572 27.338 1.00 42.31 462 GLY A N 1
ATOM 3541 C CA . GLY A 1 462 ? 9.780 25.991 28.018 1.00 42.31 462 GLY A CA 1
ATOM 3542 C C . GLY A 1 462 ? 9.845 24.451 28.088 1.00 42.31 462 GLY A C 1
ATOM 3543 O O . GLY A 1 462 ? 8.832 23.772 28.193 1.00 42.31 462 GLY A O 1
ATOM 3544 N N . ALA A 1 463 ? 11.086 23.952 27.962 1.00 44.12 463 ALA A N 1
ATOM 3545 C CA . ALA A 1 463 ? 11.637 22.583 28.014 1.00 44.12 463 ALA A CA 1
ATOM 3546 C C . ALA A 1 463 ? 10.676 21.371 27.923 1.00 44.12 463 ALA A C 1
ATOM 3548 O O . ALA A 1 463 ? 9.975 21.032 28.871 1.00 44.12 463 ALA A O 1
ATOM 3549 N N . CYS A 1 464 ? 10.755 20.609 26.822 1.00 44.25 464 CYS A N 1
ATOM 3550 C CA . CYS A 1 464 ? 9.978 19.381 26.628 1.00 44.25 464 CYS A CA 1
ATOM 3551 C C . CYS A 1 464 ? 10.878 18.133 26.716 1.00 44.25 464 CYS A C 1
ATOM 3553 O O . CYS A 1 464 ? 11.764 17.942 25.883 1.00 44.25 464 CYS A O 1
ATOM 3555 N N . ARG A 1 465 ? 10.629 17.258 27.701 1.00 46.75 465 ARG A N 1
ATOM 3556 C CA . ARG A 1 465 ? 10.942 15.824 27.563 1.00 46.75 465 ARG A CA 1
ATOM 3557 C C . ARG A 1 465 ? 10.072 15.280 26.425 1.00 46.75 465 ARG A C 1
ATOM 3559 O O . ARG A 1 465 ? 8.884 15.584 26.400 1.00 46.75 465 ARG A O 1
ATOM 3566 N N . TYR A 1 466 ? 10.629 14.483 25.509 1.00 57.59 466 TYR A N 1
ATOM 3567 C CA . TYR A 1 466 ? 9.818 13.786 24.502 1.00 57.59 466 TYR A CA 1
ATOM 3568 C C . TYR A 1 466 ? 8.756 12.936 25.212 1.00 57.59 466 TYR A C 1
ATOM 3570 O O . TYR A 1 466 ? 9.111 12.037 25.971 1.00 57.59 466 TYR A O 1
ATOM 3578 N N . SER A 1 467 ? 7.473 13.227 24.988 1.00 76.44 467 SER A N 1
ATOM 3579 C CA . SER A 1 467 ? 6.393 12.352 25.446 1.00 76.44 467 SER A CA 1
ATOM 3580 C C . SER A 1 467 ? 6.378 11.073 24.602 1.00 76.44 467 SER A C 1
ATOM 3582 O O . SER A 1 467 ? 6.734 11.095 23.420 1.00 76.44 467 SER A O 1
ATOM 3584 N N . ASP A 1 468 ? 5.933 9.955 25.179 1.00 80.50 468 ASP A N 1
ATOM 3585 C CA . ASP A 1 468 ? 5.797 8.681 24.453 1.00 80.50 468 ASP A CA 1
ATOM 3586 C C . ASP A 1 468 ? 4.889 8.808 23.214 1.00 80.50 468 ASP A C 1
ATOM 3588 O O . ASP A 1 468 ? 5.111 8.153 22.192 1.00 80.50 468 ASP A O 1
ATOM 3592 N N . ALA A 1 469 ? 3.913 9.720 23.266 1.00 83.25 469 ALA A N 1
ATOM 3593 C CA . ALA A 1 469 ? 3.053 10.078 22.143 1.00 83.25 469 ALA A CA 1
ATOM 3594 C C . ALA A 1 469 ? 3.838 10.678 20.962 1.00 83.25 469 ALA A C 1
ATOM 3596 O O . ALA A 1 469 ? 3.588 10.312 19.817 1.00 83.25 469 ALA A O 1
ATOM 3597 N N . GLU A 1 470 ? 4.817 11.550 21.220 1.00 84.69 470 GLU A N 1
ATOM 3598 C CA . GLU A 1 470 ? 5.645 12.168 20.174 1.00 84.69 470 GLU A CA 1
ATOM 3599 C C . GLU A 1 470 ? 6.600 11.149 19.534 1.00 84.69 470 GLU A C 1
ATOM 3601 O O . GLU A 1 470 ? 6.816 11.160 18.323 1.00 84.69 470 GLU A O 1
ATOM 3606 N N . VAL A 1 471 ? 7.165 10.232 20.329 1.00 88.06 471 VAL A N 1
ATOM 3607 C CA . VAL A 1 471 ? 7.979 9.120 19.803 1.00 88.06 471 VAL A CA 1
ATOM 3608 C C . VAL A 1 471 ? 7.127 8.223 18.903 1.00 88.06 471 VAL A C 1
ATOM 3610 O O . VAL A 1 471 ? 7.540 7.883 17.795 1.00 88.06 471 VAL A O 1
ATOM 3613 N N . THR A 1 472 ? 5.924 7.875 19.363 1.00 90.69 472 THR A N 1
ATOM 3614 C CA . THR A 1 472 ? 4.970 7.054 18.607 1.00 90.69 472 THR A CA 1
ATOM 3615 C C . THR A 1 472 ? 4.557 7.735 17.307 1.00 90.69 472 THR A C 1
ATOM 3617 O O . THR A 1 472 ? 4.560 7.096 16.257 1.00 90.69 472 THR A O 1
ATOM 3620 N N . LEU A 1 473 ? 4.271 9.039 17.351 1.00 90.25 473 LEU A N 1
ATOM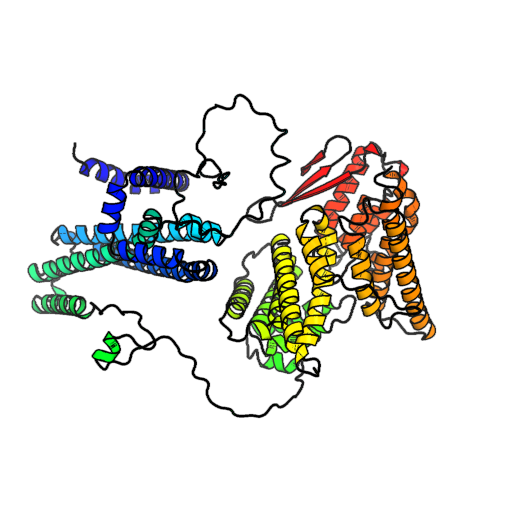 3621 C CA . LEU A 1 473 ? 3.916 9.821 16.172 1.00 90.25 473 LEU A CA 1
ATOM 3622 C C . LEU A 1 473 ? 5.055 9.856 15.145 1.00 90.25 473 LEU A C 1
ATOM 3624 O O . LEU A 1 473 ? 4.791 9.657 13.966 1.00 90.25 473 LEU A O 1
ATOM 3628 N N . ARG A 1 474 ? 6.313 10.035 15.571 1.00 90.25 474 ARG A N 1
ATOM 3629 C CA . ARG A 1 474 ? 7.477 10.016 14.662 1.00 90.25 474 ARG A CA 1
ATOM 3630 C C . ARG A 1 474 ? 7.663 8.669 13.964 1.00 90.25 474 ARG A C 1
ATOM 3632 O O . ARG A 1 474 ? 7.944 8.627 12.770 1.00 90.25 474 ARG A O 1
ATOM 3639 N N . LEU A 1 475 ? 7.492 7.569 14.694 1.00 92.88 475 LEU A N 1
ATOM 3640 C CA . LEU A 1 475 ? 7.568 6.226 14.116 1.00 92.88 475 LEU A CA 1
ATOM 3641 C C . LEU A 1 475 ? 6.409 5.969 13.137 1.00 92.88 475 LEU A C 1
ATOM 3643 O O . LEU A 1 475 ? 6.622 5.436 12.046 1.00 92.88 475 LEU A O 1
ATOM 3647 N N . ALA A 1 476 ? 5.196 6.404 13.494 1.00 93.81 476 ALA A N 1
ATOM 3648 C CA . ALA A 1 476 ? 4.025 6.338 12.624 1.00 93.81 476 ALA A CA 1
ATOM 3649 C C . ALA A 1 476 ? 4.225 7.172 11.349 1.00 93.81 476 ALA A C 1
ATOM 3651 O O . ALA A 1 476 ? 3.913 6.720 10.250 1.00 93.81 476 ALA A O 1
ATOM 3652 N N . GLU A 1 477 ? 4.814 8.359 11.480 1.00 92.69 477 GLU A N 1
ATOM 3653 C CA . GLU A 1 477 ? 5.155 9.230 10.363 1.00 92.69 477 GLU A CA 1
ATOM 3654 C C . GLU A 1 477 ? 6.136 8.558 9.391 1.00 92.69 477 GLU A C 1
ATOM 3656 O O . GLU A 1 477 ? 5.888 8.556 8.186 1.00 92.69 477 GLU A O 1
ATOM 3661 N N . ALA A 1 478 ? 7.206 7.933 9.895 1.00 92.56 478 ALA A N 1
ATOM 3662 C CA . ALA A 1 478 ? 8.167 7.207 9.063 1.00 92.56 478 ALA A CA 1
ATOM 3663 C C . ALA A 1 478 ? 7.508 6.041 8.300 1.00 92.56 478 ALA A C 1
ATOM 3665 O O . ALA A 1 478 ? 7.753 5.842 7.109 1.00 92.56 478 ALA A O 1
ATOM 3666 N N . CYS A 1 479 ? 6.610 5.290 8.950 1.00 94.88 479 CYS A N 1
ATOM 3667 C CA . CYS A 1 479 ? 5.817 4.255 8.279 1.00 94.88 479 CYS A CA 1
ATOM 3668 C C . CYS A 1 479 ? 4.896 4.847 7.198 1.00 94.88 479 CYS A C 1
ATOM 3670 O O . CYS A 1 479 ? 4.880 4.363 6.064 1.00 94.88 479 CYS A O 1
ATOM 3672 N N . LEU A 1 480 ? 4.197 5.944 7.502 1.00 94.56 480 LEU A N 1
ATOM 3673 C CA . LEU A 1 480 ? 3.316 6.616 6.547 1.00 94.56 480 LEU A CA 1
ATOM 3674 C C . LEU A 1 480 ? 4.097 7.163 5.344 1.00 94.56 480 LEU A C 1
ATOM 3676 O O . LEU A 1 480 ? 3.626 7.060 4.215 1.00 94.56 480 LEU A O 1
ATOM 3680 N N . LYS A 1 481 ? 5.312 7.680 5.561 1.00 93.44 481 LYS A N 1
ATOM 3681 C CA . LYS A 1 481 ? 6.222 8.156 4.509 1.00 93.44 481 LYS A CA 1
ATOM 3682 C C . LYS A 1 481 ? 6.651 7.028 3.565 1.00 93.44 481 LYS A C 1
ATOM 3684 O O . LYS A 1 481 ? 6.667 7.234 2.351 1.00 93.44 481 LYS A O 1
ATOM 3689 N N . ARG A 1 482 ? 6.946 5.830 4.093 1.00 93.88 482 ARG A N 1
ATOM 3690 C CA . ARG A 1 482 ? 7.238 4.625 3.290 1.00 93.88 482 ARG A CA 1
ATOM 3691 C C . ARG A 1 482 ? 6.045 4.230 2.415 1.00 93.88 482 ARG A C 1
ATOM 3693 O O . ARG A 1 482 ? 6.215 4.029 1.214 1.00 93.88 482 ARG A O 1
ATOM 3700 N N . ILE A 1 483 ? 4.840 4.190 2.986 1.00 93.88 483 ILE A N 1
ATOM 3701 C CA . ILE A 1 483 ? 3.600 3.910 2.239 1.00 93.88 483 ILE A CA 1
ATOM 3702 C C . ILE A 1 483 ? 3.366 4.975 1.161 1.00 93.88 483 ILE A C 1
ATOM 3704 O O . ILE A 1 483 ? 3.027 4.651 0.025 1.00 93.88 483 ILE A O 1
ATOM 3708 N N . ALA A 1 484 ? 3.595 6.247 1.486 1.00 91.75 484 ALA A N 1
ATOM 3709 C CA . ALA A 1 484 ? 3.436 7.349 0.550 1.00 91.75 484 ALA A CA 1
ATOM 3710 C C . ALA A 1 484 ? 4.356 7.223 -0.667 1.00 91.75 484 ALA A C 1
ATOM 3712 O O . ALA A 1 484 ? 3.923 7.456 -1.793 1.00 91.75 484 ALA A O 1
ATOM 3713 N N . ALA A 1 485 ? 5.611 6.818 -0.453 1.00 91.75 485 ALA A N 1
ATOM 3714 C CA . ALA A 1 485 ? 6.542 6.567 -1.544 1.00 91.75 485 ALA A CA 1
ATOM 3715 C C . ALA A 1 485 ? 6.026 5.467 -2.478 1.00 91.75 485 ALA A C 1
ATOM 3717 O O . ALA A 1 485 ? 6.075 5.621 -3.696 1.00 91.75 485 ALA A O 1
ATOM 3718 N N . GLN A 1 486 ? 5.457 4.394 -1.924 1.00 92.81 486 GLN A N 1
ATOM 3719 C CA . GLN A 1 486 ? 4.846 3.333 -2.722 1.00 92.81 486 GLN A CA 1
ATOM 3720 C C . GLN A 1 486 ? 3.612 3.818 -3.493 1.00 92.81 486 GLN A C 1
ATOM 3722 O O . GLN A 1 486 ? 3.500 3.546 -4.688 1.00 92.81 486 GLN A O 1
ATOM 3727 N N . LEU A 1 487 ? 2.727 4.587 -2.848 1.00 90.56 487 LEU A N 1
ATOM 3728 C CA . LEU A 1 487 ? 1.571 5.204 -3.504 1.00 90.56 487 LEU A CA 1
ATOM 3729 C C . LEU A 1 487 ? 2.005 6.118 -4.656 1.00 90.56 487 LEU A C 1
ATOM 3731 O O . LEU A 1 487 ? 1.407 6.060 -5.724 1.00 90.56 487 LEU A O 1
ATOM 3735 N N . LEU A 1 488 ? 3.056 6.924 -4.484 1.00 89.38 488 LEU A N 1
ATOM 3736 C CA . LEU A 1 488 ? 3.576 7.804 -5.537 1.00 89.38 488 LEU A CA 1
ATOM 3737 C C . LEU A 1 488 ? 4.200 7.024 -6.698 1.00 89.38 488 LEU A C 1
ATOM 3739 O O . LEU A 1 488 ? 4.031 7.412 -7.853 1.00 89.38 488 LEU A O 1
ATOM 3743 N N . MET A 1 489 ? 4.883 5.912 -6.414 1.00 87.25 489 MET A N 1
ATOM 3744 C CA . MET A 1 489 ? 5.407 5.021 -7.455 1.00 87.25 489 MET A CA 1
ATOM 3745 C C . MET A 1 489 ? 4.291 4.361 -8.278 1.00 87.25 489 MET A C 1
ATOM 3747 O O . MET A 1 489 ? 4.502 4.101 -9.460 1.00 87.25 489 MET A O 1
ATOM 3751 N N . LEU A 1 490 ? 3.125 4.098 -7.677 1.00 85.31 490 LEU A N 1
ATOM 3752 C CA . LEU A 1 490 ? 1.986 3.464 -8.349 1.00 85.31 490 LEU A CA 1
ATOM 3753 C C . LEU A 1 490 ? 1.047 4.474 -9.039 1.00 85.31 490 LEU A C 1
ATOM 3755 O O . LEU A 1 490 ? 0.618 4.242 -10.165 1.00 85.31 490 LEU A O 1
ATOM 3759 N N . MET A 1 491 ? 0.717 5.577 -8.361 1.00 77.31 491 MET A N 1
ATOM 3760 C CA . MET A 1 491 ? -0.400 6.480 -8.690 1.00 77.31 491 MET A CA 1
ATOM 3761 C C . MET A 1 491 ? 0.014 7.944 -8.904 1.00 77.31 491 MET A C 1
ATOM 3763 O O . MET A 1 491 ? -0.854 8.791 -9.112 1.00 77.31 491 MET A O 1
ATOM 3767 N N . GLY A 1 492 ? 1.312 8.273 -8.874 1.00 69.88 492 GLY A N 1
ATOM 3768 C CA . GLY A 1 492 ? 1.784 9.665 -8.931 1.00 69.88 492 GLY A CA 1
ATOM 3769 C C . GLY A 1 492 ? 1.344 10.444 -10.180 1.00 69.88 492 GLY A C 1
ATOM 3770 O O . GLY A 1 492 ? 1.112 11.644 -10.099 1.00 69.88 492 GLY A O 1
ATOM 3771 N N . ASP A 1 493 ? 1.162 9.765 -11.319 1.00 70.25 493 ASP A N 1
ATOM 3772 C CA . ASP A 1 493 ? 0.670 10.376 -12.567 1.00 70.25 493 ASP A CA 1
ATOM 3773 C C . ASP A 1 493 ? -0.855 10.609 -12.587 1.00 70.25 493 ASP A C 1
ATOM 3775 O O . ASP A 1 493 ? -1.359 11.325 -13.453 1.00 70.25 493 ASP A O 1
ATOM 3779 N N . VAL A 1 494 ? -1.601 9.971 -11.679 1.00 70.88 494 VAL A N 1
ATOM 3780 C CA . VAL A 1 494 ? -3.073 9.921 -11.700 1.00 70.88 494 VAL A CA 1
ATOM 3781 C C . VAL A 1 494 ? -3.687 10.907 -10.706 1.00 70.88 494 VAL A C 1
ATOM 3783 O O . VAL A 1 494 ? -4.712 11.515 -11.009 1.00 70.88 494 VAL A O 1
ATOM 3786 N N . ASP A 1 495 ? -3.061 11.085 -9.540 1.00 75.19 495 ASP A N 1
ATOM 3787 C CA . ASP A 1 495 ? -3.569 11.921 -8.448 1.00 75.19 495 ASP A CA 1
ATOM 3788 C C . ASP A 1 495 ? -2.531 12.986 -8.034 1.00 75.19 495 ASP A C 1
ATOM 3790 O O . ASP A 1 495 ? -1.669 12.722 -7.191 1.00 75.19 495 ASP A O 1
ATOM 3794 N N . PRO A 1 496 ? -2.597 14.210 -8.598 1.00 77.25 496 PRO A N 1
ATOM 3795 C CA . PRO A 1 496 ? -1.673 15.294 -8.256 1.00 77.25 496 PRO A CA 1
ATOM 3796 C C . PRO A 1 496 ? -1.694 15.684 -6.768 1.00 77.25 496 PRO A C 1
ATOM 3798 O O . PRO A 1 496 ? -0.672 16.111 -6.220 1.00 77.25 496 PRO A O 1
ATOM 3801 N N . ASP A 1 497 ? -2.831 15.508 -6.087 1.00 83.69 497 ASP A N 1
ATOM 3802 C CA . ASP A 1 497 ? -2.977 15.851 -4.669 1.00 83.69 497 ASP A CA 1
ATOM 3803 C C . ASP A 1 497 ? -2.176 14.900 -3.771 1.00 83.69 497 ASP A C 1
ATOM 3805 O O . ASP A 1 497 ? -1.817 15.260 -2.646 1.00 83.69 497 ASP A O 1
ATOM 3809 N N . LEU A 1 498 ? -1.879 13.685 -4.247 1.00 85.50 498 LEU A N 1
ATOM 3810 C CA . LEU A 1 498 ? -1.013 12.738 -3.549 1.00 85.50 498 LEU A CA 1
ATOM 3811 C C . LEU A 1 498 ? 0.404 13.309 -3.391 1.00 85.50 498 LEU A C 1
ATOM 3813 O O . LEU A 1 498 ? 0.962 13.291 -2.291 1.00 85.50 498 LEU A O 1
ATOM 3817 N N . TRP A 1 499 ? 0.957 13.875 -4.469 1.00 84.62 499 TRP A N 1
ATOM 3818 C CA . TRP A 1 499 ? 2.276 14.514 -4.461 1.00 84.62 499 TRP A CA 1
ATOM 3819 C C . TRP A 1 499 ? 2.302 15.729 -3.530 1.00 84.62 499 TRP A C 1
ATOM 3821 O O . TRP A 1 499 ? 3.220 15.879 -2.719 1.00 84.62 499 TRP A O 1
ATOM 3831 N N . LEU A 1 500 ? 1.256 16.559 -3.577 1.00 86.81 500 LEU A N 1
ATOM 3832 C CA . LEU A 1 500 ? 1.129 17.720 -2.696 1.00 86.81 500 LEU A CA 1
ATOM 3833 C C . LEU A 1 500 ? 1.037 17.306 -1.219 1.00 86.81 500 LEU A C 1
ATOM 3835 O O . LEU A 1 500 ? 1.705 17.900 -0.371 1.00 86.81 500 LEU A O 1
ATOM 3839 N N . SER A 1 501 ? 0.256 16.270 -0.906 1.00 89.81 501 SER A N 1
ATOM 3840 C CA . SER A 1 501 ? 0.111 15.747 0.461 1.00 89.81 501 SER A CA 1
ATOM 3841 C C . SER A 1 501 ? 1.429 15.192 0.998 1.00 89.81 501 SER A C 1
ATOM 3843 O O . SER A 1 501 ? 1.773 15.423 2.156 1.00 89.81 501 SER A O 1
ATOM 3845 N N . PHE A 1 502 ? 2.205 14.510 0.150 1.00 89.00 502 PHE A N 1
ATOM 3846 C CA . PHE A 1 502 ? 3.539 14.051 0.521 1.00 89.00 502 PHE A CA 1
ATOM 3847 C C . PHE A 1 502 ? 4.472 15.223 0.831 1.00 89.00 502 PHE A C 1
ATOM 3849 O O . PHE A 1 502 ? 5.052 15.274 1.913 1.00 89.00 502 PHE A O 1
ATOM 3856 N N . HIS A 1 503 ? 4.613 16.179 -0.090 1.00 85.94 503 HIS A N 1
ATOM 3857 C CA . HIS A 1 503 ? 5.561 17.279 0.085 1.00 85.94 503 HIS A CA 1
ATOM 3858 C C . HIS A 1 503 ? 5.182 18.209 1.239 1.00 85.94 503 HIS A C 1
ATOM 3860 O O . HIS A 1 503 ? 6.041 18.635 2.000 1.00 85.94 503 HIS A O 1
ATOM 3866 N N . THR A 1 504 ? 3.904 18.515 1.426 1.00 88.88 504 THR A N 1
ATOM 3867 C CA . THR A 1 504 ? 3.491 19.382 2.541 1.00 88.88 504 THR A CA 1
ATOM 3868 C C . THR A 1 504 ? 3.696 18.727 3.909 1.00 88.88 504 THR A C 1
ATOM 3870 O O . THR A 1 504 ? 3.922 19.435 4.890 1.00 88.88 504 THR A O 1
ATOM 3873 N N . THR A 1 505 ? 3.678 17.391 3.983 1.00 90.69 505 THR A N 1
ATOM 3874 C CA . THR A 1 505 ? 3.869 16.650 5.239 1.00 90.69 505 THR A CA 1
ATOM 3875 C C . THR A 1 505 ? 5.318 16.225 5.484 1.00 90.69 505 THR A C 1
ATOM 3877 O O . THR A 1 505 ? 5.791 16.383 6.600 1.00 90.69 505 THR A O 1
ATOM 3880 N N . PHE A 1 506 ? 6.049 15.707 4.494 1.00 89.25 506 PHE A N 1
ATOM 3881 C CA . PHE A 1 506 ? 7.327 15.003 4.716 1.00 89.25 506 PHE A CA 1
ATOM 3882 C C . PHE A 1 506 ? 8.550 15.661 4.064 1.00 89.25 506 PHE A C 1
ATOM 3884 O O . PHE A 1 506 ? 9.592 15.009 3.944 1.00 89.25 506 PHE A O 1
ATOM 3891 N N . ASN A 1 507 ? 8.445 16.907 3.589 1.00 78.62 507 ASN A N 1
ATOM 3892 C CA . ASN A 1 507 ? 9.535 17.613 2.903 1.00 78.62 507 ASN A CA 1
ATOM 3893 C C . ASN A 1 507 ? 10.625 18.112 3.865 1.00 78.62 507 ASN A C 1
ATOM 3895 O O . ASN A 1 507 ? 10.967 19.294 3.902 1.00 78.62 507 ASN A O 1
ATOM 3899 N N . ASP A 1 508 ? 11.175 17.182 4.635 1.00 74.88 508 ASP A N 1
ATOM 3900 C CA . ASP A 1 508 ? 12.366 17.394 5.433 1.00 74.88 508 ASP A CA 1
ATOM 3901 C C . ASP A 1 508 ? 13.603 17.385 4.536 1.00 74.88 508 ASP A C 1
ATOM 3903 O O . ASP A 1 508 ? 13.695 16.651 3.544 1.00 74.88 508 ASP A O 1
ATOM 3907 N N . LYS A 1 509 ? 14.589 18.204 4.903 1.00 79.25 509 LYS A N 1
ATOM 3908 C CA . LYS A 1 509 ? 15.879 18.227 4.218 1.00 79.25 509 LYS A CA 1
ATOM 3909 C C . LYS A 1 509 ? 16.548 16.861 4.377 1.00 79.25 509 LYS A C 1
ATOM 3911 O O . LYS A 1 509 ? 16.811 16.430 5.496 1.00 79.25 509 LYS A O 1
ATOM 3916 N N . LEU A 1 510 ? 16.859 16.207 3.259 1.00 84.81 510 LEU A N 1
ATOM 3917 C CA . LEU A 1 510 ? 17.627 14.966 3.261 1.00 84.81 510 LEU A CA 1
ATOM 3918 C C . LEU A 1 510 ? 19.040 15.236 3.794 1.00 84.81 510 LEU A C 1
ATOM 3920 O O . LEU A 1 510 ? 19.783 16.041 3.228 1.00 84.81 510 LEU A O 1
ATOM 3924 N N . ILE A 1 511 ? 19.405 14.555 4.879 1.00 86.12 511 ILE A N 1
ATOM 3925 C CA . ILE A 1 511 ? 20.745 14.592 5.465 1.00 86.12 511 ILE A CA 1
ATOM 3926 C C . ILE A 1 511 ? 21.339 13.196 5.318 1.00 86.12 511 ILE A C 1
ATOM 3928 O O . ILE A 1 511 ? 20.901 12.254 5.970 1.00 86.12 511 ILE A O 1
ATOM 3932 N N . LEU A 1 512 ? 22.327 13.076 4.435 1.00 90.94 512 LEU A N 1
ATOM 3933 C CA . LEU A 1 512 ? 23.093 11.847 4.246 1.00 90.94 512 LEU A CA 1
ATOM 3934 C C . LEU A 1 512 ? 24.391 11.921 5.059 1.00 90.94 512 LEU A C 1
ATOM 3936 O O . LEU A 1 512 ? 25.064 12.964 4.979 1.00 90.94 512 LEU A O 1
ATOM 3940 N N . PRO A 1 513 ? 24.761 10.852 5.791 1.00 90.88 513 PRO A N 1
ATOM 3941 C CA . PRO A 1 513 ? 26.026 10.802 6.513 1.00 90.88 513 PRO A CA 1
ATOM 3942 C C . PRO A 1 513 ? 27.209 10.942 5.548 1.00 90.88 513 PRO A C 1
ATOM 3944 O O . PRO A 1 513 ? 27.091 10.703 4.346 1.00 90.88 513 PRO A O 1
ATOM 3947 N N . GLU A 1 514 ? 28.355 11.393 6.053 1.00 88.56 514 GLU A N 1
ATOM 3948 C CA . GLU A 1 514 ? 29.545 11.576 5.211 1.00 88.56 514 GLU A CA 1
ATOM 3949 C C . GLU A 1 514 ? 30.254 10.255 4.911 1.00 88.56 514 GLU A C 1
ATOM 3951 O O . GLU A 1 514 ? 30.772 10.085 3.809 1.00 88.56 514 GLU A O 1
ATOM 3956 N N . THR A 1 515 ? 30.245 9.320 5.864 1.00 89.38 515 THR A N 1
ATOM 3957 C CA . THR A 1 515 ? 31.074 8.109 5.822 1.00 89.38 515 THR A CA 1
ATOM 3958 C C . THR A 1 515 ? 30.265 6.815 5.819 1.00 89.38 515 THR A C 1
ATOM 3960 O O . THR A 1 515 ? 30.470 5.989 4.938 1.00 89.38 515 THR A O 1
ATOM 3963 N N . SER A 1 516 ? 29.350 6.628 6.773 1.00 96.06 516 SER A N 1
ATOM 3964 C CA . SER A 1 516 ? 28.637 5.360 6.982 1.00 96.06 516 SER A CA 1
ATOM 3965 C C . SER A 1 516 ? 27.256 5.592 7.605 1.00 96.06 516 SER A C 1
ATOM 3967 O O . SER A 1 516 ? 27.062 6.560 8.347 1.00 96.06 516 SER A O 1
ATOM 3969 N N . PHE A 1 517 ? 26.282 4.734 7.293 1.00 96.62 517 PHE A N 1
ATOM 3970 C CA . PHE A 1 517 ? 24.999 4.691 8.009 1.00 96.62 517 PHE A CA 1
ATOM 3971 C C . PHE A 1 517 ? 25.156 3.953 9.342 1.00 96.62 517 PHE A C 1
ATOM 3973 O O . PHE A 1 517 ? 25.941 3.024 9.435 1.00 96.62 517 PHE A O 1
ATOM 3980 N N . ALA A 1 518 ? 24.375 4.307 10.367 1.00 93.94 518 ALA A N 1
ATOM 3981 C CA . ALA A 1 518 ? 24.435 3.595 11.648 1.00 93.94 518 ALA A CA 1
ATOM 3982 C C . ALA A 1 518 ? 23.732 2.223 11.603 1.00 93.94 518 ALA A C 1
ATOM 3984 O O . ALA A 1 518 ? 24.082 1.315 12.357 1.00 93.94 518 ALA A O 1
ATOM 3985 N N . SER A 1 519 ? 22.744 2.052 10.720 1.00 94.00 519 SER A N 1
ATOM 3986 C CA . SER A 1 519 ? 22.005 0.801 10.559 1.00 94.00 519 SER A CA 1
ATOM 3987 C C . SER A 1 519 ? 21.400 0.646 9.159 1.00 94.00 519 SER A C 1
ATOM 3989 O O . SER A 1 519 ? 21.262 1.612 8.404 1.00 94.00 519 SER A O 1
ATOM 3991 N N . LEU A 1 520 ? 20.971 -0.578 8.825 1.00 95.44 520 LEU A N 1
ATOM 3992 C CA . LEU A 1 520 ? 20.208 -0.856 7.600 1.00 95.44 520 LEU A CA 1
ATOM 3993 C C . LEU A 1 520 ? 18.877 -0.079 7.564 1.00 95.44 520 LEU A C 1
ATOM 3995 O O . LEU A 1 520 ? 18.442 0.347 6.495 1.00 95.44 520 LEU A O 1
ATOM 3999 N N . ALA A 1 521 ? 18.249 0.140 8.725 1.00 94.06 521 ALA A N 1
ATOM 4000 C CA . ALA A 1 521 ? 17.025 0.930 8.831 1.00 94.06 521 ALA A CA 1
ATOM 4001 C C . ALA A 1 521 ? 17.278 2.412 8.506 1.00 94.06 521 ALA A C 1
ATOM 4003 O O . ALA A 1 521 ? 16.491 3.012 7.779 1.00 94.06 521 ALA A O 1
ATOM 4004 N N . ASP A 1 522 ? 18.401 2.986 8.953 1.00 93.81 522 ASP A N 1
ATOM 4005 C CA . ASP A 1 522 ? 18.768 4.370 8.616 1.00 93.81 522 ASP A CA 1
ATOM 4006 C C . ASP A 1 522 ? 19.037 4.534 7.116 1.00 93.81 522 ASP A C 1
ATOM 4008 O O . ASP A 1 522 ? 18.593 5.507 6.502 1.00 93.81 522 ASP A O 1
ATOM 4012 N N . ALA A 1 523 ? 19.710 3.551 6.505 1.00 96.44 523 ALA A N 1
ATOM 4013 C CA . ALA A 1 523 ? 19.921 3.519 5.061 1.00 96.44 523 ALA A CA 1
ATOM 4014 C C . ALA A 1 523 ? 18.580 3.494 4.303 1.00 96.44 523 ALA A C 1
ATOM 4016 O O . ALA A 1 523 ? 18.392 4.273 3.364 1.00 96.44 523 ALA A O 1
ATOM 4017 N N . ARG A 1 524 ? 17.620 2.667 4.746 1.00 95.12 524 ARG A N 1
ATOM 4018 C CA . ARG A 1 524 ? 16.251 2.620 4.204 1.00 95.12 524 ARG A CA 1
ATOM 4019 C C . ARG A 1 524 ? 15.534 3.965 4.334 1.00 95.12 524 ARG A C 1
ATOM 4021 O O . ARG A 1 524 ? 14.997 4.456 3.345 1.00 95.12 524 ARG A O 1
ATOM 4028 N N . GLU A 1 525 ? 15.517 4.577 5.518 1.00 93.00 525 GLU A N 1
ATOM 4029 C CA . GLU A 1 525 ? 14.830 5.863 5.729 1.00 93.00 525 GLU A CA 1
ATOM 4030 C C . GLU A 1 525 ? 15.423 6.986 4.864 1.00 93.00 525 GLU A C 1
ATOM 4032 O O . GLU A 1 525 ? 14.687 7.816 4.320 1.00 93.00 525 GLU A O 1
ATOM 4037 N N . ALA A 1 526 ? 16.745 6.984 4.669 1.00 94.88 526 ALA A N 1
ATOM 4038 C CA . ALA A 1 526 ? 17.437 7.927 3.794 1.00 94.88 526 ALA A CA 1
ATOM 4039 C C . ALA A 1 526 ? 17.159 7.692 2.296 1.00 94.88 526 ALA A C 1
ATOM 4041 O O . ALA A 1 526 ? 17.233 8.631 1.502 1.00 94.88 526 ALA A O 1
ATOM 4042 N N . LEU A 1 527 ? 16.812 6.463 1.907 1.00 95.25 527 LEU A N 1
ATOM 4043 C CA . LEU A 1 527 ? 16.517 6.077 0.526 1.00 95.25 527 LEU A CA 1
ATOM 4044 C C . LEU A 1 527 ? 15.129 6.546 0.062 1.00 95.25 527 LEU A C 1
ATOM 4046 O O . LEU A 1 527 ? 14.957 6.955 -1.086 1.00 95.25 527 LEU A O 1
ATOM 4050 N N . VAL A 1 528 ? 14.137 6.529 0.959 1.00 93.31 528 VAL A N 1
ATOM 4051 C CA . VAL A 1 528 ? 12.741 6.919 0.682 1.00 93.31 528 VAL A CA 1
ATOM 4052 C C . VAL A 1 528 ? 12.608 8.286 -0.020 1.00 93.31 528 VAL A C 1
ATOM 4054 O O . VAL A 1 528 ? 11.961 8.348 -1.067 1.00 93.31 528 VAL A O 1
ATOM 4057 N N . PRO A 1 529 ? 13.194 9.397 0.473 1.00 91.62 529 PRO A N 1
ATOM 4058 C CA . PRO A 1 529 ? 13.087 10.688 -0.210 1.00 91.62 529 PRO A CA 1
ATOM 4059 C C . PRO A 1 529 ? 13.786 10.711 -1.580 1.00 91.62 529 PRO A C 1
ATOM 4061 O O . PRO A 1 529 ? 13.327 11.426 -2.471 1.00 91.62 529 PRO A O 1
ATOM 4064 N N . ILE A 1 530 ? 14.848 9.921 -1.780 1.00 93.56 530 ILE A N 1
ATOM 4065 C CA . ILE A 1 530 ? 15.531 9.793 -3.079 1.00 93.56 530 ILE A CA 1
ATOM 4066 C C . ILE A 1 530 ? 14.614 9.078 -4.084 1.00 93.56 530 ILE A C 1
ATOM 4068 O O . ILE A 1 530 ? 14.466 9.535 -5.218 1.00 93.56 530 ILE A O 1
ATOM 4072 N N . LEU A 1 531 ? 13.932 8.009 -3.655 1.00 92.44 531 LEU A N 1
ATOM 4073 C CA . LEU A 1 531 ? 12.916 7.312 -4.454 1.00 92.44 531 LEU A CA 1
ATOM 4074 C C . LEU A 1 531 ? 11.774 8.246 -4.858 1.00 92.44 531 LEU A C 1
ATOM 4076 O O . LEU A 1 531 ? 11.405 8.299 -6.031 1.00 92.44 531 LEU A O 1
ATOM 4080 N N . VAL A 1 532 ? 11.249 9.029 -3.913 1.00 90.31 532 VAL A N 1
ATOM 4081 C CA . VAL A 1 532 ? 10.128 9.941 -4.183 1.00 90.31 532 VAL A CA 1
ATOM 4082 C C . VAL A 1 532 ? 10.492 11.029 -5.192 1.00 90.31 532 VAL A C 1
ATOM 4084 O O . VAL A 1 532 ? 9.676 11.338 -6.055 1.00 90.31 532 VAL A O 1
ATOM 4087 N N . LYS A 1 533 ? 11.723 11.557 -5.175 1.00 89.19 533 LYS A N 1
ATOM 4088 C CA . LYS A 1 533 ? 12.182 12.518 -6.198 1.00 89.19 533 LYS A CA 1
ATOM 4089 C C . LYS A 1 533 ? 12.140 11.954 -7.623 1.00 89.19 533 LYS A C 1
ATOM 4091 O O . LYS A 1 533 ? 12.004 12.724 -8.572 1.00 89.19 533 LYS A O 1
ATOM 4096 N N . GLN A 1 534 ? 12.253 10.634 -7.790 1.00 88.75 534 GLN A N 1
ATOM 4097 C CA . GLN A 1 534 ? 12.115 9.970 -9.089 1.00 88.75 534 GLN A CA 1
ATOM 4098 C C . GLN A 1 534 ? 10.691 9.468 -9.386 1.00 88.75 534 GLN A C 1
ATOM 4100 O O . GLN A 1 534 ? 10.432 9.076 -10.527 1.00 88.75 534 GLN A O 1
ATOM 4105 N N . ALA A 1 535 ? 9.781 9.462 -8.407 1.00 85.56 535 ALA A N 1
ATOM 4106 C CA . ALA A 1 535 ? 8.368 9.148 -8.614 1.00 85.56 535 ALA A CA 1
ATOM 4107 C C . ALA A 1 535 ? 7.654 10.322 -9.302 1.00 85.56 535 ALA A C 1
ATOM 4109 O O . ALA A 1 535 ? 8.083 11.466 -9.171 1.00 85.56 535 ALA A O 1
ATOM 4110 N N . SER A 1 536 ? 6.586 10.052 -10.060 1.00 75.50 536 SER A N 1
ATOM 4111 C CA . SER A 1 536 ? 5.908 11.080 -10.864 1.00 75.50 536 SER A CA 1
ATOM 4112 C C . SER A 1 536 ? 5.447 12.291 -10.023 1.00 75.50 536 SER A C 1
ATOM 4114 O O . SER A 1 536 ? 4.965 12.085 -8.905 1.00 75.50 536 SER A O 1
ATOM 4116 N N . PRO A 1 537 ? 5.623 13.545 -10.510 1.00 71.19 537 PRO A N 1
ATOM 4117 C CA . PRO A 1 537 ? 6.087 13.965 -11.851 1.00 71.19 537 PRO A CA 1
ATOM 4118 C C . PRO A 1 537 ? 7.600 13.809 -12.093 1.00 71.19 537 PRO A C 1
ATOM 4120 O O . PRO A 1 537 ? 8.089 14.000 -13.212 1.00 71.19 537 PRO A O 1
ATOM 4123 N N . GLY A 1 538 ? 8.346 13.425 -11.059 1.00 80.94 538 GLY A N 1
ATOM 4124 C CA . GLY A 1 538 ? 9.776 13.162 -11.095 1.00 80.94 538 GLY A CA 1
ATOM 4125 C C . GLY A 1 538 ? 10.596 14.413 -11.387 1.00 80.94 538 GLY A C 1
ATOM 4126 O O . GLY A 1 538 ? 10.211 15.543 -11.082 1.00 80.94 538 GLY A O 1
ATOM 4127 N N . LEU A 1 539 ? 11.729 14.207 -12.053 1.00 83.94 539 LEU A N 1
ATOM 4128 C CA . LEU A 1 539 ? 12.629 15.274 -12.499 1.00 83.94 539 LEU A CA 1
ATOM 4129 C C . LEU A 1 539 ? 12.343 15.717 -13.945 1.00 83.94 539 LEU A C 1
ATOM 4131 O O . LEU A 1 539 ? 13.177 16.352 -14.589 1.00 83.94 539 LEU A O 1
ATOM 4135 N N . LYS A 1 540 ? 11.167 15.378 -14.492 1.00 81.75 540 LYS A N 1
ATOM 4136 C CA . LYS A 1 540 ? 10.816 15.704 -15.879 1.00 81.75 540 LYS A CA 1
ATOM 4137 C C . LYS A 1 540 ? 10.749 17.223 -16.066 1.00 81.75 540 LYS A C 1
ATOM 4139 O O . LYS A 1 540 ? 10.044 17.916 -15.340 1.00 81.75 540 LYS A O 1
ATOM 4144 N N . GLY A 1 541 ? 11.482 17.735 -17.056 1.00 82.19 541 GLY A N 1
ATOM 4145 C CA . GLY A 1 541 ? 11.542 19.170 -17.357 1.00 82.19 541 GLY A CA 1
ATOM 4146 C C . GLY A 1 541 ? 12.342 20.003 -16.348 1.00 82.19 541 GLY A C 1
ATOM 4147 O O . GLY A 1 541 ? 12.348 21.228 -16.454 1.00 82.19 541 GLY A O 1
ATOM 4148 N N . LYS A 1 542 ? 13.016 19.374 -15.375 1.00 88.25 542 LYS A N 1
ATOM 4149 C CA . LYS A 1 542 ? 13.931 20.074 -14.470 1.00 88.25 542 LYS A CA 1
ATOM 4150 C C . LYS A 1 542 ? 15.255 20.394 -15.180 1.00 88.25 542 LYS A C 1
ATOM 4152 O O . LYS A 1 542 ? 15.673 19.628 -16.048 1.00 88.25 542 LYS A O 1
ATOM 4157 N N . PRO A 1 543 ? 15.927 21.505 -14.825 1.00 89.75 543 PRO A N 1
ATOM 4158 C CA . PRO A 1 543 ? 17.251 21.824 -15.347 1.00 89.75 543 PRO A CA 1
ATOM 4159 C C . PRO A 1 543 ? 18.257 20.692 -15.108 1.00 89.75 543 PRO A C 1
ATOM 4161 O O . PRO A 1 543 ? 18.224 20.039 -14.065 1.00 89.75 543 PRO A O 1
ATOM 4164 N N . THR A 1 544 ? 19.223 20.530 -16.015 1.00 88.75 544 THR A N 1
ATOM 4165 C CA . THR A 1 544 ? 20.279 19.505 -15.916 1.00 88.75 544 THR A CA 1
ATOM 4166 C C . THR A 1 544 ? 21.007 19.525 -14.572 1.00 88.75 544 THR A C 1
ATOM 4168 O O . THR A 1 544 ? 21.326 18.470 -14.035 1.00 88.75 544 THR A O 1
ATOM 4171 N N . ARG A 1 545 ? 21.205 20.710 -13.977 1.00 92.31 545 ARG A N 1
ATOM 4172 C CA . ARG A 1 545 ? 21.830 20.854 -12.651 1.00 92.31 545 ARG A CA 1
ATOM 4173 C C . ARG A 1 545 ? 21.067 20.108 -11.546 1.00 92.31 545 ARG A C 1
ATOM 4175 O O . ARG A 1 545 ? 21.697 19.564 -10.650 1.00 92.31 545 ARG A O 1
ATOM 4182 N N . ASP A 1 546 ? 19.734 20.070 -11.613 1.00 90.50 546 ASP A N 1
ATOM 4183 C CA . ASP A 1 546 ? 18.890 19.434 -10.598 1.00 90.50 546 ASP A CA 1
ATOM 4184 C C . ASP A 1 546 ? 18.947 17.905 -10.767 1.00 90.50 546 ASP A C 1
ATOM 4186 O O . ASP A 1 546 ? 18.991 17.170 -9.784 1.00 90.50 546 ASP A O 1
ATOM 4190 N N . ILE A 1 547 ? 19.024 17.428 -12.017 1.00 91.12 547 ILE A N 1
ATOM 4191 C CA . ILE A 1 547 ? 19.235 16.009 -12.345 1.00 91.12 547 ILE A CA 1
ATOM 4192 C C . ILE A 1 547 ? 20.624 15.555 -11.871 1.00 91.12 547 ILE A C 1
ATOM 4194 O O . ILE A 1 547 ? 20.744 14.510 -11.236 1.00 91.12 547 ILE A O 1
ATOM 4198 N N . MET A 1 548 ? 21.664 16.356 -12.122 1.00 91.88 548 MET A N 1
ATOM 4199 C CA . MET A 1 548 ? 23.027 16.092 -11.645 1.00 91.88 548 MET A CA 1
ATOM 4200 C C . MET A 1 548 ? 23.111 16.109 -10.115 1.00 91.88 548 MET A C 1
ATOM 4202 O O . MET A 1 548 ? 23.746 15.234 -9.535 1.00 91.88 548 MET A O 1
ATOM 4206 N N . ALA A 1 549 ? 22.440 17.057 -9.452 1.00 92.62 549 ALA A N 1
ATOM 4207 C CA . ALA A 1 549 ? 22.362 17.096 -7.993 1.00 92.62 549 ALA A CA 1
ATOM 4208 C C . ALA A 1 549 ? 21.692 15.833 -7.435 1.00 92.62 549 ALA A C 1
ATOM 4210 O O . ALA A 1 549 ? 22.193 15.244 -6.482 1.00 92.62 549 ALA A O 1
ATOM 4211 N N . HIS A 1 550 ? 20.607 15.372 -8.064 1.00 93.75 550 HIS A N 1
ATOM 4212 C CA . HIS A 1 550 ? 19.946 14.119 -7.694 1.00 93.75 550 HIS A CA 1
ATOM 4213 C C . HIS A 1 550 ? 20.845 12.893 -7.910 1.00 93.75 550 HIS A C 1
ATOM 4215 O O . HIS A 1 550 ? 20.898 12.015 -7.055 1.00 93.75 550 HIS A O 1
ATOM 4221 N N . SER A 1 551 ? 21.598 12.843 -9.013 1.00 94.31 551 SER A N 1
ATOM 4222 C CA . SER A 1 551 ? 22.603 11.793 -9.240 1.00 94.31 551 SER A CA 1
ATOM 4223 C C . SER A 1 551 ? 23.666 11.791 -8.138 1.00 94.31 551 SER A C 1
ATOM 4225 O O . SER A 1 551 ? 23.964 10.746 -7.571 1.00 94.31 551 SER A O 1
ATOM 4227 N N . ALA A 1 552 ? 24.174 12.968 -7.759 1.00 94.38 552 ALA A N 1
ATOM 4228 C CA . ALA A 1 552 ? 25.159 13.099 -6.690 1.00 94.38 552 ALA A CA 1
ATOM 4229 C C . ALA A 1 552 ? 24.608 12.681 -5.312 1.00 94.38 552 ALA A C 1
ATOM 4231 O O . ALA A 1 552 ? 25.362 12.179 -4.476 1.00 94.38 552 ALA A O 1
ATOM 4232 N N . GLU A 1 553 ? 23.307 12.872 -5.061 1.00 94.94 553 GLU A N 1
ATOM 4233 C CA . GLU A 1 553 ? 22.633 12.358 -3.862 1.00 94.94 553 GLU A CA 1
ATOM 4234 C C . GLU A 1 553 ? 22.584 10.825 -3.847 1.00 94.94 553 GLU A C 1
ATOM 4236 O O . GLU A 1 553 ? 22.869 10.233 -2.805 1.00 94.94 553 GLU A O 1
ATOM 4241 N N . ILE A 1 554 ? 22.279 10.187 -4.985 1.00 96.06 554 ILE A N 1
ATOM 4242 C CA . ILE A 1 554 ? 22.312 8.722 -5.127 1.00 96.06 554 ILE A CA 1
ATOM 4243 C C . ILE A 1 554 ? 23.731 8.204 -4.876 1.00 96.06 554 ILE A C 1
ATOM 4245 O O . ILE A 1 554 ? 23.914 7.314 -4.049 1.00 96.06 554 ILE A O 1
ATOM 4249 N N . ASP A 1 555 ? 24.740 8.815 -5.502 1.00 95.81 555 ASP A N 1
ATOM 4250 C CA . ASP A 1 555 ? 26.140 8.419 -5.323 1.00 95.81 555 ASP A CA 1
ATOM 4251 C C . ASP A 1 555 ? 26.592 8.588 -3.870 1.00 95.81 555 ASP A C 1
ATOM 4253 O O . ASP A 1 555 ? 27.330 7.760 -3.332 1.00 95.81 555 ASP A O 1
ATOM 4257 N N . LYS A 1 556 ? 26.160 9.672 -3.210 1.00 96.75 556 LYS A N 1
ATOM 4258 C CA . LYS A 1 556 ? 26.462 9.902 -1.796 1.00 96.75 556 LYS A CA 1
ATOM 4259 C C . LYS A 1 556 ? 25.811 8.837 -0.918 1.00 96.75 556 LYS A C 1
ATOM 4261 O O . LYS A 1 556 ? 26.500 8.289 -0.065 1.00 96.75 556 LYS A O 1
ATOM 4266 N N . TRP A 1 557 ? 24.532 8.529 -1.140 1.00 97.81 557 TRP A N 1
ATOM 4267 C CA . TRP A 1 557 ? 23.845 7.452 -0.425 1.00 97.81 557 TRP A CA 1
ATOM 4268 C C . TRP A 1 557 ? 24.571 6.116 -0.633 1.00 97.81 557 TRP A C 1
ATOM 4270 O O . TRP A 1 557 ? 24.832 5.409 0.336 1.00 97.81 557 TRP A O 1
ATOM 4280 N N . GLY A 1 558 ? 24.981 5.819 -1.871 1.00 97.69 558 GLY A N 1
ATOM 4281 C CA . GLY A 1 558 ? 25.733 4.617 -2.222 1.00 97.69 558 GLY A CA 1
ATOM 4282 C C . GLY A 1 558 ? 27.045 4.497 -1.450 1.00 97.69 558 GLY A C 1
ATOM 4283 O O . GLY A 1 558 ? 27.272 3.484 -0.798 1.00 97.69 558 GLY A O 1
ATOM 4284 N N . ARG A 1 559 ? 27.860 5.561 -1.419 1.00 97.31 559 ARG A N 1
ATOM 4285 C CA . ARG A 1 559 ? 29.114 5.581 -0.642 1.00 97.31 559 ARG A CA 1
ATOM 4286 C C . ARG A 1 559 ? 28.887 5.363 0.854 1.00 97.31 559 ARG A C 1
ATOM 4288 O O . ARG A 1 559 ? 29.628 4.607 1.473 1.00 97.31 559 ARG A O 1
ATOM 4295 N N . SER A 1 560 ? 27.866 5.996 1.432 1.00 97.69 560 SER A N 1
ATOM 4296 C CA . SER A 1 560 ? 27.510 5.789 2.841 1.00 97.69 560 SER A CA 1
ATOM 4297 C C . SER A 1 560 ? 27.055 4.353 3.122 1.00 97.69 560 SER A C 1
ATOM 4299 O O . SER A 1 560 ? 27.335 3.810 4.190 1.00 97.69 560 SER A O 1
ATOM 4301 N N . PHE A 1 561 ? 26.361 3.724 2.172 1.00 97.88 561 PHE A N 1
ATOM 4302 C CA . PHE A 1 561 ? 25.959 2.324 2.277 1.00 97.88 561 PHE A CA 1
ATOM 4303 C C . PHE A 1 561 ? 27.153 1.372 2.134 1.00 97.88 561 PHE A C 1
ATOM 4305 O O . PHE A 1 561 ? 27.269 0.426 2.908 1.00 97.88 561 PHE A O 1
ATOM 4312 N N . ASP A 1 562 ? 28.086 1.661 1.226 1.00 97.00 562 ASP A N 1
ATOM 4313 C CA . ASP A 1 562 ? 29.335 0.906 1.072 1.00 97.00 562 ASP A CA 1
ATOM 4314 C C . ASP A 1 562 ? 30.201 0.980 2.342 1.00 97.00 562 ASP A C 1
ATOM 4316 O O . ASP A 1 562 ? 30.803 -0.020 2.743 1.00 97.00 562 ASP A O 1
ATOM 4320 N N . GLY A 1 563 ? 30.208 2.133 3.023 1.00 96.06 563 GLY A N 1
ATOM 4321 C CA . GLY A 1 563 ? 30.809 2.292 4.350 1.00 96.06 563 GLY A CA 1
ATOM 4322 C C . GLY A 1 563 ? 30.224 1.313 5.371 1.00 96.06 563 GLY A C 1
ATOM 4323 O O . GLY A 1 563 ? 30.973 0.565 6.002 1.00 96.06 563 GLY A O 1
ATOM 4324 N N . LEU A 1 564 ? 28.891 1.225 5.444 1.00 95.56 564 LEU A N 1
ATOM 4325 C CA . LEU A 1 564 ? 28.200 0.274 6.321 1.00 95.56 564 LEU A CA 1
ATOM 4326 C C . LEU A 1 564 ? 28.540 -1.180 5.956 1.00 95.56 564 LEU A C 1
ATOM 4328 O O . LEU A 1 564 ? 28.840 -1.985 6.834 1.00 95.56 564 LEU A O 1
ATOM 4332 N N . MET A 1 565 ? 28.550 -1.533 4.667 1.00 94.88 565 MET A N 1
ATOM 4333 C CA . MET A 1 565 ? 28.903 -2.893 4.228 1.00 94.88 565 MET A CA 1
ATOM 4334 C C . MET A 1 565 ? 30.355 -3.249 4.562 1.00 94.88 565 MET A C 1
ATOM 4336 O O . MET A 1 565 ? 30.647 -4.382 4.948 1.00 94.88 565 MET A O 1
ATOM 4340 N N . THR A 1 566 ? 31.265 -2.278 4.480 1.00 93.69 566 THR A N 1
ATOM 4341 C CA . THR A 1 566 ? 32.669 -2.461 4.865 1.00 93.69 566 THR A CA 1
ATOM 4342 C C . THR A 1 566 ? 32.801 -2.768 6.357 1.00 93.69 566 THR A C 1
ATOM 4344 O O . THR A 1 566 ? 33.578 -3.645 6.728 1.00 93.69 566 THR A O 1
ATOM 4347 N N . GLU A 1 567 ? 32.022 -2.109 7.218 1.00 90.12 567 GLU A N 1
ATOM 4348 C CA . GLU A 1 567 ? 31.994 -2.397 8.658 1.00 90.12 567 GLU A CA 1
ATOM 4349 C C . GLU A 1 567 ? 31.462 -3.803 8.962 1.00 90.12 567 GLU A C 1
ATOM 4351 O O . GLU A 1 567 ? 32.037 -4.514 9.787 1.00 90.12 567 GLU A O 1
ATOM 4356 N N . TYR A 1 568 ? 30.407 -4.238 8.268 1.00 89.56 568 TYR A N 1
ATOM 4357 C CA . TYR A 1 568 ? 29.871 -5.596 8.410 1.00 89.56 568 TYR A CA 1
ATOM 4358 C C . TYR A 1 568 ? 30.903 -6.660 8.023 1.00 89.56 568 TYR A C 1
ATOM 4360 O O . TYR A 1 568 ? 31.110 -7.613 8.777 1.00 89.56 568 TYR A O 1
ATOM 4368 N N . ASN A 1 569 ? 31.591 -6.459 6.896 1.00 88.19 569 ASN A N 1
ATOM 4369 C CA . ASN A 1 569 ? 32.639 -7.363 6.425 1.00 88.19 569 ASN A CA 1
ATOM 4370 C C . ASN A 1 569 ? 33.852 -7.373 7.363 1.00 88.19 569 ASN A C 1
ATOM 4372 O O . ASN A 1 569 ? 34.385 -8.435 7.667 1.00 88.19 569 ASN A O 1
ATOM 4376 N N . ARG A 1 570 ? 34.273 -6.202 7.861 1.00 89.38 570 ARG A N 1
ATOM 4377 C CA . ARG A 1 570 ? 35.409 -6.076 8.789 1.00 89.38 570 ARG A CA 1
ATOM 4378 C C . ARG A 1 570 ? 35.173 -6.812 10.104 1.00 89.38 570 ARG A C 1
ATOM 4380 O O . ARG A 1 570 ? 36.120 -7.321 10.691 1.00 89.38 570 ARG A O 1
ATOM 4387 N N . ASN A 1 571 ? 33.926 -6.844 10.560 1.00 86.69 571 ASN A N 1
ATOM 4388 C CA . ASN A 1 571 ? 33.550 -7.501 11.804 1.00 86.69 571 ASN A CA 1
ATOM 4389 C C . ASN A 1 571 ? 33.313 -9.015 11.641 1.00 86.69 571 ASN A C 1
ATOM 4391 O O . ASN A 1 571 ? 32.892 -9.641 12.611 1.00 86.69 571 ASN A O 1
ATOM 4395 N N . GLU A 1 572 ? 33.525 -9.584 10.441 1.00 81.94 572 GLU A N 1
ATOM 4396 C CA . GLU A 1 572 ? 33.259 -10.996 10.098 1.00 81.94 572 GLU A CA 1
ATOM 4397 C C . GLU A 1 572 ? 31.890 -11.486 10.603 1.00 81.94 572 GLU A C 1
ATOM 4399 O O . GLU A 1 572 ? 31.698 -12.635 11.010 1.00 81.94 572 GLU A O 1
ATOM 4404 N N . ARG A 1 573 ? 30.911 -10.576 10.620 1.00 81.12 573 ARG A N 1
ATOM 4405 C CA . ARG A 1 573 ? 29.614 -10.840 11.226 1.00 81.12 573 ARG A CA 1
ATOM 4406 C C . ARG A 1 573 ? 28.828 -11.780 10.325 1.00 81.12 573 ARG A C 1
ATOM 4408 O O . ARG A 1 573 ? 28.542 -11.455 9.175 1.00 81.12 573 ARG A O 1
ATOM 4415 N N . VAL A 1 574 ? 28.407 -12.915 10.879 1.00 85.56 574 VAL A N 1
ATOM 4416 C CA . VAL A 1 574 ? 27.449 -13.796 10.208 1.00 85.56 574 VAL A CA 1
ATOM 4417 C C . VAL A 1 574 ? 26.126 -13.048 10.070 1.00 85.56 574 VAL A C 1
ATOM 4419 O O . VAL A 1 574 ? 25.498 -12.690 11.068 1.00 85.56 574 VAL A O 1
ATOM 4422 N N . LEU A 1 575 ? 25.728 -12.794 8.826 1.00 90.75 575 LEU A N 1
ATOM 4423 C CA . LEU A 1 575 ? 24.458 -12.159 8.504 1.00 90.75 575 LEU A CA 1
ATOM 4424 C C . LEU A 1 575 ? 23.310 -13.133 8.768 1.00 90.75 575 LEU A C 1
ATOM 4426 O O . LEU A 1 575 ? 23.339 -14.284 8.329 1.00 90.75 575 LEU A O 1
ATOM 4430 N N . SER A 1 576 ? 22.271 -12.655 9.442 1.00 91.94 576 SER A N 1
ATOM 4431 C CA . SER A 1 576 ? 20.987 -13.352 9.476 1.00 91.94 576 SER A CA 1
ATOM 4432 C C . SER A 1 576 ? 20.331 -13.365 8.088 1.00 91.94 576 SER A C 1
ATOM 4434 O O . SER A 1 576 ? 20.665 -12.566 7.205 1.00 91.94 576 SER A O 1
ATOM 4436 N N . ASP A 1 577 ? 19.360 -14.261 7.894 1.00 90.75 577 ASP A N 1
ATOM 4437 C CA . ASP A 1 577 ? 18.554 -14.303 6.665 1.00 90.75 577 ASP A CA 1
ATOM 4438 C C . ASP A 1 577 ? 17.847 -12.958 6.417 1.00 90.75 577 ASP A C 1
ATOM 4440 O O . ASP A 1 577 ? 17.931 -12.401 5.324 1.00 90.75 577 ASP A O 1
ATOM 4444 N N . ALA A 1 578 ? 17.255 -12.365 7.460 1.00 91.69 578 ALA A N 1
ATOM 4445 C CA . ALA A 1 578 ? 16.603 -11.058 7.380 1.00 91.69 578 ALA A CA 1
ATOM 4446 C C . ALA A 1 578 ? 17.573 -9.938 6.962 1.00 91.69 578 ALA A C 1
ATOM 4448 O O . ALA A 1 578 ? 17.249 -9.145 6.080 1.00 91.69 578 ALA A O 1
ATOM 4449 N N . GLU A 1 579 ? 18.786 -9.895 7.531 1.00 94.06 579 GLU A N 1
ATOM 4450 C CA . GLU A 1 579 ? 19.807 -8.911 7.139 1.00 94.06 579 GLU A CA 1
ATOM 4451 C C . GLU A 1 579 ? 20.263 -9.109 5.692 1.00 94.06 579 GLU A C 1
ATOM 4453 O O . GLU A 1 579 ? 20.372 -8.137 4.948 1.00 94.06 579 GLU A O 1
ATOM 4458 N N . SER A 1 580 ? 20.473 -10.358 5.266 1.00 95.00 580 SER A N 1
ATOM 4459 C CA . SER A 1 580 ? 20.854 -10.683 3.886 1.00 95.00 580 SER A CA 1
ATOM 4460 C C . SER A 1 580 ? 19.781 -10.229 2.891 1.00 95.00 580 SER A C 1
ATOM 4462 O O . SER A 1 580 ? 20.086 -9.593 1.879 1.00 95.00 580 SER A O 1
ATOM 4464 N N . ARG A 1 581 ? 18.506 -10.479 3.214 1.00 95.88 581 ARG A N 1
ATOM 4465 C CA . ARG A 1 581 ? 17.350 -10.032 2.425 1.00 95.88 581 ARG A CA 1
ATOM 4466 C C . ARG A 1 581 ? 17.239 -8.508 2.389 1.00 95.88 581 ARG A C 1
ATOM 4468 O O . ARG A 1 581 ? 16.980 -7.943 1.329 1.00 95.88 581 ARG A O 1
ATOM 4475 N N . ALA A 1 582 ? 17.455 -7.835 3.519 1.00 97.00 582 ALA A N 1
ATOM 4476 C CA . ALA A 1 582 ? 17.406 -6.377 3.619 1.00 97.00 582 ALA A CA 1
ATOM 4477 C C . ALA A 1 582 ? 18.529 -5.699 2.828 1.00 97.00 582 ALA A C 1
ATOM 4479 O O . ALA A 1 582 ? 18.278 -4.731 2.111 1.00 97.00 582 ALA A O 1
ATOM 4480 N N . ILE A 1 583 ? 19.754 -6.227 2.906 1.00 97.31 583 ILE A N 1
ATOM 4481 C CA . ILE A 1 583 ? 20.895 -5.747 2.117 1.00 97.31 583 ILE A CA 1
ATOM 4482 C C . ILE A 1 583 ? 20.594 -5.898 0.626 1.00 97.31 583 ILE A C 1
ATOM 4484 O O . ILE A 1 583 ? 20.759 -4.938 -0.125 1.00 97.31 583 ILE A O 1
ATOM 4488 N N . ALA A 1 584 ? 20.089 -7.058 0.197 1.00 98.06 584 ALA A N 1
ATOM 4489 C CA . ALA A 1 584 ? 19.712 -7.279 -1.195 1.00 98.06 584 ALA A CA 1
ATOM 4490 C C . ALA A 1 584 ? 18.610 -6.310 -1.660 1.00 98.06 584 ALA A C 1
ATOM 4492 O O . ALA A 1 584 ? 18.723 -5.728 -2.736 1.00 98.06 584 ALA A O 1
ATOM 4493 N N . LEU A 1 585 ? 17.585 -6.062 -0.838 1.00 98.00 585 LEU A N 1
ATOM 4494 C CA . LEU A 1 585 ? 16.529 -5.093 -1.146 1.00 98.00 585 LEU A CA 1
ATOM 4495 C C . LEU A 1 585 ? 17.081 -3.663 -1.310 1.00 98.00 585 LEU A C 1
ATOM 4497 O O . LEU A 1 585 ? 16.693 -2.944 -2.233 1.00 98.00 585 LEU A O 1
ATOM 4501 N N . LEU A 1 586 ? 18.002 -3.246 -0.440 1.00 98.25 586 LEU A N 1
ATOM 4502 C CA . LEU A 1 586 ? 18.638 -1.930 -0.522 1.00 98.25 586 LEU A CA 1
ATOM 4503 C C . LEU A 1 586 ? 19.545 -1.806 -1.757 1.00 98.25 586 LEU A C 1
ATOM 4505 O O . LEU A 1 586 ? 19.496 -0.780 -2.437 1.00 98.25 586 LEU A O 1
ATOM 4509 N N . GLN A 1 587 ? 20.305 -2.852 -2.097 1.00 98.12 587 GLN A N 1
ATOM 4510 C CA . GLN A 1 587 ? 21.123 -2.890 -3.317 1.00 98.12 587 GLN A CA 1
ATOM 4511 C C . GLN A 1 587 ? 20.267 -2.845 -4.586 1.00 98.12 587 GLN A C 1
ATOM 4513 O O . GLN A 1 587 ? 20.564 -2.088 -5.511 1.00 98.12 587 GLN A O 1
ATOM 4518 N N . LEU A 1 588 ? 19.153 -3.583 -4.603 1.00 98.25 588 LEU A N 1
ATOM 4519 C CA . LEU A 1 588 ? 18.159 -3.538 -5.672 1.00 98.25 588 LEU A CA 1
ATOM 4520 C C . LEU A 1 588 ? 17.672 -2.109 -5.921 1.00 98.25 588 LEU A C 1
ATOM 4522 O O . LEU A 1 588 ? 17.674 -1.641 -7.061 1.00 98.25 588 LEU A O 1
ATOM 4526 N N . HIS A 1 589 ? 17.274 -1.397 -4.864 1.00 97.75 589 HIS A N 1
ATOM 4527 C CA . HIS A 1 589 ? 16.776 -0.034 -5.013 1.00 97.75 589 HIS A CA 1
ATOM 4528 C C . HIS A 1 589 ? 17.881 0.956 -5.383 1.00 97.75 589 HIS A C 1
ATOM 4530 O O . HIS A 1 589 ? 17.626 1.833 -6.207 1.00 97.75 589 HIS A O 1
ATOM 4536 N N . ARG A 1 590 ? 19.097 0.813 -4.839 1.00 97.00 590 ARG A N 1
ATOM 4537 C CA . ARG A 1 590 ? 20.260 1.618 -5.243 1.00 97.00 590 ARG A CA 1
ATOM 4538 C C . ARG A 1 590 ? 20.503 1.504 -6.742 1.00 97.00 590 ARG A C 1
ATOM 4540 O O . ARG A 1 590 ? 20.468 2.515 -7.440 1.00 97.00 590 ARG A O 1
ATOM 4547 N N . ARG A 1 591 ? 20.687 0.279 -7.243 1.00 97.56 591 ARG A N 1
ATOM 4548 C CA . ARG A 1 591 ? 20.984 0.048 -8.659 1.00 97.56 591 ARG A CA 1
ATOM 4549 C C . ARG A 1 591 ? 19.841 0.522 -9.552 1.00 97.56 591 ARG A C 1
ATOM 4551 O O . ARG A 1 591 ? 20.076 1.143 -10.586 1.00 97.56 591 ARG A O 1
ATOM 4558 N N . TYR A 1 592 ? 18.594 0.306 -9.129 1.00 96.50 592 TYR A N 1
ATOM 4559 C CA . TYR A 1 592 ? 17.432 0.847 -9.829 1.00 96.50 592 TYR A CA 1
ATOM 4560 C C . TYR A 1 592 ? 17.463 2.378 -9.919 1.00 96.50 592 TYR A C 1
ATOM 4562 O O . TYR A 1 592 ? 17.215 2.922 -10.993 1.00 96.50 592 TYR A O 1
ATOM 4570 N N . LEU A 1 593 ? 17.766 3.079 -8.821 1.00 95.44 593 LEU A N 1
ATOM 4571 C CA . LEU A 1 593 ? 17.841 4.541 -8.796 1.00 95.44 593 LEU A CA 1
ATOM 4572 C C . LEU A 1 593 ? 18.929 5.067 -9.734 1.00 95.44 593 LEU A C 1
ATOM 4574 O O . LEU A 1 593 ? 18.642 6.000 -10.486 1.00 95.44 593 LEU A O 1
ATOM 4578 N N . GLU A 1 594 ? 20.123 4.465 -9.704 1.00 94.62 594 GLU A N 1
ATOM 4579 C CA . GLU A 1 594 ? 21.264 4.794 -10.575 1.00 94.62 594 GLU A CA 1
ATOM 4580 C C . GLU A 1 594 ? 20.861 4.699 -12.057 1.00 94.62 594 GLU A C 1
ATOM 4582 O O . GLU A 1 594 ? 20.978 5.672 -12.803 1.00 94.62 594 GLU A O 1
ATOM 4587 N N . VAL A 1 595 ? 20.273 3.570 -12.468 1.00 93.44 595 VAL A N 1
ATOM 4588 C CA . VAL A 1 595 ? 19.810 3.352 -13.852 1.00 93.44 595 VAL A CA 1
ATOM 4589 C C . VAL A 1 595 ? 18.650 4.287 -14.218 1.00 93.44 595 VAL A C 1
ATOM 4591 O O . VAL A 1 595 ? 18.597 4.851 -15.313 1.00 93.44 595 VAL A O 1
ATOM 4594 N N . ASN A 1 596 ? 17.699 4.501 -13.308 1.00 91.69 596 ASN A N 1
ATOM 4595 C CA . ASN A 1 596 ? 16.490 5.277 -13.584 1.00 91.69 596 ASN A CA 1
ATOM 4596 C C . ASN A 1 596 ? 16.764 6.790 -13.732 1.00 91.69 596 ASN A C 1
ATOM 4598 O O . ASN A 1 596 ? 15.919 7.489 -14.297 1.00 91.69 596 ASN A O 1
ATOM 4602 N N . VAL A 1 597 ? 17.940 7.304 -13.329 1.00 90.69 597 VAL A N 1
ATOM 4603 C CA . VAL A 1 597 ? 18.373 8.682 -13.657 1.00 90.69 597 VAL A CA 1
ATOM 4604 C C . VAL A 1 597 ? 18.469 8.890 -15.170 1.00 90.69 597 VAL A C 1
ATOM 4606 O O . VAL A 1 597 ? 18.094 9.958 -15.664 1.00 90.69 597 VAL A O 1
ATOM 4609 N N . ALA A 1 598 ? 18.892 7.869 -15.924 1.00 87.31 598 ALA A N 1
ATOM 4610 C CA . ALA A 1 598 ? 19.090 7.958 -17.371 1.00 87.31 598 ALA A CA 1
ATOM 4611 C C . ALA A 1 598 ? 17.812 8.371 -18.128 1.00 87.31 598 ALA A C 1
ATOM 4613 O O . ALA A 1 598 ? 17.886 9.087 -19.130 1.00 87.31 598 ALA A O 1
ATOM 4614 N N . LYS A 1 599 ? 16.633 8.032 -17.581 1.00 86.25 599 LYS A N 1
ATOM 4615 C CA . LYS A 1 599 ? 15.311 8.471 -18.069 1.00 86.25 599 LYS A CA 1
ATOM 4616 C C . LYS A 1 599 ? 15.207 9.995 -18.218 1.00 86.25 599 LYS A C 1
ATOM 4618 O O . LYS A 1 599 ? 14.502 10.481 -19.099 1.00 86.25 599 LYS A O 1
ATOM 4623 N N . TYR A 1 600 ? 15.855 10.751 -17.333 1.00 83.75 600 TYR A N 1
ATOM 4624 C CA . TYR A 1 600 ? 15.764 12.212 -17.290 1.00 83.75 600 TYR A CA 1
ATOM 4625 C C . TYR A 1 600 ? 16.818 12.902 -18.158 1.00 83.75 600 TYR A C 1
ATOM 4627 O O . TYR A 1 600 ? 16.592 14.026 -18.594 1.00 83.75 600 TYR A O 1
ATOM 4635 N N . ILE A 1 601 ? 17.935 12.225 -18.433 1.00 77.56 601 ILE A N 1
ATOM 4636 C CA . ILE A 1 601 ? 19.036 12.746 -19.254 1.00 77.56 601 ILE A CA 1
ATOM 4637 C C . ILE A 1 601 ? 18.741 12.539 -20.742 1.00 77.56 601 ILE A C 1
ATOM 4639 O O . ILE A 1 601 ? 18.892 13.461 -21.538 1.00 77.56 601 ILE A O 1
ATOM 4643 N N . HIS A 1 602 ? 18.275 11.344 -21.113 1.00 72.75 602 HIS A N 1
ATOM 4644 C CA . HIS A 1 602 ? 18.048 10.963 -22.512 1.00 72.75 602 HIS A CA 1
ATOM 4645 C C . HIS A 1 602 ? 16.597 11.192 -22.986 1.00 72.75 602 HIS A C 1
ATOM 4647 O O . HIS A 1 602 ? 16.286 11.004 -24.161 1.00 72.75 602 HIS A O 1
ATOM 4653 N N . GLY A 1 603 ? 15.707 11.647 -22.092 1.00 59.81 603 GLY A N 1
ATOM 4654 C CA . GLY A 1 603 ? 14.300 11.942 -22.386 1.00 59.81 603 GLY A CA 1
ATOM 4655 C C . GLY A 1 603 ? 13.445 10.698 -22.679 1.00 59.81 603 GLY A C 1
ATOM 4656 O O . GLY A 1 603 ? 13.857 9.566 -22.445 1.00 59.81 603 GLY A O 1
ATOM 4657 N N . GLN A 1 604 ? 12.231 10.898 -23.219 1.00 59.53 604 GLN A N 1
ATOM 4658 C CA . GLN A 1 604 ? 11.427 9.815 -23.825 1.00 59.53 604 GLN A CA 1
ATOM 4659 C C . GLN A 1 604 ? 11.918 9.492 -25.247 1.00 59.53 604 GLN A C 1
ATOM 4661 O O . GLN A 1 604 ? 11.125 9.452 -26.184 1.00 59.53 604 GLN A O 1
ATOM 4666 N N . GLY A 1 605 ? 13.236 9.354 -25.407 1.00 63.78 605 GLY A N 1
ATOM 4667 C CA . GLY A 1 605 ? 13.866 8.978 -26.667 1.00 63.78 605 GLY A CA 1
ATOM 4668 C C . GLY A 1 605 ? 13.592 7.522 -27.044 1.00 63.78 605 GLY A C 1
ATOM 4669 O O . GLY A 1 605 ? 12.631 6.907 -26.578 1.00 63.78 605 GLY A O 1
ATOM 4670 N N . ASP A 1 606 ? 14.461 6.976 -27.888 1.00 76.31 606 ASP A N 1
ATOM 4671 C CA . ASP A 1 606 ? 14.397 5.597 -28.368 1.00 76.31 606 ASP A CA 1
ATOM 4672 C C . ASP A 1 606 ? 14.274 4.582 -27.200 1.00 76.31 606 ASP A C 1
ATOM 4674 O O . ASP A 1 606 ? 15.211 4.447 -26.411 1.00 76.31 606 ASP A O 1
ATOM 4678 N N . PRO A 1 607 ? 13.158 3.833 -27.068 1.00 79.25 607 PRO A N 1
ATOM 4679 C CA . PRO A 1 607 ? 13.000 2.726 -26.119 1.00 79.25 607 PRO A CA 1
ATOM 4680 C C . PRO A 1 607 ? 14.114 1.691 -26.126 1.00 79.25 607 PRO A C 1
ATOM 4682 O O . PRO A 1 607 ? 14.278 0.978 -25.136 1.00 79.25 607 PRO A O 1
ATOM 4685 N N . CYS A 1 608 ? 14.827 1.564 -27.244 1.00 84.38 608 CYS A N 1
ATOM 4686 C CA . CYS A 1 608 ? 15.955 0.659 -27.392 1.00 84.38 608 CYS A CA 1
ATOM 4687 C C . CYS A 1 608 ? 17.159 1.083 -26.544 1.00 84.38 608 CYS A C 1
ATOM 4689 O O . CYS A 1 608 ? 18.001 0.243 -26.248 1.00 84.38 608 CYS A O 1
ATOM 4691 N N . PHE A 1 609 ? 17.230 2.348 -26.113 1.00 87.75 609 PHE A N 1
ATOM 4692 C CA . PHE A 1 609 ? 18.289 2.857 -25.241 1.00 87.75 609 PHE A CA 1
ATOM 4693 C C . PHE A 1 609 ? 18.456 2.019 -23.968 1.00 87.75 609 PHE A C 1
ATOM 4695 O O . PHE A 1 609 ? 19.576 1.806 -23.524 1.00 87.75 609 PHE A O 1
ATOM 4702 N N . TRP A 1 610 ? 17.362 1.492 -23.407 1.00 90.88 610 TRP A N 1
ATOM 4703 C CA . TRP A 1 610 ? 17.407 0.685 -22.185 1.00 90.88 610 TRP A CA 1
ATOM 4704 C C . TRP A 1 610 ? 18.207 -0.613 -22.319 1.00 90.88 610 TRP A C 1
ATOM 4706 O O . TRP A 1 610 ? 18.608 -1.173 -21.302 1.00 90.88 610 TRP A O 1
ATOM 4716 N N . ASP A 1 611 ? 18.472 -1.083 -23.537 1.00 91.69 611 ASP A N 1
ATOM 4717 C CA . ASP A 1 611 ? 19.250 -2.299 -23.763 1.00 91.69 611 ASP A CA 1
ATOM 4718 C C . ASP A 1 611 ? 20.688 -2.187 -23.249 1.00 91.69 611 ASP A C 1
ATOM 4720 O O . ASP A 1 611 ? 21.273 -3.208 -22.879 1.00 91.69 611 ASP A O 1
ATOM 4724 N N . CYS A 1 612 ? 21.254 -0.975 -23.174 1.00 92.31 612 CYS A N 1
ATOM 4725 C CA . CYS A 1 612 ? 22.591 -0.786 -22.610 1.00 92.31 612 CYS A CA 1
ATOM 4726 C C . CYS A 1 612 ? 22.659 -1.112 -21.111 1.00 92.31 612 CYS A C 1
ATOM 4728 O O . CYS A 1 612 ? 23.752 -1.366 -20.622 1.00 92.31 612 CYS A O 1
ATOM 4730 N N . PHE A 1 613 ? 21.511 -1.178 -20.423 1.00 94.81 613 PHE A N 1
ATOM 4731 C CA . PHE A 1 613 ? 21.400 -1.518 -19.001 1.00 94.81 613 PHE A CA 1
ATOM 4732 C C . PHE A 1 613 ? 20.961 -2.970 -18.747 1.00 94.81 613 PHE A C 1
ATOM 4734 O O . PHE A 1 613 ? 20.489 -3.303 -17.660 1.00 94.81 613 PHE A O 1
ATOM 4741 N N . THR A 1 614 ? 21.035 -3.850 -19.753 1.00 95.81 614 THR A N 1
ATOM 4742 C CA . THR A 1 614 ? 20.553 -5.239 -19.617 1.00 95.81 614 THR A CA 1
ATOM 4743 C C . THR A 1 614 ? 21.284 -5.996 -18.501 1.00 95.81 614 THR A C 1
ATOM 4745 O O . THR A 1 614 ? 20.648 -6.749 -17.764 1.00 95.81 614 THR A O 1
ATOM 4748 N N . ALA A 1 615 ? 22.592 -5.771 -18.336 1.00 97.31 615 ALA A N 1
ATOM 4749 C CA . ALA A 1 615 ? 23.386 -6.414 -17.289 1.00 97.31 615 ALA A CA 1
ATOM 4750 C C . ALA A 1 615 ? 22.980 -5.928 -15.888 1.00 97.31 615 ALA A C 1
ATOM 4752 O O . ALA A 1 615 ? 22.804 -6.728 -14.973 1.00 97.31 615 ALA A O 1
ATOM 4753 N N . GLU A 1 616 ? 22.755 -4.626 -15.734 1.00 97.88 616 GLU A N 1
ATOM 4754 C CA . GLU A 1 616 ? 22.292 -3.997 -14.502 1.00 97.88 616 GLU A CA 1
ATOM 4755 C C . GLU A 1 616 ? 20.875 -4.455 -14.154 1.00 97.88 616 GLU A C 1
ATOM 4757 O O . GLU A 1 616 ? 20.575 -4.709 -12.990 1.00 97.88 616 GLU A O 1
ATOM 4762 N N . PHE A 1 617 ? 19.994 -4.619 -15.146 1.00 97.94 617 PHE A N 1
ATOM 4763 C CA . PHE A 1 617 ? 18.673 -5.204 -14.926 1.00 97.94 617 PHE A CA 1
ATOM 4764 C C . PHE A 1 617 ? 18.758 -6.655 -14.445 1.00 97.94 617 PHE A C 1
ATOM 4766 O O . PHE A 1 617 ? 18.015 -7.025 -13.536 1.00 97.94 617 PHE A O 1
ATOM 4773 N N . ASP A 1 618 ? 19.663 -7.463 -14.999 1.00 97.81 618 ASP A N 1
ATOM 4774 C CA . ASP A 1 618 ? 19.884 -8.835 -14.536 1.00 97.81 618 ASP A CA 1
ATOM 4775 C C . ASP A 1 618 ? 20.442 -8.890 -13.101 1.00 97.81 618 ASP A C 1
ATOM 4777 O O . ASP A 1 618 ? 20.005 -9.707 -12.281 1.00 97.81 618 ASP A O 1
ATOM 4781 N N . GLU A 1 619 ? 21.347 -7.967 -12.760 1.00 98.25 619 GLU A N 1
ATOM 4782 C CA . GLU A 1 619 ? 21.863 -7.789 -11.399 1.00 98.25 619 GLU A CA 1
ATOM 4783 C C . GLU A 1 619 ? 20.731 -7.414 -10.429 1.00 98.25 619 GLU A C 1
ATOM 4785 O O . GLU A 1 619 ? 20.582 -8.040 -9.377 1.00 98.25 619 GLU A O 1
ATOM 4790 N N . ILE A 1 620 ? 19.867 -6.462 -10.804 1.00 98.62 620 ILE A N 1
ATOM 4791 C CA . ILE A 1 620 ? 18.708 -6.075 -9.991 1.00 98.62 620 ILE A CA 1
ATOM 4792 C C . ILE A 1 620 ? 17.777 -7.272 -9.756 1.00 98.62 620 ILE A C 1
ATOM 4794 O O . ILE A 1 620 ? 17.347 -7.505 -8.625 1.00 98.62 620 ILE A O 1
ATOM 4798 N N . VAL A 1 621 ? 17.476 -8.058 -10.794 1.00 98.25 621 VAL A N 1
ATOM 4799 C CA . VAL A 1 621 ? 16.653 -9.271 -10.650 1.00 98.25 621 VAL A CA 1
ATOM 4800 C C . VAL A 1 621 ? 17.325 -10.274 -9.712 1.00 98.25 621 VAL A C 1
ATOM 4802 O O . VAL A 1 621 ? 16.646 -10.914 -8.913 1.00 98.25 621 VAL A O 1
ATOM 4805 N N . SER A 1 622 ? 18.651 -10.387 -9.746 1.00 97.88 622 SER A N 1
ATOM 4806 C CA . SER A 1 622 ? 19.407 -11.264 -8.847 1.00 97.88 622 SER A CA 1
ATOM 4807 C C . SER A 1 622 ? 19.315 -10.814 -7.382 1.00 97.88 622 SER A C 1
ATOM 4809 O O . SER A 1 622 ? 19.088 -11.650 -6.507 1.00 97.88 622 SER A O 1
ATOM 4811 N N . TYR A 1 623 ? 19.365 -9.507 -7.103 1.00 98.50 623 TYR A N 1
ATOM 4812 C CA . TYR A 1 623 ? 19.063 -8.987 -5.765 1.00 98.50 623 TYR A CA 1
ATOM 4813 C C . TYR A 1 623 ? 17.608 -9.248 -5.352 1.00 98.50 623 TYR A C 1
ATOM 4815 O O . TYR A 1 623 ? 17.360 -9.587 -4.197 1.00 98.50 623 TYR A O 1
ATOM 4823 N N . ALA A 1 624 ? 16.645 -9.161 -6.278 1.00 97.94 624 ALA A N 1
ATOM 4824 C CA . ALA A 1 624 ? 15.242 -9.464 -5.984 1.00 97.94 624 ALA A CA 1
ATOM 4825 C C . ALA A 1 624 ? 15.034 -10.930 -5.563 1.00 97.94 624 ALA A C 1
ATOM 4827 O O . ALA A 1 624 ? 14.285 -11.191 -4.627 1.00 97.94 624 ALA A O 1
ATOM 4828 N N . VAL A 1 625 ? 15.729 -11.880 -6.205 1.00 96.69 625 VAL A N 1
ATOM 4829 C CA . VAL A 1 625 ? 15.713 -13.309 -5.827 1.00 96.69 625 VAL A CA 1
ATOM 4830 C C . VAL A 1 625 ? 16.168 -13.493 -4.376 1.00 96.69 625 VAL A C 1
ATOM 4832 O O . VAL A 1 625 ? 15.503 -14.186 -3.605 1.00 96.69 625 VAL A O 1
ATOM 4835 N N . ILE A 1 626 ? 17.269 -12.836 -3.990 1.00 96.81 626 ILE A N 1
ATOM 4836 C CA . ILE A 1 626 ? 17.812 -12.896 -2.624 1.00 96.81 626 ILE A CA 1
ATOM 4837 C C . ILE A 1 626 ? 16.855 -12.217 -1.638 1.00 96.81 626 ILE A C 1
ATOM 4839 O O . ILE A 1 626 ? 16.540 -12.794 -0.603 1.00 96.81 626 ILE A O 1
ATOM 4843 N N . ALA A 1 627 ? 16.338 -11.030 -1.967 1.00 96.81 627 ALA A N 1
ATOM 4844 C CA . ALA A 1 627 ? 15.387 -10.298 -1.130 1.00 96.81 627 ALA A CA 1
ATOM 4845 C C . ALA A 1 627 ? 14.076 -11.074 -0.909 1.00 96.81 627 ALA A C 1
ATOM 4847 O O . ALA A 1 627 ? 13.493 -11.014 0.174 1.00 96.81 627 ALA A O 1
ATOM 4848 N N . ALA A 1 628 ? 13.623 -11.834 -1.906 1.00 94.44 628 ALA A N 1
ATOM 4849 C CA . ALA A 1 628 ? 12.478 -12.729 -1.791 1.00 94.44 628 ALA A CA 1
ATOM 4850 C C . ALA A 1 628 ? 12.792 -13.998 -0.965 1.00 94.44 628 ALA A C 1
ATOM 4852 O O . ALA A 1 628 ? 11.879 -14.610 -0.408 1.00 94.44 628 ALA A O 1
ATOM 4853 N N . GLY A 1 629 ? 14.072 -14.354 -0.801 1.00 92.81 629 GLY A N 1
ATOM 4854 C CA . GLY A 1 629 ? 14.534 -15.584 -0.145 1.00 92.81 629 GLY A CA 1
ATOM 4855 C C . GLY A 1 629 ? 14.179 -16.836 -0.938 1.00 92.81 629 GLY A C 1
ATOM 4856 O O . GLY A 1 629 ? 13.754 -17.840 -0.366 1.00 92.81 629 GLY A O 1
ATOM 4857 N N . LEU A 1 630 ? 14.293 -16.742 -2.262 1.00 91.25 630 LEU A N 1
ATOM 4858 C CA . LEU A 1 630 ? 14.020 -17.846 -3.171 1.00 91.25 630 LEU A CA 1
ATOM 4859 C C . LEU A 1 630 ? 15.236 -18.770 -3.286 1.00 91.25 630 LEU A C 1
ATOM 4861 O O . LEU A 1 630 ? 16.385 -18.327 -3.270 1.00 91.25 630 LEU A O 1
ATOM 4865 N N . ASP A 1 631 ? 14.973 -20.069 -3.425 1.00 84.69 631 ASP A N 1
ATOM 4866 C CA . ASP A 1 631 ? 16.010 -21.063 -3.701 1.00 84.69 631 ASP A CA 1
ATOM 4867 C C . ASP A 1 631 ? 16.485 -21.004 -5.165 1.00 84.69 631 ASP A C 1
ATOM 4869 O O . ASP A 1 631 ? 15.952 -20.264 -5.987 1.00 84.69 631 ASP A O 1
ATOM 4873 N N . LYS A 1 632 ? 17.499 -21.803 -5.521 1.00 78.19 632 LYS A N 1
ATOM 4874 C CA . LYS A 1 632 ? 18.063 -21.833 -6.884 1.00 78.19 632 LYS A CA 1
ATOM 4875 C C . LYS A 1 632 ? 17.105 -22.390 -7.948 1.00 78.19 632 LYS A C 1
ATOM 4877 O O . LYS A 1 632 ? 17.351 -22.179 -9.133 1.00 78.19 632 LYS A O 1
ATOM 4882 N N . ASN A 1 633 ? 16.034 -23.072 -7.547 1.00 79.94 633 ASN A N 1
ATOM 4883 C CA . ASN A 1 633 ? 15.112 -23.782 -8.431 1.00 79.94 633 ASN A CA 1
ATOM 4884 C C . ASN A 1 633 ? 13.777 -23.042 -8.611 1.00 79.94 633 ASN A C 1
ATOM 4886 O O . ASN A 1 633 ? 12.867 -23.582 -9.237 1.00 79.94 633 ASN A O 1
ATOM 4890 N N . TYR A 1 634 ? 13.652 -21.802 -8.126 1.00 81.69 634 TYR A N 1
ATOM 4891 C CA . TYR A 1 634 ? 12.408 -21.021 -8.188 1.00 81.69 634 TYR A CA 1
ATOM 4892 C C . TYR A 1 634 ? 11.805 -20.882 -9.598 1.00 81.69 634 TYR A C 1
ATOM 4894 O O . TYR A 1 634 ? 10.594 -20.727 -9.736 1.00 81.69 634 TYR A O 1
ATOM 4902 N N . THR A 1 635 ? 12.622 -20.966 -10.652 1.00 79.75 635 THR A N 1
ATOM 4903 C CA . THR A 1 635 ? 12.180 -20.915 -12.057 1.00 79.75 635 THR A CA 1
ATOM 4904 C C . THR A 1 635 ? 11.645 -22.245 -12.592 1.00 79.75 635 THR A C 1
ATOM 4906 O O . THR A 1 635 ? 11.014 -22.260 -13.646 1.00 79.75 635 THR A O 1
ATOM 4909 N N . GLN A 1 636 ? 11.887 -23.354 -11.891 1.00 76.69 636 GLN A N 1
ATOM 4910 C CA . GLN A 1 636 ? 11.518 -24.717 -12.290 1.00 76.69 636 GLN A CA 1
ATOM 4911 C C . GLN A 1 636 ? 10.364 -25.285 -11.453 1.00 76.69 636 GLN A C 1
ATOM 4913 O O . GLN A 1 636 ? 10.094 -26.483 -11.520 1.00 76.69 636 GLN A O 1
ATOM 4918 N N . ARG A 1 637 ? 9.685 -24.442 -10.661 1.00 68.75 637 ARG A N 1
ATOM 4919 C CA . ARG A 1 637 ? 8.614 -24.887 -9.769 1.00 68.75 637 ARG A CA 1
ATOM 4920 C C . ARG A 1 637 ? 7.495 -25.566 -10.561 1.00 68.75 637 ARG A C 1
ATOM 4922 O O . ARG A 1 637 ? 6.909 -24.979 -11.473 1.00 68.75 637 ARG A O 1
ATOM 4929 N N . ASN A 1 638 ? 7.164 -26.787 -10.167 1.00 71.06 638 ASN A N 1
ATOM 4930 C CA . ASN A 1 638 ? 6.056 -27.541 -10.714 1.00 71.06 638 ASN A CA 1
ATOM 4931 C C . ASN A 1 638 ? 4.833 -27.391 -9.804 1.00 71.06 638 ASN A C 1
ATOM 4933 O O . ASN A 1 638 ? 4.719 -28.043 -8.770 1.00 71.06 638 ASN A O 1
ATOM 4937 N N . TRP A 1 639 ? 3.871 -26.569 -10.227 1.00 68.19 639 TRP A N 1
ATOM 4938 C CA . TRP A 1 639 ? 2.637 -26.297 -9.477 1.00 68.19 639 TRP A CA 1
ATOM 4939 C C . TRP A 1 639 ? 1.769 -27.530 -9.181 1.00 68.19 639 TRP A C 1
ATOM 4941 O O . TRP A 1 639 ? 0.853 -27.433 -8.368 1.00 68.19 639 TRP A O 1
ATOM 4951 N N . SER A 1 640 ? 2.021 -28.668 -9.840 1.00 66.88 640 SER A N 1
ATOM 4952 C CA . SER A 1 640 ? 1.302 -29.922 -9.578 1.00 66.88 640 SER A CA 1
ATOM 4953 C C . SER A 1 640 ? 1.915 -30.771 -8.461 1.00 66.88 640 SER A C 1
ATOM 4955 O O . SER A 1 640 ? 1.192 -31.539 -7.831 1.00 66.88 640 SER A O 1
ATOM 4957 N N . THR A 1 641 ? 3.221 -30.642 -8.207 1.00 67.88 641 THR A N 1
ATOM 4958 C CA . THR A 1 641 ? 3.961 -31.482 -7.248 1.00 67.88 641 THR A CA 1
ATOM 4959 C C . THR A 1 641 ? 4.531 -30.701 -6.074 1.00 67.88 641 THR A C 1
ATOM 4961 O O . THR A 1 641 ? 4.724 -31.270 -5.001 1.00 67.88 641 THR A O 1
ATOM 4964 N N . ASP A 1 642 ? 4.803 -29.415 -6.267 1.00 71.50 642 ASP A N 1
ATOM 4965 C CA . ASP A 1 642 ? 5.479 -28.590 -5.279 1.00 71.50 642 ASP A CA 1
ATOM 4966 C C . ASP A 1 642 ? 4.468 -27.970 -4.311 1.00 71.50 642 ASP A C 1
ATOM 4968 O O . ASP A 1 642 ? 3.305 -27.729 -4.647 1.00 71.50 642 ASP A O 1
ATOM 4972 N N . SER A 1 643 ? 4.923 -27.696 -3.087 1.00 70.31 643 SER A N 1
ATOM 4973 C CA . SER A 1 643 ? 4.119 -27.039 -2.057 1.00 70.31 643 SER A CA 1
ATOM 4974 C C . SER A 1 643 ? 3.481 -25.750 -2.577 1.00 70.31 643 SER A C 1
ATOM 4976 O O . SER A 1 643 ? 4.098 -24.991 -3.329 1.00 70.31 643 SER A O 1
ATOM 4978 N N . SER A 1 644 ? 2.256 -25.470 -2.119 1.00 69.06 644 SER A N 1
ATOM 4979 C CA . SER A 1 644 ? 1.549 -24.235 -2.462 1.00 69.06 644 SER A CA 1
ATOM 4980 C C . SER A 1 644 ? 2.425 -23.004 -2.189 1.00 69.06 644 SER A C 1
ATOM 4982 O O . SER A 1 644 ? 3.111 -22.982 -1.159 1.00 69.06 644 SER A O 1
ATOM 4984 N N . PRO A 1 645 ? 2.371 -21.969 -3.049 1.00 77.94 645 PRO A N 1
ATOM 4985 C CA . PRO A 1 645 ? 3.192 -20.777 -2.876 1.00 77.94 645 PRO A CA 1
ATOM 4986 C C . PRO A 1 645 ? 2.908 -20.136 -1.519 1.00 77.94 645 PRO A C 1
ATOM 4988 O O . PRO A 1 645 ? 1.749 -20.059 -1.094 1.00 77.94 645 PRO A O 1
ATOM 4991 N N . LYS A 1 646 ? 3.961 -19.677 -0.834 1.00 85.62 646 LYS A N 1
ATOM 4992 C CA . LYS A 1 646 ? 3.794 -19.000 0.454 1.00 85.62 646 LYS A CA 1
ATOM 4993 C C . LYS A 1 646 ? 3.060 -17.687 0.214 1.00 85.62 646 LYS A C 1
ATOM 4995 O O . LYS A 1 646 ? 3.211 -17.068 -0.835 1.00 85.62 646 LYS A O 1
ATOM 5000 N N . ALA A 1 647 ? 2.258 -17.257 1.180 1.00 89.38 647 ALA A N 1
ATOM 5001 C CA . ALA A 1 647 ? 1.621 -15.949 1.151 1.00 89.38 647 ALA A CA 1
ATOM 5002 C C . ALA A 1 647 ? 2.140 -15.110 2.316 1.00 89.38 647 ALA A C 1
ATOM 5004 O O . ALA A 1 647 ? 2.296 -15.626 3.423 1.00 89.38 647 ALA A O 1
ATOM 5005 N N . TYR A 1 648 ? 2.404 -13.831 2.073 1.00 91.19 648 TYR A N 1
ATOM 5006 C CA . TYR A 1 648 ? 2.751 -12.882 3.126 1.00 91.19 648 TYR A CA 1
ATOM 5007 C C . TYR A 1 648 ? 2.391 -11.450 2.725 1.00 91.19 648 TYR A C 1
ATOM 5009 O O . TYR A 1 648 ? 2.172 -11.145 1.550 1.00 91.19 648 TYR A O 1
ATOM 5017 N N . PHE A 1 649 ? 2.293 -10.586 3.733 1.00 94.19 649 PHE A N 1
ATOM 5018 C CA . PHE A 1 649 ? 1.917 -9.183 3.604 1.00 94.19 649 PHE A CA 1
ATOM 5019 C C . PHE A 1 649 ? 2.817 -8.320 4.484 1.00 94.19 649 PHE A C 1
ATOM 5021 O O . PHE A 1 649 ? 2.888 -8.540 5.691 1.00 94.19 649 PHE A O 1
ATOM 5028 N N . HIS A 1 650 ? 3.467 -7.321 3.896 1.00 93.94 650 HIS A N 1
ATOM 5029 C CA . HIS A 1 650 ? 4.197 -6.288 4.628 1.00 93.94 650 HIS A CA 1
ATOM 5030 C C . HIS A 1 650 ? 3.918 -4.918 4.025 1.00 93.94 650 HIS A C 1
ATOM 5032 O O . HIS A 1 650 ? 3.504 -4.817 2.877 1.00 93.94 650 HIS A O 1
ATOM 5038 N N . VAL A 1 651 ? 4.167 -3.855 4.788 1.00 91.88 651 VAL A N 1
ATOM 5039 C CA . VAL A 1 651 ? 3.960 -2.466 4.336 1.00 91.88 651 VAL A CA 1
ATOM 5040 C C . VAL A 1 651 ? 5.253 -1.698 4.086 1.00 91.88 651 VAL A C 1
ATOM 5042 O O . VAL A 1 651 ? 5.204 -0.529 3.709 1.00 91.88 651 VAL A O 1
ATOM 5045 N N . ASP A 1 652 ? 6.410 -2.332 4.280 1.00 91.56 652 ASP A N 1
ATOM 5046 C CA . ASP A 1 652 ? 7.698 -1.741 3.906 1.00 91.56 652 ASP A CA 1
ATOM 5047 C C . ASP A 1 652 ? 7.888 -1.696 2.376 1.00 91.56 652 ASP A C 1
ATOM 5049 O O . ASP A 1 652 ? 7.105 -2.290 1.631 1.00 91.56 652 ASP A O 1
ATOM 5053 N N . LEU A 1 653 ? 8.923 -0.989 1.911 1.00 92.12 653 LEU A N 1
ATOM 5054 C CA . LEU A 1 653 ? 9.384 -1.038 0.526 1.00 92.12 653 LEU A CA 1
ATOM 5055 C C . LEU A 1 653 ? 9.648 -2.490 0.106 1.00 92.12 653 LEU A C 1
ATOM 5057 O O . LEU A 1 653 ? 10.079 -3.319 0.907 1.00 92.12 653 LEU A O 1
ATOM 5061 N N . GLY A 1 654 ? 9.397 -2.782 -1.163 1.00 94.38 654 GLY A N 1
ATOM 5062 C CA . GLY A 1 654 ? 9.588 -4.105 -1.734 1.00 94.38 654 GLY A CA 1
ATOM 5063 C C . GLY A 1 654 ? 10.098 -4.030 -3.170 1.00 94.38 654 GLY A C 1
ATOM 5064 O O . GLY A 1 654 ? 10.282 -2.949 -3.736 1.00 94.38 654 GLY A O 1
ATOM 5065 N N . PHE A 1 655 ? 10.358 -5.193 -3.756 1.00 96.06 655 PHE A N 1
ATOM 5066 C CA . PHE A 1 655 ? 10.979 -5.315 -5.073 1.00 96.06 655 PHE A CA 1
ATOM 5067 C C . PHE A 1 655 ? 9.965 -5.288 -6.226 1.00 96.06 655 PHE A C 1
ATOM 5069 O O . PHE A 1 655 ? 10.353 -5.047 -7.370 1.00 96.06 655 PHE A O 1
ATOM 5076 N N . THR A 1 656 ? 8.670 -5.494 -5.962 1.00 96.06 656 THR A N 1
ATOM 5077 C CA . THR A 1 656 ? 7.630 -5.642 -6.994 1.00 96.06 656 THR A CA 1
ATOM 5078 C C . THR A 1 656 ? 7.543 -4.416 -7.910 1.00 96.06 656 THR A C 1
ATOM 5080 O O . THR A 1 656 ? 7.490 -4.564 -9.132 1.00 96.06 656 THR A O 1
ATOM 5083 N N . SER A 1 657 ? 7.597 -3.199 -7.361 1.00 93.69 657 SER A N 1
ATOM 5084 C CA . SER A 1 657 ? 7.535 -1.960 -8.156 1.00 93.69 657 SER A CA 1
ATOM 5085 C C . SER A 1 657 ? 8.725 -1.812 -9.114 1.00 93.69 657 SER A C 1
ATOM 5087 O O . SER A 1 657 ? 8.562 -1.401 -10.267 1.00 93.69 657 SER A O 1
ATOM 5089 N N . VAL A 1 658 ? 9.918 -2.200 -8.658 1.00 96.56 658 VAL A N 1
ATOM 5090 C CA . VAL A 1 658 ? 11.158 -2.177 -9.439 1.00 96.56 658 VAL A CA 1
ATOM 5091 C C . VAL A 1 658 ? 11.108 -3.225 -10.548 1.00 96.56 658 VAL A C 1
ATOM 5093 O O . VAL A 1 658 ? 11.391 -2.895 -11.700 1.00 96.56 658 VAL A O 1
ATOM 5096 N N . LEU A 1 659 ? 10.675 -4.451 -10.240 1.00 97.62 659 LEU A N 1
ATOM 5097 C CA . LEU A 1 659 ? 10.571 -5.533 -11.223 1.00 97.62 659 LEU A CA 1
ATOM 5098 C C . LEU A 1 659 ? 9.567 -5.217 -12.336 1.00 97.62 659 LEU A C 1
ATOM 5100 O O . LEU A 1 659 ? 9.892 -5.413 -13.506 1.00 97.62 659 LEU A O 1
ATOM 5104 N N . VAL A 1 660 ? 8.400 -4.644 -12.017 1.00 95.06 660 VAL A N 1
ATOM 5105 C CA . VAL A 1 660 ? 7.450 -4.161 -13.041 1.00 95.06 660 VAL A CA 1
ATOM 5106 C C . VAL A 1 660 ? 8.118 -3.140 -13.960 1.00 95.06 660 VAL A C 1
ATOM 5108 O O . VAL A 1 660 ? 7.960 -3.192 -15.180 1.00 95.06 660 VAL A O 1
ATOM 5111 N N . SER A 1 661 ? 8.894 -2.219 -13.384 1.00 92.69 661 SER A N 1
ATOM 5112 C CA . SER A 1 661 ? 9.593 -1.192 -14.152 1.00 92.69 661 SER A CA 1
ATOM 5113 C C . SER A 1 661 ? 10.680 -1.772 -15.061 1.00 92.69 661 SER A C 1
ATOM 5115 O O . SER A 1 661 ? 10.837 -1.310 -16.190 1.00 92.69 661 SER A O 1
ATOM 5117 N N . ILE A 1 662 ? 11.392 -2.805 -14.603 1.00 95.44 662 ILE A N 1
ATOM 5118 C CA . ILE A 1 662 ? 12.370 -3.546 -15.408 1.00 95.44 662 ILE A CA 1
ATOM 5119 C C . ILE A 1 662 ? 11.672 -4.269 -16.553 1.00 95.44 662 ILE A C 1
ATOM 5121 O O . ILE A 1 662 ? 12.094 -4.119 -17.695 1.00 95.44 662 ILE A O 1
ATOM 5125 N N . ILE A 1 663 ? 10.581 -4.991 -16.282 1.00 95.94 663 ILE A N 1
ATOM 5126 C CA . ILE A 1 663 ? 9.852 -5.747 -17.310 1.00 95.94 663 ILE A CA 1
ATOM 5127 C C . ILE A 1 663 ? 9.319 -4.821 -18.409 1.00 95.94 663 ILE A C 1
ATOM 5129 O O . ILE A 1 663 ? 9.368 -5.170 -19.584 1.00 95.94 663 ILE A O 1
ATOM 5133 N N . ALA A 1 664 ? 8.865 -3.620 -18.043 1.00 92.19 664 ALA A N 1
ATOM 5134 C CA . ALA A 1 664 ? 8.390 -2.630 -19.003 1.00 92.19 664 ALA A CA 1
ATOM 5135 C C . ALA A 1 664 ? 9.512 -1.984 -19.845 1.00 92.19 664 ALA A C 1
ATOM 5137 O O . ALA A 1 664 ? 9.233 -1.454 -20.921 1.00 92.19 664 ALA A O 1
ATOM 5138 N N . ARG A 1 665 ? 10.770 -1.980 -19.375 1.00 91.75 665 ARG A N 1
ATOM 5139 C CA . ARG A 1 665 ? 11.894 -1.259 -20.011 1.00 91.75 665 ARG A CA 1
ATOM 5140 C C . ARG A 1 665 ? 12.891 -2.170 -20.717 1.00 91.75 665 ARG A C 1
ATOM 5142 O O . ARG A 1 665 ? 13.281 -1.852 -21.839 1.00 91.75 665 ARG A O 1
ATOM 5149 N N . CYS A 1 666 ? 13.275 -3.273 -20.089 1.00 94.19 666 CYS A N 1
ATOM 5150 C CA . CYS A 1 666 ? 14.186 -4.264 -20.644 1.00 94.19 666 CYS A CA 1
ATOM 5151 C C . CYS A 1 666 ? 13.500 -5.031 -21.780 1.00 94.19 666 CYS A C 1
ATOM 5153 O O . CYS A 1 666 ? 12.357 -5.451 -21.630 1.00 94.19 666 CYS A O 1
ATOM 5155 N N . ARG A 1 667 ? 14.179 -5.232 -22.914 1.00 94.06 667 ARG A N 1
ATOM 5156 C CA . ARG A 1 667 ? 13.664 -6.072 -24.012 1.00 94.06 667 ARG A CA 1
ATOM 5157 C C . ARG A 1 667 ? 14.154 -7.508 -23.950 1.00 94.06 667 ARG A C 1
ATOM 5159 O O . ARG A 1 667 ? 13.591 -8.358 -24.640 1.00 94.06 667 ARG A O 1
ATOM 5166 N N . ASP A 1 668 ? 15.163 -7.787 -23.130 1.00 95.94 668 ASP A N 1
ATOM 5167 C CA . ASP A 1 668 ? 15.747 -9.116 -23.068 1.00 95.94 668 ASP A CA 1
ATOM 5168 C C . ASP A 1 668 ? 14.696 -10.142 -22.594 1.00 95.94 668 ASP A C 1
ATOM 5170 O O . ASP A 1 668 ? 14.056 -9.959 -21.547 1.00 95.94 668 ASP A O 1
ATOM 5174 N N . PRO A 1 669 ? 14.448 -11.207 -23.376 1.00 95.19 669 PRO A N 1
ATOM 5175 C CA . PRO A 1 669 ? 13.430 -12.198 -23.056 1.00 95.19 669 PRO A CA 1
ATOM 5176 C C . PRO A 1 669 ? 13.728 -12.996 -21.781 1.00 95.19 669 PRO A C 1
ATOM 5178 O O . PRO A 1 669 ? 12.781 -13.461 -21.142 1.00 95.19 669 PRO A O 1
ATOM 5181 N N . PHE A 1 670 ? 14.993 -13.180 -21.403 1.00 95.38 670 PHE A N 1
ATOM 5182 C CA . PHE A 1 670 ? 15.387 -14.004 -20.260 1.00 95.38 670 PHE A CA 1
ATOM 5183 C C . PHE A 1 670 ? 15.301 -13.219 -18.954 1.00 95.38 670 PHE A C 1
ATOM 5185 O O . PHE A 1 670 ? 14.682 -13.697 -18.000 1.00 95.38 670 PHE A O 1
ATOM 5192 N N . VAL A 1 671 ? 15.823 -11.990 -18.930 1.00 96.69 671 VAL A N 1
ATOM 5193 C CA . VAL A 1 671 ? 15.732 -11.089 -17.768 1.00 96.69 671 VAL A CA 1
ATOM 5194 C C . VAL A 1 671 ? 14.268 -10.841 -17.403 1.00 96.69 671 VAL A C 1
ATOM 5196 O O . VAL A 1 671 ? 13.888 -10.958 -16.236 1.00 96.69 671 VAL A O 1
ATOM 5199 N N . ARG A 1 672 ? 13.407 -10.578 -18.398 1.00 96.38 672 ARG A N 1
ATOM 5200 C CA . ARG A 1 672 ? 11.968 -10.368 -18.166 1.00 96.38 672 ARG A CA 1
ATOM 5201 C C . ARG A 1 672 ? 11.274 -11.601 -17.592 1.00 96.38 672 ARG A C 1
ATOM 5203 O O . ARG A 1 672 ? 10.554 -11.479 -16.603 1.00 96.38 672 ARG A O 1
ATOM 5210 N N . ARG A 1 673 ? 11.516 -12.792 -18.156 1.00 95.25 673 ARG A N 1
ATOM 5211 C CA . ARG A 1 673 ? 10.946 -14.055 -17.643 1.00 95.25 673 ARG A CA 1
ATOM 5212 C C . ARG A 1 673 ? 11.415 -14.348 -16.219 1.00 95.25 673 ARG A C 1
ATOM 5214 O O . ARG A 1 673 ? 10.597 -14.748 -15.397 1.00 95.25 673 ARG A O 1
ATOM 5221 N N . ARG A 1 674 ? 12.692 -14.098 -15.901 1.00 95.75 674 ARG A N 1
ATOM 5222 C CA . ARG A 1 674 ? 13.222 -14.220 -14.533 1.00 95.75 674 ARG A CA 1
ATOM 5223 C C . ARG A 1 674 ? 12.531 -13.259 -13.567 1.00 95.75 674 ARG A C 1
ATOM 5225 O O . ARG A 1 674 ? 12.088 -13.696 -12.511 1.00 95.75 674 ARG A O 1
ATOM 5232 N N . ALA A 1 675 ? 12.394 -11.983 -13.930 1.00 97.00 675 ALA A N 1
ATOM 5233 C CA . ALA A 1 675 ? 11.703 -10.991 -13.106 1.00 97.00 675 ALA A CA 1
ATOM 5234 C C . ALA A 1 675 ? 10.243 -11.395 -12.827 1.00 97.00 675 ALA A C 1
ATOM 5236 O O . ALA A 1 675 ? 9.799 -11.359 -11.680 1.00 97.00 675 ALA A O 1
ATOM 5237 N N . ILE A 1 676 ? 9.520 -11.855 -13.855 1.00 95.88 676 ILE A N 1
ATOM 5238 C CA . ILE A 1 676 ? 8.150 -12.373 -13.716 1.00 95.88 676 ILE A CA 1
ATOM 5239 C C . ILE A 1 676 ? 8.125 -13.602 -12.797 1.00 95.88 676 ILE A C 1
ATOM 5241 O O . ILE A 1 676 ? 7.267 -13.687 -11.921 1.00 95.88 676 ILE A O 1
ATOM 5245 N N . ALA A 1 677 ? 9.073 -14.531 -12.954 1.00 93.75 677 ALA A N 1
ATOM 5246 C CA . ALA A 1 677 ? 9.161 -15.725 -12.116 1.00 93.75 677 ALA A CA 1
ATOM 5247 C C . ALA A 1 677 ? 9.374 -15.381 -10.634 1.00 93.75 677 ALA A C 1
ATOM 5249 O O . ALA A 1 677 ? 8.730 -15.992 -9.788 1.00 93.75 677 ALA A O 1
ATOM 5250 N N . VAL A 1 678 ? 10.196 -14.372 -10.310 1.00 95.00 678 VAL A N 1
ATOM 5251 C CA . VAL A 1 678 ? 10.355 -13.888 -8.924 1.00 95.00 678 VAL A CA 1
ATOM 5252 C C . VAL A 1 678 ? 9.022 -13.391 -8.359 1.00 95.00 678 VAL A C 1
ATOM 5254 O O . VAL A 1 678 ? 8.635 -13.787 -7.263 1.00 95.00 678 VAL A O 1
ATOM 5257 N N . MET A 1 679 ? 8.279 -12.575 -9.114 1.00 94.44 679 MET A N 1
ATOM 5258 C CA . MET A 1 679 ? 6.995 -12.016 -8.662 1.00 94.44 679 MET A CA 1
ATOM 5259 C C . MET A 1 679 ? 5.872 -13.060 -8.540 1.00 94.44 679 MET A C 1
ATOM 5261 O O . MET A 1 679 ? 4.902 -12.841 -7.814 1.00 94.44 679 MET A O 1
ATOM 5265 N N . LEU A 1 680 ? 5.968 -14.169 -9.281 1.00 91.44 680 LEU A N 1
ATOM 5266 C CA . LEU A 1 680 ? 5.008 -15.277 -9.249 1.00 91.44 680 LEU A CA 1
ATOM 5267 C C . LEU A 1 680 ? 5.415 -16.407 -8.297 1.00 91.44 680 LEU A C 1
ATOM 5269 O O . LEU A 1 680 ? 4.610 -17.312 -8.071 1.00 91.44 680 LEU A O 1
ATOM 5273 N N . ALA A 1 681 ? 6.634 -16.374 -7.751 1.00 89.62 681 ALA A N 1
ATOM 5274 C CA . ALA A 1 681 ? 7.138 -17.431 -6.888 1.00 89.62 681 ALA A CA 1
ATOM 5275 C C . ALA A 1 681 ? 6.299 -17.553 -5.612 1.00 89.62 681 ALA A C 1
ATOM 5277 O O . ALA A 1 681 ? 5.885 -18.650 -5.266 1.00 89.62 681 ALA A O 1
ATOM 5278 N N . ASP A 1 682 ? 5.974 -16.446 -4.952 1.00 89.19 682 ASP A N 1
ATOM 5279 C CA . ASP A 1 682 ? 5.119 -16.432 -3.765 1.00 89.19 682 ASP A CA 1
ATOM 5280 C C . ASP A 1 682 ? 3.986 -15.402 -3.914 1.00 89.19 682 ASP A C 1
ATOM 5282 O O . ASP A 1 682 ? 4.039 -14.469 -4.717 1.00 89.19 682 ASP A O 1
ATOM 5286 N N . ARG A 1 683 ? 2.913 -15.575 -3.139 1.00 89.62 683 ARG A N 1
ATOM 5287 C CA . ARG A 1 683 ? 1.763 -14.663 -3.093 1.00 89.62 683 ARG A CA 1
ATOM 5288 C C . ARG A 1 683 ? 2.044 -13.491 -2.157 1.00 89.62 683 ARG A C 1
ATOM 5290 O O . ARG A 1 683 ? 1.610 -13.472 -1.000 1.00 89.62 683 ARG A O 1
ATOM 5297 N N . VAL A 1 684 ? 2.743 -12.492 -2.674 1.00 91.12 684 VAL A N 1
ATOM 5298 C CA . VAL A 1 684 ? 3.186 -11.341 -1.883 1.00 91.12 684 VAL A CA 1
ATOM 5299 C C . VAL A 1 684 ? 2.272 -10.131 -2.062 1.00 91.12 684 VAL A C 1
ATOM 5301 O O . VAL A 1 684 ? 1.940 -9.754 -3.187 1.00 91.12 684 VAL A O 1
ATOM 5304 N N . GLN A 1 685 ? 1.904 -9.498 -0.948 1.00 93.44 685 GLN A N 1
ATOM 5305 C CA . GLN A 1 685 ? 1.364 -8.139 -0.922 1.00 93.44 685 GLN A CA 1
ATOM 5306 C C . GLN A 1 685 ? 2.415 -7.210 -0.288 1.00 93.44 685 GLN A C 1
ATOM 5308 O O . GLN A 1 685 ? 2.649 -7.259 0.918 1.00 93.44 685 GLN A O 1
ATOM 5313 N N . GLU A 1 686 ? 3.050 -6.374 -1.110 1.00 93.88 686 GLU A N 1
ATOM 5314 C CA . GLU A 1 686 ? 4.077 -5.396 -0.724 1.00 93.88 686 GLU A CA 1
ATOM 5315 C C . GLU A 1 686 ? 3.439 -4.006 -0.661 1.00 93.88 686 GLU A C 1
ATOM 5317 O O . GLU A 1 686 ? 3.421 -3.252 -1.638 1.00 93.88 686 GLU A O 1
ATOM 5322 N N . GLY A 1 687 ? 2.817 -3.705 0.476 1.00 92.44 687 GLY A N 1
ATOM 5323 C CA . GLY A 1 687 ? 2.023 -2.505 0.691 1.00 92.44 687 GLY A CA 1
ATOM 5324 C C . GLY A 1 687 ? 0.968 -2.348 -0.397 1.00 92.44 687 GLY A C 1
ATOM 5325 O O . GLY A 1 687 ? -0.016 -3.087 -0.419 1.00 92.44 687 GLY A O 1
ATOM 5326 N N . VAL A 1 688 ? 1.157 -1.380 -1.293 1.00 91.56 688 VAL A N 1
ATOM 5327 C CA . VAL A 1 688 ? 0.212 -1.087 -2.389 1.00 91.56 688 VAL A CA 1
ATOM 5328 C C . VAL A 1 688 ? 0.363 -2.025 -3.588 1.00 91.56 688 VAL A C 1
ATOM 5330 O O . VAL A 1 688 ? -0.543 -2.111 -4.415 1.00 91.56 688 VAL A O 1
ATOM 5333 N N . PHE A 1 689 ? 1.491 -2.727 -3.697 1.00 92.50 689 PHE A N 1
ATOM 5334 C CA . PHE A 1 689 ? 1.802 -3.598 -4.820 1.00 92.50 689 PHE A CA 1
ATOM 5335 C C . PHE A 1 689 ? 1.428 -5.046 -4.499 1.00 92.50 689 PHE A C 1
ATOM 5337 O O . PHE A 1 689 ? 2.002 -5.682 -3.620 1.00 92.50 689 PHE A O 1
ATOM 5344 N N . ASN A 1 690 ? 0.484 -5.601 -5.255 1.00 92.06 690 ASN A N 1
ATOM 5345 C CA . ASN A 1 690 ? 0.222 -7.036 -5.237 1.00 92.06 690 ASN A CA 1
ATOM 5346 C C . ASN A 1 690 ? 1.141 -7.730 -6.253 1.00 92.06 690 ASN A C 1
ATOM 5348 O O . ASN A 1 690 ? 1.023 -7.457 -7.451 1.00 92.06 690 ASN A O 1
ATOM 5352 N N . GLY A 1 691 ? 2.034 -8.614 -5.803 1.00 92.38 691 GLY A N 1
ATOM 5353 C CA . GLY A 1 691 ? 3.047 -9.258 -6.647 1.00 92.38 691 GLY A CA 1
ATOM 5354 C C . GLY A 1 691 ? 2.438 -10.028 -7.819 1.00 92.38 691 GLY A C 1
ATOM 5355 O O . GLY A 1 691 ? 2.789 -9.788 -8.974 1.00 92.38 691 GLY A O 1
ATOM 5356 N N . SER A 1 692 ? 1.437 -10.870 -7.552 1.00 89.81 692 SER A N 1
ATOM 5357 C CA . SER A 1 692 ? 0.796 -11.695 -8.583 1.00 89.81 692 SER A CA 1
ATOM 5358 C C . SER A 1 692 ? -0.010 -10.872 -9.595 1.00 89.81 692 SER A C 1
ATOM 5360 O O . SER A 1 692 ? 0.060 -11.129 -10.796 1.00 89.81 692 SER A O 1
ATOM 5362 N N . GLN A 1 693 ? -0.771 -9.867 -9.147 1.00 88.62 693 GLN A N 1
ATOM 5363 C CA . GLN A 1 693 ? -1.506 -8.979 -10.058 1.00 88.62 693 GLN A CA 1
ATOM 5364 C C . GLN A 1 693 ? -0.543 -8.133 -10.897 1.00 88.62 693 GLN A C 1
ATOM 5366 O O . GLN A 1 693 ? -0.706 -8.045 -12.113 1.00 88.62 693 GLN A O 1
ATOM 5371 N N . SER A 1 694 ? 0.496 -7.577 -10.272 1.00 92.31 694 SER A N 1
ATOM 5372 C CA . SER A 1 694 ? 1.525 -6.788 -10.955 1.00 92.31 694 SER A CA 1
ATOM 5373 C C . SER A 1 694 ? 2.268 -7.622 -11.999 1.00 92.31 694 SER A C 1
ATOM 5375 O O . SER A 1 694 ? 2.495 -7.154 -13.113 1.00 92.31 694 SER A O 1
ATOM 5377 N N . ALA A 1 695 ? 2.582 -8.882 -11.679 1.00 94.06 695 ALA A N 1
ATOM 5378 C CA . ALA A 1 695 ? 3.222 -9.814 -12.600 1.00 94.06 695 ALA A CA 1
ATOM 5379 C C . ALA A 1 695 ? 2.341 -10.118 -13.812 1.00 94.06 695 ALA A C 1
ATOM 5381 O O . ALA A 1 695 ? 2.853 -10.174 -14.921 1.00 94.06 695 ALA A O 1
ATOM 5382 N N . ARG A 1 696 ? 1.020 -10.260 -13.634 1.00 91.94 696 ARG A N 1
ATOM 5383 C CA . ARG A 1 696 ? 0.085 -10.452 -14.755 1.00 91.94 696 ARG A CA 1
ATOM 5384 C C . ARG A 1 696 ? 0.079 -9.251 -15.697 1.00 91.94 696 ARG A C 1
ATOM 5386 O O . ARG A 1 696 ? 0.181 -9.433 -16.905 1.00 91.94 696 ARG A O 1
ATOM 5393 N N . VAL A 1 697 ? 0.015 -8.033 -15.152 1.00 91.44 697 VAL A N 1
ATOM 5394 C CA . VAL A 1 697 ? 0.065 -6.804 -15.962 1.00 91.44 697 VAL A CA 1
ATOM 5395 C C . VAL A 1 697 ? 1.394 -6.700 -16.713 1.00 91.44 697 VAL A C 1
ATOM 5397 O O . VAL A 1 697 ? 1.397 -6.380 -17.900 1.00 91.44 697 VAL A O 1
ATOM 5400 N N . ALA A 1 698 ? 2.511 -6.998 -16.046 1.00 93.88 698 ALA A N 1
ATOM 5401 C CA . ALA A 1 698 ? 3.850 -6.933 -16.626 1.00 93.88 698 ALA A CA 1
ATOM 5402 C C . ALA A 1 698 ? 4.117 -8.051 -17.654 1.00 93.88 698 ALA A C 1
ATOM 5404 O O . ALA A 1 698 ? 4.674 -7.791 -18.718 1.00 93.88 698 ALA A O 1
ATOM 5405 N N . ALA A 1 699 ? 3.663 -9.279 -17.393 1.00 94.88 699 ALA A N 1
ATOM 5406 C CA . ALA A 1 699 ? 3.715 -10.385 -18.348 1.00 94.88 699 ALA A CA 1
ATOM 5407 C C . ALA A 1 699 ? 2.918 -10.051 -19.609 1.00 94.88 699 ALA A C 1
ATOM 5409 O O . ALA A 1 699 ? 3.384 -10.297 -20.718 1.00 94.88 699 ALA A O 1
ATOM 5410 N N . ARG A 1 700 ? 1.771 -9.382 -19.456 1.00 95.06 700 ARG A N 1
ATOM 5411 C CA . ARG A 1 700 ? 0.978 -8.941 -20.596 1.00 95.06 700 ARG A CA 1
ATOM 5412 C C . ARG A 1 700 ? 1.687 -7.905 -21.463 1.00 95.06 700 ARG A C 1
ATOM 5414 O O . ARG A 1 700 ? 1.586 -7.977 -22.685 1.00 95.06 700 ARG A O 1
ATOM 5421 N N . VAL A 1 701 ? 2.435 -6.974 -20.862 1.00 94.75 701 VAL A N 1
ATOM 5422 C CA . VAL A 1 701 ? 3.311 -6.058 -21.619 1.00 94.75 701 VAL A CA 1
ATOM 5423 C C . VAL A 1 701 ? 4.254 -6.868 -22.499 1.00 94.75 701 VAL A C 1
ATOM 5425 O O . VAL A 1 701 ? 4.296 -6.671 -23.709 1.00 94.75 701 VAL A O 1
ATOM 5428 N N . MET A 1 702 ? 4.954 -7.824 -21.895 1.00 95.44 702 MET A N 1
ATOM 5429 C CA . MET A 1 702 ? 5.911 -8.667 -22.592 1.00 95.44 702 MET A CA 1
ATOM 5430 C C . MET A 1 702 ? 5.259 -9.489 -23.718 1.00 95.44 702 MET A C 1
ATOM 5432 O O . MET A 1 702 ? 5.769 -9.475 -24.835 1.00 95.44 702 MET A O 1
ATOM 5436 N N . GLU A 1 703 ? 4.116 -10.134 -23.477 1.00 95.06 703 GLU A N 1
ATOM 5437 C CA . GLU A 1 703 ? 3.358 -10.874 -24.499 1.00 95.06 703 GLU A CA 1
ATOM 5438 C C . GLU A 1 703 ? 2.953 -9.989 -25.684 1.00 95.06 703 GLU A C 1
ATOM 5440 O O . GLU A 1 703 ? 3.069 -10.388 -26.843 1.00 95.06 703 GLU A O 1
ATOM 5445 N N . LEU A 1 704 ? 2.472 -8.775 -25.403 1.00 95.06 704 LEU A N 1
ATOM 5446 C CA . LEU A 1 704 ? 2.029 -7.829 -26.423 1.00 95.06 704 LEU A CA 1
ATOM 5447 C C . LEU A 1 704 ? 3.193 -7.312 -27.278 1.00 95.06 704 LEU A C 1
ATOM 5449 O O . LEU A 1 704 ? 2.995 -7.077 -28.475 1.00 95.06 704 LEU A O 1
ATOM 5453 N N . GLU A 1 705 ? 4.372 -7.123 -26.684 1.00 95.06 705 GLU A N 1
ATOM 5454 C CA . GLU A 1 705 ? 5.595 -6.730 -27.389 1.00 95.06 705 GLU A CA 1
ATOM 5455 C C . GLU A 1 705 ? 6.164 -7.888 -28.222 1.00 95.06 705 GLU A C 1
ATOM 5457 O O . GLU A 1 705 ? 6.442 -7.714 -29.411 1.00 95.06 705 GLU A O 1
ATOM 5462 N N . GLU A 1 706 ? 6.290 -9.083 -27.632 1.00 94.94 706 GLU A N 1
ATOM 5463 C CA . GLU A 1 706 ? 6.798 -10.278 -28.317 1.00 94.94 706 GLU A CA 1
ATOM 5464 C C . GLU A 1 706 ? 5.862 -10.696 -29.461 1.00 94.94 706 GLU A C 1
ATOM 5466 O O . GLU A 1 706 ? 6.326 -10.938 -30.573 1.00 94.94 706 GLU A O 1
ATOM 5471 N N . GLY A 1 707 ? 4.541 -10.665 -29.263 1.00 93.31 707 GLY A N 1
ATOM 5472 C CA . GLY A 1 707 ? 3.567 -10.973 -30.315 1.00 93.31 707 GLY A CA 1
ATOM 5473 C C . GLY A 1 707 ? 3.602 -9.986 -31.491 1.00 93.31 707 GLY A C 1
ATOM 5474 O O . GLY A 1 707 ? 3.401 -10.375 -32.641 1.00 93.31 707 GLY A O 1
ATOM 5475 N N . ARG A 1 708 ? 3.919 -8.708 -31.237 1.00 92.38 708 ARG A N 1
ATOM 5476 C CA . ARG A 1 708 ? 4.070 -7.673 -32.281 1.00 92.38 708 ARG A CA 1
ATOM 5477 C C . ARG A 1 708 ? 5.413 -7.717 -33.008 1.00 92.38 708 ARG A C 1
ATOM 5479 O O . ARG A 1 708 ? 5.552 -7.051 -34.041 1.00 92.38 708 ARG A O 1
ATOM 5486 N N . SER A 1 709 ? 6.382 -8.482 -32.504 1.00 91.00 709 SER A N 1
ATOM 5487 C CA . SER A 1 709 ? 7.669 -8.684 -33.178 1.00 91.00 709 SER A CA 1
ATOM 5488 C C . SER A 1 709 ? 7.515 -9.439 -34.506 1.00 91.00 709 SER A C 1
ATOM 5490 O O . SER A 1 709 ? 8.272 -9.190 -35.443 1.00 91.00 709 SER A O 1
ATOM 5492 N N . GLY A 1 710 ? 6.502 -10.312 -34.612 1.00 88.56 710 GLY A N 1
ATOM 5493 C CA . GLY A 1 710 ? 6.251 -11.146 -35.790 1.00 88.56 710 GLY A CA 1
ATOM 5494 C C . GLY A 1 710 ? 7.225 -12.318 -35.959 1.00 88.56 710 GLY A C 1
ATOM 5495 O O . GLY A 1 710 ? 7.213 -12.955 -37.009 1.00 88.56 710 GLY A O 1
ATOM 5496 N N . LYS A 1 711 ? 8.070 -12.601 -34.958 1.00 89.75 711 LYS A N 1
ATOM 5497 C CA . LYS A 1 711 ? 9.017 -13.724 -34.944 1.00 89.75 711 LYS A CA 1
ATOM 5498 C C . LYS A 1 711 ? 9.219 -14.262 -33.525 1.00 89.75 711 LYS A C 1
ATOM 5500 O O . LYS A 1 711 ? 8.760 -13.676 -32.552 1.00 89.75 711 LYS A O 1
ATOM 5505 N N . GLU A 1 712 ? 9.912 -15.389 -33.413 1.00 92.25 712 GLU A N 1
ATOM 5506 C CA . GLU A 1 712 ? 10.388 -15.890 -32.124 1.00 92.25 712 GLU A CA 1
ATOM 5507 C C . GLU A 1 712 ? 11.434 -14.919 -31.544 1.00 92.25 712 GLU A C 1
ATOM 5509 O O . GLU A 1 712 ? 12.413 -14.590 -32.216 1.00 92.25 712 GLU A O 1
ATOM 5514 N N . VAL A 1 713 ? 11.220 -14.449 -30.312 1.00 94.31 713 VAL A N 1
ATOM 5515 C CA . VAL A 1 713 ? 12.099 -13.483 -29.635 1.00 94.31 713 VAL A CA 1
ATOM 5516 C C . VAL A 1 713 ? 13.179 -14.226 -28.854 1.00 94.31 713 VAL A C 1
ATOM 5518 O O . VAL A 1 713 ? 12.882 -14.906 -27.874 1.00 94.31 713 VAL A O 1
ATOM 5521 N N . LYS A 1 714 ? 14.438 -14.075 -29.274 1.00 93.62 714 LYS A N 1
ATOM 5522 C CA . LYS A 1 714 ? 15.620 -14.689 -28.643 1.00 93.62 714 LYS A CA 1
ATOM 5523 C C . LYS A 1 714 ? 16.529 -13.663 -27.981 1.00 93.62 714 LYS A C 1
ATOM 5525 O O . LYS A 1 714 ? 17.283 -14.016 -27.083 1.00 93.62 714 LYS A O 1
ATOM 5530 N N . CYS A 1 715 ? 16.452 -12.405 -28.400 1.00 93.00 715 CYS A N 1
ATOM 5531 C CA . CYS A 1 715 ? 17.230 -11.309 -27.837 1.00 93.00 715 CYS A CA 1
ATOM 5532 C C . CYS A 1 715 ? 16.494 -9.968 -27.963 1.00 93.00 715 CYS A C 1
ATOM 5534 O O . CYS A 1 715 ? 15.485 -9.850 -28.661 1.00 93.00 715 CYS A O 1
ATOM 5536 N N . SER A 1 716 ? 17.020 -8.932 -27.307 1.00 91.88 716 SER A N 1
ATOM 5537 C CA . SER A 1 716 ? 16.425 -7.589 -27.274 1.00 91.88 716 SER A CA 1
ATOM 5538 C C . SER A 1 716 ? 16.158 -6.977 -28.657 1.00 91.88 716 SER A C 1
ATOM 5540 O O . SER A 1 716 ? 15.145 -6.301 -28.850 1.00 91.88 716 SER A O 1
ATOM 5542 N N . SER A 1 717 ? 17.024 -7.243 -29.644 1.00 91.06 717 SER A N 1
ATOM 5543 C CA . SER A 1 717 ? 16.902 -6.704 -31.007 1.00 91.06 717 SER A CA 1
ATOM 5544 C C . SER A 1 717 ? 15.774 -7.343 -31.823 1.00 91.06 717 SER A C 1
ATOM 5546 O O . SER A 1 717 ? 15.381 -6.804 -32.860 1.00 91.06 717 SER A O 1
ATOM 5548 N N . ASP A 1 718 ? 15.203 -8.458 -31.353 1.00 93.62 718 ASP A N 1
ATOM 5549 C CA . ASP A 1 718 ? 14.054 -9.083 -32.001 1.00 93.62 718 ASP A CA 1
ATOM 5550 C C . ASP A 1 718 ? 12.761 -8.289 -31.799 1.00 93.62 718 ASP A C 1
ATOM 5552 O O . ASP A 1 718 ? 11.848 -8.414 -32.615 1.00 93.62 718 ASP A O 1
ATOM 5556 N N . ILE A 1 719 ? 12.691 -7.441 -30.767 1.00 93.38 719 ILE A N 1
ATOM 5557 C CA . ILE A 1 719 ? 11.539 -6.581 -30.484 1.00 93.38 719 ILE A CA 1
ATOM 5558 C C . ILE A 1 719 ? 11.798 -5.193 -31.076 1.00 93.38 719 ILE A C 1
ATOM 5560 O O . ILE A 1 719 ? 12.562 -4.416 -30.496 1.00 93.38 719 ILE A O 1
ATOM 5564 N N . PRO A 1 720 ? 11.165 -4.829 -32.204 1.00 91.19 720 PRO A N 1
ATOM 5565 C CA . PRO A 1 720 ? 11.369 -3.521 -32.808 1.00 91.19 720 PRO A CA 1
ATOM 5566 C C . PRO A 1 720 ? 10.742 -2.415 -31.953 1.00 91.19 720 PRO A C 1
ATOM 5568 O O . PRO A 1 720 ? 9.781 -2.646 -31.220 1.00 91.19 720 PRO A O 1
ATOM 5571 N N . GLU A 1 721 ? 11.221 -1.183 -32.117 1.00 89.56 721 GLU A N 1
ATOM 5572 C CA . GLU A 1 721 ? 10.740 -0.017 -31.363 1.00 89.56 721 GLU A CA 1
ATOM 5573 C C . GLU A 1 721 ? 9.208 0.133 -31.404 1.00 89.56 721 GLU A C 1
ATOM 5575 O O . GLU A 1 721 ? 8.553 0.273 -30.375 1.00 89.56 721 GLU A O 1
ATOM 5580 N N . ARG A 1 722 ? 8.617 -0.017 -32.596 1.00 89.75 722 ARG A N 1
ATOM 5581 C CA . ARG A 1 722 ? 7.164 0.067 -32.834 1.00 89.75 722 ARG A CA 1
ATOM 5582 C C . ARG A 1 722 ? 6.326 -0.974 -32.082 1.00 89.75 722 ARG A C 1
ATOM 5584 O O . ARG A 1 722 ? 5.107 -0.840 -32.028 1.00 89.75 722 ARG A O 1
ATOM 5591 N N . ALA A 1 723 ? 6.944 -2.058 -31.609 1.00 92.06 723 ALA A N 1
ATOM 5592 C CA . ALA A 1 723 ? 6.260 -3.099 -30.849 1.00 92.06 723 ALA A CA 1
ATOM 5593 C C . ALA A 1 723 ? 6.167 -2.755 -29.357 1.00 92.06 723 ALA A C 1
ATOM 5595 O O . ALA A 1 723 ? 5.367 -3.381 -28.667 1.00 92.06 723 ALA A O 1
ATOM 5596 N N . ARG A 1 724 ? 6.943 -1.771 -28.874 1.00 92.69 724 ARG A N 1
ATOM 5597 C CA . ARG A 1 724 ? 7.037 -1.409 -27.457 1.00 92.69 724 ARG A CA 1
ATOM 5598 C C . ARG A 1 724 ? 5.748 -0.799 -26.924 1.00 92.69 724 ARG A C 1
ATOM 5600 O O . ARG A 1 724 ? 5.155 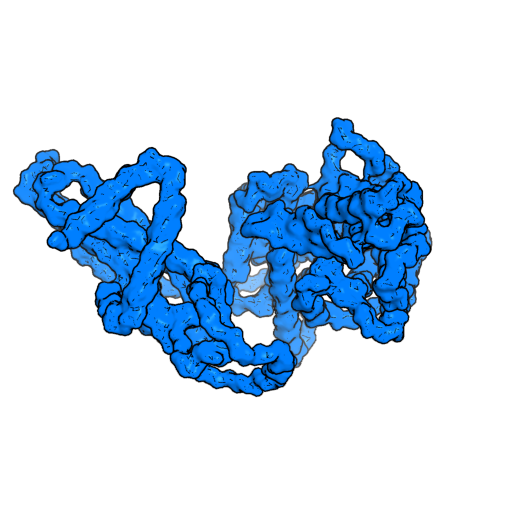0.087 -27.544 1.00 92.69 724 ARG A O 1
ATOM 5607 N N . VAL A 1 725 ? 5.353 -1.236 -25.731 1.00 92.44 725 VAL A N 1
ATOM 5608 C CA . VAL A 1 725 ? 4.263 -0.604 -24.982 1.00 92.44 725 VAL A CA 1
ATOM 5609 C C . VAL A 1 725 ? 4.775 0.718 -24.411 1.00 92.44 725 VAL A C 1
ATOM 5611 O O . VAL A 1 725 ? 5.779 0.766 -23.705 1.00 92.44 725 VAL A O 1
ATOM 5614 N N . ARG A 1 726 ? 4.076 1.815 -24.710 1.00 87.56 726 ARG A N 1
ATOM 5615 C CA . ARG A 1 726 ? 4.455 3.179 -24.306 1.00 87.56 726 ARG A CA 1
ATOM 5616 C C . ARG A 1 726 ? 3.797 3.618 -23.007 1.00 87.56 726 ARG A C 1
ATOM 5618 O O . ARG A 1 726 ? 4.397 4.349 -22.223 1.00 87.56 726 ARG A O 1
ATOM 5625 N N . THR A 1 727 ? 2.555 3.200 -22.784 1.00 88.19 727 THR A N 1
ATOM 5626 C CA . THR A 1 727 ? 1.787 3.570 -21.591 1.00 88.19 727 THR A CA 1
ATOM 5627 C C . THR A 1 727 ? 0.938 2.408 -21.118 1.00 88.19 727 THR A C 1
ATOM 5629 O O . THR A 1 727 ? 0.345 1.713 -21.938 1.00 88.19 727 THR A O 1
ATOM 5632 N N . ILE A 1 728 ? 0.798 2.265 -19.806 1.00 87.69 728 ILE A N 1
ATOM 5633 C CA . ILE A 1 728 ? -0.132 1.330 -19.178 1.00 87.69 728 ILE A CA 1
ATOM 5634 C C . ILE A 1 728 ? -1.080 2.180 -18.342 1.00 87.69 728 ILE A C 1
ATOM 5636 O O . ILE A 1 728 ? -0.626 2.970 -17.515 1.00 87.69 728 ILE A O 1
ATOM 5640 N N . ARG A 1 729 ? -2.385 2.072 -18.584 1.00 83.19 729 ARG A N 1
ATOM 5641 C CA . ARG A 1 729 ? -3.407 2.759 -17.788 1.00 83.19 729 ARG A CA 1
ATOM 5642 C C . ARG A 1 729 ? -4.353 1.731 -17.206 1.00 83.19 729 ARG A C 1
ATOM 5644 O O . ARG A 1 729 ? -4.928 0.938 -17.943 1.00 83.19 729 ARG A O 1
ATOM 5651 N N . VAL A 1 730 ? -4.518 1.767 -15.892 1.00 77.94 730 VAL A N 1
ATOM 5652 C CA . VAL A 1 730 ? -5.440 0.891 -15.173 1.00 77.94 730 VAL A CA 1
ATOM 5653 C C . VAL A 1 730 ? -6.656 1.720 -14.781 1.00 77.94 730 VAL A C 1
ATOM 5655 O O . VAL A 1 730 ? -6.538 2.703 -14.056 1.00 77.94 730 VAL A O 1
ATOM 5658 N N . HIS A 1 731 ? -7.824 1.340 -15.286 1.00 74.06 731 HIS A N 1
ATOM 5659 C CA . HIS A 1 731 ? -9.105 1.940 -14.945 1.00 74.06 731 HIS A CA 1
ATOM 5660 C C . HIS A 1 731 ? -9.905 0.943 -14.110 1.00 74.06 731 HIS A C 1
ATOM 5662 O O . HIS A 1 731 ? -10.335 -0.096 -14.608 1.00 74.06 731 HIS A O 1
ATOM 5668 N N . LEU A 1 732 ? -10.133 1.251 -12.839 1.00 64.38 732 LEU A N 1
ATOM 5669 C CA . LEU A 1 732 ? -11.007 0.444 -11.991 1.00 64.38 732 LEU A CA 1
ATOM 5670 C C . LEU A 1 732 ? -12.464 0.662 -12.439 1.00 64.38 732 LEU A C 1
ATOM 5672 O O . LEU A 1 732 ? -12.918 1.802 -12.543 1.00 64.38 732 LEU A O 1
ATOM 5676 N N . THR A 1 733 ? -13.194 -0.411 -12.764 1.00 53.41 733 THR A N 1
ATOM 5677 C CA . THR A 1 733 ? -14.572 -0.330 -13.285 1.00 53.41 733 THR A CA 1
ATOM 5678 C C . THR A 1 733 ? -15.558 -1.134 -12.431 1.00 53.41 733 THR A C 1
ATOM 5680 O O . THR A 1 733 ? -15.352 -2.315 -12.169 1.00 53.41 733 THR A O 1
ATOM 5683 N N . GLY A 1 734 ? -16.679 -0.508 -12.050 1.00 47.12 734 GLY A N 1
ATOM 5684 C CA . GLY A 1 734 ? -17.812 -1.155 -11.369 1.00 47.12 734 GLY A CA 1
ATOM 5685 C C . GLY A 1 734 ? -17.912 -0.865 -9.865 1.00 47.12 734 GLY A C 1
ATOM 5686 O O . GLY A 1 734 ? -16.922 -0.584 -9.205 1.00 47.12 734 GLY A O 1
ATOM 5687 N N . SER A 1 735 ? -19.129 -0.947 -9.313 1.00 41.38 735 SER A N 1
ATOM 5688 C CA . SER A 1 735 ? -19.438 -0.646 -7.901 1.00 41.38 735 SER A CA 1
ATOM 5689 C C . SER A 1 735 ? -18.863 -1.645 -6.885 1.00 41.38 735 SER A C 1
ATOM 5691 O O . SER A 1 735 ? -18.998 -1.421 -5.688 1.00 41.38 735 SER A O 1
ATOM 5693 N N . GLU A 1 736 ? -18.241 -2.735 -7.347 1.00 48.88 736 GLU A N 1
ATOM 5694 C CA . GLU A 1 736 ? -17.661 -3.793 -6.504 1.00 48.88 736 GLU A CA 1
ATOM 5695 C C . GLU A 1 736 ? -16.140 -3.982 -6.688 1.00 48.88 736 GLU A C 1
ATOM 5697 O O . GLU A 1 736 ? -15.590 -4.933 -6.146 1.00 48.88 736 GLU A O 1
ATOM 5702 N N . ASN A 1 737 ? 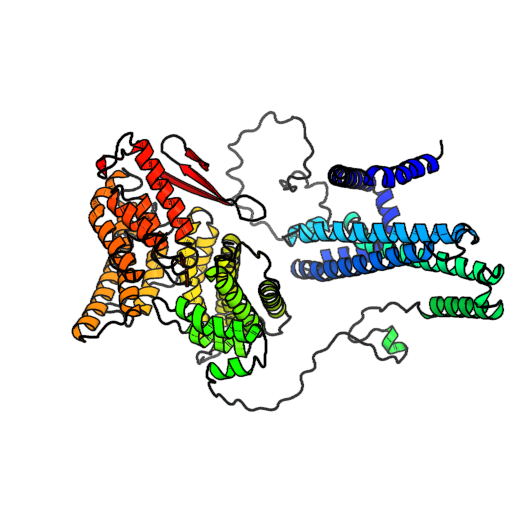-15.431 -3.118 -7.436 1.00 51.62 737 ASN A N 1
ATOM 5703 C CA . ASN A 1 737 ? -13.965 -3.191 -7.634 1.00 51.62 737 ASN A CA 1
ATOM 5704 C C . ASN A 1 737 ? -13.400 -4.541 -8.150 1.00 51.62 737 ASN A C 1
ATOM 5706 O O . ASN A 1 737 ? -12.198 -4.779 -8.067 1.00 51.62 737 ASN A O 1
ATOM 5710 N N . ARG A 1 738 ? -14.225 -5.436 -8.717 1.00 53.66 738 ARG A N 1
ATOM 5711 C CA . ARG A 1 738 ? -13.778 -6.775 -9.168 1.00 53.66 738 ARG A CA 1
ATOM 5712 C C . ARG A 1 738 ? -13.245 -6.837 -10.601 1.00 53.66 738 ARG A C 1
ATOM 5714 O O . ARG A 1 738 ? -12.659 -7.849 -10.968 1.00 53.66 738 ARG A O 1
ATOM 5721 N N . MET A 1 739 ? -13.446 -5.793 -11.406 1.00 62.41 739 MET A N 1
ATOM 5722 C CA . MET A 1 739 ? -12.999 -5.740 -12.802 1.00 62.41 739 MET A CA 1
ATOM 5723 C C . MET A 1 739 ? -12.190 -4.464 -13.042 1.00 62.41 739 MET A C 1
ATOM 5725 O O . MET A 1 739 ? -12.686 -3.352 -12.842 1.00 62.41 739 MET A O 1
ATOM 5729 N N . ALA A 1 740 ? -10.947 -4.620 -13.484 1.00 71.12 740 ALA A N 1
ATOM 5730 C CA . ALA A 1 740 ? -10.115 -3.513 -13.936 1.00 71.12 740 ALA A CA 1
ATOM 5731 C C . ALA A 1 740 ? -10.032 -3.563 -15.461 1.00 71.12 740 ALA A C 1
ATOM 5733 O O . ALA A 1 740 ? -9.720 -4.612 -16.012 1.00 71.12 740 ALA A O 1
ATOM 5734 N N . ARG A 1 741 ? -10.300 -2.434 -16.118 1.00 82.38 741 ARG A N 1
ATOM 5735 C CA . ARG A 1 741 ? -10.019 -2.244 -17.539 1.00 82.38 741 ARG A CA 1
ATOM 5736 C C . ARG A 1 741 ? -8.588 -1.754 -17.681 1.00 82.38 741 ARG A C 1
ATOM 5738 O O . ARG A 1 741 ? -8.259 -0.678 -17.173 1.00 82.38 741 ARG A O 1
ATOM 5745 N N . ILE A 1 742 ? -7.747 -2.503 -18.377 1.00 88.19 742 ILE A N 1
ATOM 5746 C CA . ILE A 1 742 ? -6.342 -2.148 -18.573 1.00 88.19 742 ILE A CA 1
ATOM 5747 C C . ILE A 1 742 ? -6.133 -1.744 -20.028 1.00 88.19 742 ILE A C 1
ATOM 5749 O O . ILE A 1 742 ? -6.534 -2.444 -20.951 1.00 88.19 742 ILE A O 1
ATOM 5753 N N . VAL A 1 743 ? -5.512 -0.585 -20.234 1.00 90.19 743 VAL A N 1
ATOM 5754 C CA . VAL A 1 743 ? -5.233 -0.018 -21.555 1.00 90.19 743 VAL A CA 1
ATOM 5755 C C . VAL A 1 743 ? -3.725 0.059 -21.760 1.00 90.19 743 VAL A C 1
ATOM 5757 O O . VAL A 1 743 ? -3.029 0.825 -21.088 1.00 90.19 743 VAL A O 1
ATOM 5760 N N . TYR A 1 744 ? -3.231 -0.711 -22.723 1.00 93.19 744 TYR A N 1
ATOM 5761 C CA . TYR A 1 744 ? -1.843 -0.733 -23.174 1.00 93.19 744 TYR A CA 1
ATOM 5762 C C . TYR A 1 744 ? -1.713 0.121 -24.439 1.00 93.19 744 TYR A C 1
ATOM 5764 O O . TYR A 1 744 ? -2.226 -0.226 -25.503 1.00 93.19 744 TYR A O 1
ATOM 5772 N N . GLY A 1 745 ? -1.057 1.272 -24.327 1.00 91.31 745 GLY A N 1
ATOM 5773 C CA . GLY A 1 745 ? -0.866 2.221 -25.425 1.00 91.31 745 GLY A CA 1
ATOM 5774 C C . GLY A 1 745 ? 0.412 1.955 -26.214 1.00 91.31 745 GLY A C 1
ATOM 5775 O O . GLY A 1 745 ? 1.455 1.670 -25.627 1.00 91.31 745 GLY A O 1
ATOM 5776 N N . PHE A 1 746 ? 0.334 2.109 -27.534 1.00 90.56 746 PHE A N 1
ATOM 5777 C CA . PHE A 1 746 ? 1.458 2.046 -28.474 1.00 90.56 746 PHE A CA 1
ATOM 5778 C C . PHE A 1 746 ? 1.588 3.387 -29.207 1.00 90.56 746 PHE A C 1
ATOM 5780 O O . PHE A 1 746 ? 0.716 4.247 -29.090 1.00 90.56 746 PHE A O 1
ATOM 5787 N N . ASP A 1 747 ? 2.628 3.550 -30.030 1.00 85.69 747 ASP A N 1
ATOM 5788 C CA . ASP A 1 747 ? 2.757 4.735 -30.899 1.00 85.69 747 ASP A CA 1
ATOM 5789 C C . ASP A 1 747 ? 1.569 4.877 -31.863 1.00 85.69 747 ASP A C 1
ATOM 5791 O O . ASP A 1 747 ? 1.190 5.980 -32.258 1.00 85.69 747 ASP A O 1
ATOM 5795 N N . ARG A 1 748 ? 0.960 3.746 -32.246 1.00 84.25 748 ARG A N 1
ATOM 5796 C CA . ARG A 1 748 ? -0.247 3.691 -33.072 1.00 84.25 748 ARG A CA 1
ATOM 5797 C C . ARG A 1 748 ? -1.275 2.757 -32.444 1.00 84.25 748 ARG A C 1
ATOM 5799 O O . ARG A 1 748 ? -1.165 1.538 -32.551 1.00 84.25 748 ARG A O 1
ATOM 5806 N N . GLY A 1 749 ? -2.299 3.352 -31.841 1.00 88.75 749 GLY A N 1
ATOM 5807 C CA . GLY A 1 749 ? -3.421 2.633 -31.246 1.00 88.75 749 GLY A CA 1
ATOM 5808 C C . GLY A 1 749 ? -3.157 2.146 -29.822 1.00 88.75 749 GLY A C 1
ATOM 5809 O O . GLY A 1 749 ? -2.162 2.485 -29.181 1.00 88.75 749 GLY A O 1
ATOM 5810 N N . CYS A 1 750 ? -4.093 1.355 -29.315 1.00 91.50 750 CYS A N 1
ATOM 5811 C CA . CYS A 1 750 ? -4.018 0.752 -27.993 1.00 91.50 750 CYS A CA 1
ATOM 5812 C C . CYS A 1 750 ? -4.608 -0.659 -28.025 1.00 91.50 750 CYS A C 1
ATOM 5814 O O . CYS A 1 750 ? -5.322 -1.029 -28.958 1.00 91.50 750 CYS A O 1
ATOM 5816 N N . TRP A 1 751 ? -4.263 -1.444 -27.014 1.00 90.38 751 TRP A N 1
ATOM 5817 C CA . TRP A 1 751 ? -4.894 -2.712 -26.693 1.00 90.38 751 TRP A CA 1
ATOM 5818 C C . TRP A 1 751 ? -5.616 -2.553 -25.358 1.00 90.38 751 TRP A C 1
ATOM 5820 O O . TRP A 1 751 ? -5.018 -2.058 -24.404 1.00 90.38 751 TRP A O 1
ATOM 5830 N N . GLU A 1 752 ? -6.882 -2.949 -25.298 1.00 89.19 752 GLU A N 1
ATOM 5831 C CA . GLU A 1 752 ? -7.698 -2.885 -24.084 1.00 89.19 752 GLU A CA 1
ATOM 5832 C C . GLU A 1 752 ? -8.157 -4.294 -23.701 1.00 89.19 752 GLU A C 1
ATOM 5834 O O . GLU A 1 752 ? -8.498 -5.086 -24.582 1.00 89.19 752 GLU A O 1
ATOM 5839 N N . GLU A 1 753 ? -8.173 -4.592 -22.403 1.00 85.06 753 GLU A N 1
ATOM 5840 C CA . GLU A 1 753 ? -8.732 -5.827 -21.835 1.00 85.06 753 GLU A CA 1
ATOM 5841 C C . GLU A 1 753 ? -9.406 -5.608 -20.481 1.00 85.06 753 GLU A C 1
ATOM 5843 O O . GLU A 1 753 ? -9.047 -4.625 -19.781 1.00 85.06 753 GLU A O 1
#

Secondary structure (DSSP, 8-state):
--THHHHHHHHHHHHHGGG-TTSHHHHHHHHHHHHHHHHHHHTSSHHHHHHHHHHSTTHHHHHHHHHHHHTS-HHHHHHTHHHHHHHHHHHHHHHHHHHHHHHHHHTSTTGGGS-THHHHHHHHHHHHHHHHHHHHHHHHHHHHH--SHHHHHHHHEE--TTSTTTS-----TTS------------TTSTTSSSS-----------EE-HHHHHHHHHHHHHHHHHHHHHHHHHHHHHHHHHHHT--GGGHHHHHHHHHHHHHHHHHHT-PPPP---SSS-HHHHHTTPPP------PPPP-----------THHHHTTS-SSHHHHHHHHIIIIIHHHHTSSS--HIIIIIHHHHHHH-HHHHHHHHHHHHHHHHHHTT-TTT-TT-HHHHHHHHHHHHHHTS--TTTTT-HHHHHHHHHHHHHHHHHTT-HHHHHHHHHHHHHHHHHHHHHHHHHGGGS--PPPHHHHHHHHHHHHHHHHHHHHHHHHTTT-HHHHHHHHHHH-PPP---SS--S-HHHHHHHHHHHHHHHSTTTTTT--HHHHHHHHHHHHHHHHHHHHHHHHHHHTT----HHHHHHHHHHHHHHHHHHHHTHHHHS-S--GGGGGGGHHHHHHHHHHHHHHHT--TTGGG--TTTSPPPPEEEE-S--SHHHHHHHHHH---HHHHHHHHHHHHHSEEEETTEEHHHHHHHHHHHHHHHHHHHSS---SGGGS-GGGS--EEEEEEESTTS-EEEEEEE-SS-EEE-

Organism: NCBI:txid1237075

Foldseek 3Di:
DDCVVVVVVVVVVVVVVVPDPPCPVVVVVVCVVVVVVVVVVQVPDPVSLVVLCVVFVCLVVLQVVLVVLLVDDLVVVVVVLVVLLVVLVVLLVLLVVLLVVLVVQCVDPPNVVFDPLLNVLSVLLNVLSVVLNVLSVVVSVVSVPQPDSVSVNPLFFDQDDPCPVPDPDPDPVPDDDPDDDDDDDDDPPPPPPPPPDPPDDPDDRPTRGDSSVSSSSRSSVRSSVSSVVSNLVSVLSVLVSCLVVVSDVVQPNVSSVVVSVVSVCCVVVPPDDDFPPDPPATPVCVVVVHDGPGDDDDDDDDDDDDDDPDQDDLVVLLVVCVDDPLSVLLVLCQPAVQCLQLLFHHACLSNPVLSVVLVVAVLSSLLSSLLSVLFVCLQVVNLPVCVCPVSSVVSLVVSVVSLPPDDPCVLVCLLVLLSSLLSVLSSCLSNLNVVVNLVSLLVSLVSLVVNVVVVVVVPVPDDDDDDPSNVSNVSSLLLSLQLLLVCLLVCVVPDVVSLVSNCVRPVDDQDFDQAADPDLVSLQSSLSVLSNCCGPVHCAPPDPVVLVVSLVSLVRSVRRHVNHVVVCVVVVDDDDLSNQLSNLFSVLSSLLSNLSSVCRVVDPPQLLVLQVCQVSLLSSLVSQCSNLVHDPCLLVDDPVPDDDAGEGEHAGDHCQSVLLVSLQRHQAPVSNSSSLSSLVSHQYHHSNDGSPVSSVQSVVQNVQQCVVLVDHDHGSVSRDSQSHFDDWDWAQDDPSSPDIWIWTDGPPDIDID